Protein AF-0000000084720032 (afdb_homodimer)

Sequence (448 aa):
MHSGRKQEDGERYQA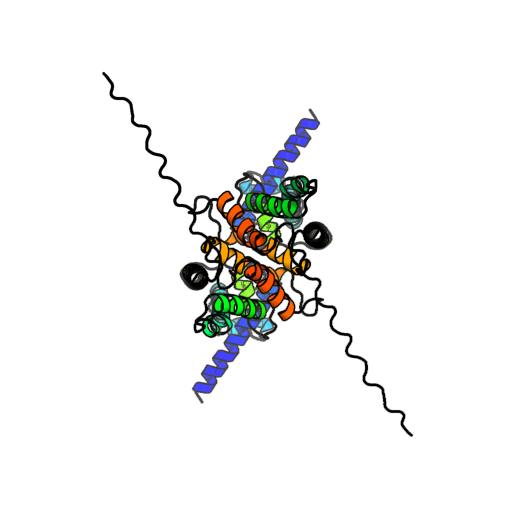ILETAARLICERGYEGTSMQEIAAACHMTKAGLYHHVQNKEQLLSDVMSYGMSAFEQEVLEKVRGLADPVERLRECMRLNIHLVTGVTGGCSKEVIIILHEHNTLTGEARASIDGRKKRYVRFLEDSFAEAMRMGRIRAVQPTVAAFSFLGMILWIYKWFQPGGRLTATQVADDMVDLLFTGLVTPPGVVPGAPSPLSRERPPVSGGASMHSGRKQEDGERYQAILETAARLICERGYEGTSMQEIAAACHMTKAGLYHHVQNKEQLLSDVMSYGMSAFEQEVLEKVRGLADPVERLRECMRLNIHLVTGVTGGCSKEVIIILHEHNTLTGEARASIDGRKKRYVRFLEDSFAEAMRMGRIRAVQPTVAAFSFLGMILWIYKWFQPGGRLTATQVADDMVDLLFTGLVTPPGVVPGAPSPLSRERPPVSGGAS

Radius of gyration: 25.97 Å; Cα contacts (8 Å, |Δi|>4): 477; chains: 2; bounding box: 85×77×94 Å

Solvent-accessible surface area (backbone atoms only — not comparable to full-atom values): 24699 Å² total; per-residue (Å²): 118,68,66,55,50,52,48,48,49,50,52,51,50,48,50,49,37,52,50,44,25,52,46,28,68,75,51,32,67,89,66,44,53,67,58,57,45,14,51,74,66,72,38,51,54,70,59,42,49,76,77,34,89,43,71,65,57,46,51,46,48,30,35,49,52,17,52,49,50,47,42,61,65,23,49,65,69,28,70,78,46,83,52,36,61,59,24,52,48,49,37,51,38,39,45,39,35,40,58,69,30,77,72,74,55,58,20,48,23,43,52,42,50,72,72,49,58,82,71,50,57,71,66,60,29,50,52,55,51,52,54,52,50,50,51,51,48,52,43,24,50,33,49,47,48,20,35,75,70,53,47,25,60,90,71,59,38,66,61,51,35,50,34,55,46,13,32,51,68,42,39,71,78,70,64,47,93,86,47,96,59,50,68,66,56,51,30,53,49,49,44,47,58,54,40,64,40,34,44,38,61,93,80,63,67,76,74,68,76,72,74,74,73,76,72,70,74,77,78,78,75,79,82,126,120,68,65,54,50,52,47,49,48,49,51,50,50,48,49,49,37,52,51,42,25,52,46,28,68,75,51,32,66,89,66,43,50,67,60,57,46,13,51,74,67,72,39,49,54,70,59,43,48,75,77,35,90,45,71,65,56,46,50,45,49,28,35,50,52,18,50,48,50,46,43,59,65,23,49,65,70,28,69,76,46,83,53,36,61,59,23,51,48,50,36,50,39,38,44,40,34,41,57,69,30,77,72,74,53,57,20,48,23,42,51,42,50,72,72,49,59,82,71,49,56,69,68,60,30,51,53,55,51,52,54,51,50,50,52,49,49,52,44,24,49,34,49,46,49,20,36,74,70,52,46,26,60,91,71,59,38,66,60,51,36,49,33,56,46,12,32,50,67,43,38,72,78,70,63,47,91,87,48,97,60,50,68,66,54,50,30,53,50,50,45,47,58,54,40,64,40,34,43,38,61,94,80,61,67,74,73,69,78,71,73,76,74,76,73,73,74,80,78,78,76,75,83,122

pLDDT: mean 84.47, std 18.41, range [24.08, 98.12]

Organism: Cystobacter fuscus (strain ATCC 25194 / DSM 2262 / NBRC 100088 / M29) (NCBI:txid1242864)

Foldseek 3Di:
DVVVVVVVLVVLLVVLLVLVLVVCLVQNLVRDDLCNSQVSSVHHSVVVCVPPVDSLRSLLVLLVQLLVCLCVQAVVVLVPPPQLLVSLLSNLLSLLCLCLCVVVDSNSSNLSCVVCLPVHDDPSNVVSVVSVVVQLVVQLVSVVVCVVVLQWPDDDSNCLSVVSVCLRSCCNVPDDVPDPDDSNRSSVVVSCVSPVNTTDPDPPRPPDPDPPPPPDDPPPPDDD/DVVVVVVVLVVLLVVLLVLVLVVCLVQNLVRDDLCNSQVSSVHHSVVVCVPPVDSLRSLLVLLVQLLVCLCVQAVVVLVPPPQLLVSLLSNLLSLLCLCLCVVVDSNSSNLSCVVCLPVHDDPSNVVSVVSVVVQLVVQLVSVVVCVVVLQFPDDDSNVLSVVSVCLRSCCNVPDDVPDPDDSNRSSVVVSCVSPVNGTDPDPPRPPDPPPPPPPDDPPPPDPD

Secondary structure (DSSP, 8-state):
-HHHHHHHHHHHHHHHHHHHHHHHHHH-STT--HHHHHHHTT--HHHHHTT-S-HHHHHHHHHHHHHHHHIIIIIHHHTT-SSHHHHHHHHHHHHHHHHHTTTSSSHHHHHHHHH-GGG--HHHHHHHHHHHHHHHHHHHHHHHHHHHTTSB----HHHHHHHHHHHHHGGGGT--TTSSS-HHHHHHHHHHHHHTTTBPPTT---------------------/-HHHHHHHHHHHHHHHHHHHHHHHHHH-STT--HHHHHHHTT--HHHHHTT-S-HHHHHHHHHHHHHHHHIIIIIHHHTT-SSHHHHHHHHHHHHHHHHHTTTSSSHHHHHHHHH-GGG--HHHHHHHHHHHHHHHHHHHHHHHHHHHTTSB----HHHHHHHHHHHHHGGGGT--TTSSS-HHHHHHHHHHHHHTTTBPPTT---------------------

Nearest PDB structures (foldseek):
  5k7z-assembly2_C  TM=9.658E-01  e=4.282E-18  Myxococcus xanthus DK 1622
  5k7f-assembly1_A  TM=9.426E-01  e=2.905E-16  Myxococcus xanthus DK 1622
  8suk-assembly2_B  TM=8.487E-01  e=5.028E-07  Rhodococcus sp. USK13
  8sv6-assembly2_D  TM=7.939E-01  e=4.239E-06  Mycolicibacterium smegmatis
  8sva-assembly1_F  TM=8.211E-01  e=9.320E-06  Rhodococcus sp. USK13

Structure (mmCIF, N/CA/C/O backbone):
data_AF-0000000084720032-model_v1
#
loop_
_entity.id
_entity.type
_entity.pdbx_description
1 polymer 'Transcriptional regulator, TetR family'
#
loop_
_atom_site.group_PDB
_atom_site.id
_atom_site.type_symbol
_atom_site.label_atom_id
_atom_site.label_alt_id
_atom_site.label_comp_id
_atom_site.label_asym_id
_atom_site.label_entity_id
_atom_site.label_seq_id
_atom_site.pdbx_PDB_ins_code
_atom_site.Cartn_x
_atom_site.Cartn_y
_atom_site.Cartn_z
_atom_site.occupancy
_atom_site.B_iso_or_equiv
_atom_site.auth_seq_id
_atom_site.auth_comp_id
_atom_site.auth_asym_id
_atom_site.auth_atom_id
_atom_site.pdbx_PDB_model_num
ATOM 1 N N . MET A 1 1 ? 41.875 16.812 10.602 1 43.12 1 MET A N 1
ATOM 2 C CA . MET A 1 1 ? 41 17.562 11.469 1 43.12 1 MET A CA 1
ATOM 3 C C . MET A 1 1 ? 39.719 17.969 10.734 1 43.12 1 MET A C 1
ATOM 5 O O . MET A 1 1 ? 38.625 17.969 11.312 1 43.12 1 MET A O 1
ATOM 9 N N . HIS A 1 2 ? 39.719 18.359 9.391 1 52.34 2 HIS A N 1
ATOM 10 C CA . HIS A 1 2 ? 38.656 18.875 8.555 1 52.34 2 HIS A CA 1
ATOM 11 C C . HIS A 1 2 ? 37.719 17.766 8.102 1 52.34 2 HIS A C 1
ATOM 13 O O . HIS A 1 2 ? 36.5 17.984 7.988 1 52.34 2 HIS A O 1
ATOM 19 N N . SER A 1 3 ? 38.344 16.641 7.852 1 55.09 3 SER A N 1
ATOM 20 C CA . SER A 1 3 ? 37.562 15.469 7.418 1 55.09 3 SER A CA 1
ATOM 21 C C . SER A 1 3 ? 36.656 14.961 8.531 1 55.09 3 SER A C 1
ATOM 23 O O . SER A 1 3 ? 35.531 14.523 8.266 1 55.09 3 SER A O 1
ATOM 25 N N . GLY A 1 4 ? 37.125 15.07 9.656 1 50.53 4 GLY A N 1
ATOM 26 C CA . GLY A 1 4 ? 36.375 14.648 10.828 1 50.53 4 GLY A CA 1
ATOM 27 C C . GLY A 1 4 ? 35.125 15.469 11.078 1 50.53 4 GLY A C 1
ATOM 28 O O . GLY A 1 4 ? 34.062 14.922 11.43 1 50.53 4 GLY A O 1
ATOM 29 N N . ARG A 1 5 ? 35.344 16.781 10.852 1 52.22 5 ARG A N 1
ATOM 30 C CA . ARG A 1 5 ? 34.188 17.688 11.062 1 52.22 5 ARG A CA 1
ATOM 31 C C . ARG A 1 5 ? 33.094 17.422 10.047 1 52.22 5 ARG A C 1
ATOM 33 O O . ARG A 1 5 ? 31.906 17.422 10.391 1 52.22 5 ARG A O 1
ATOM 40 N N . LYS A 1 6 ? 33.594 17.172 8.875 1 56 6 LYS A N 1
ATOM 41 C CA . LYS A 1 6 ? 32.625 16.891 7.816 1 56 6 LYS A CA 1
ATOM 42 C C . LYS A 1 6 ? 31.844 15.609 8.102 1 56 6 LYS A C 1
ATOM 44 O O . LYS A 1 6 ? 30.641 15.531 7.867 1 56 6 LYS A O 1
ATOM 49 N N . GLN A 1 7 ? 32.656 14.711 8.609 1 60.06 7 GLN A N 1
ATOM 50 C CA . GLN A 1 7 ? 32.031 13.438 8.969 1 60.06 7 GLN A CA 1
ATOM 51 C C . GLN A 1 7 ? 31.062 13.609 10.133 1 60.06 7 GLN A C 1
ATOM 53 O O . GLN A 1 7 ? 29.969 13.031 10.141 1 60.06 7 GLN A O 1
ATOM 58 N N . GLU A 1 8 ? 31.484 14.367 11.039 1 66.38 8 GLU A N 1
ATOM 59 C CA . GLU A 1 8 ? 30.641 14.633 12.195 1 66.38 8 GLU A CA 1
ATOM 60 C C . GLU A 1 8 ? 29.359 15.359 11.789 1 66.38 8 GLU A C 1
ATOM 62 O O . GLU A 1 8 ? 28.281 15.078 12.312 1 66.38 8 GLU A O 1
ATOM 67 N N . ASP A 1 9 ? 29.641 16.188 10.781 1 71.44 9 ASP A N 1
ATOM 68 C CA . ASP A 1 9 ? 28.484 16.938 10.273 1 71.44 9 ASP A CA 1
ATOM 69 C C . ASP A 1 9 ? 27.516 16.016 9.531 1 71.44 9 ASP A C 1
ATOM 71 O O . ASP A 1 9 ? 26.297 16.156 9.656 1 71.44 9 ASP A O 1
ATOM 75 N N . GLY A 1 10 ? 28.188 15.086 8.914 1 77.81 10 GLY A N 1
ATOM 76 C CA . GLY A 1 10 ? 27.375 14.109 8.203 1 77.81 10 GLY A CA 1
ATOM 77 C C . GLY A 1 10 ? 26.609 13.188 9.125 1 77.81 10 GLY A C 1
ATOM 78 O O . GLY A 1 10 ? 25.422 12.93 8.906 1 77.81 10 GLY A O 1
ATOM 79 N N . GLU A 1 11 ? 27.25 12.852 10.172 1 83.75 11 GLU A N 1
ATOM 80 C CA . GLU A 1 11 ? 26.609 11.969 11.141 1 83.75 11 GLU A CA 1
ATOM 81 C C . GLU A 1 11 ? 25.5 12.688 11.898 1 83.75 11 GLU A C 1
ATOM 83 O O . GLU A 1 11 ? 24.453 12.094 12.172 1 83.75 11 GLU A O 1
ATOM 88 N N . ARG A 1 12 ? 25.797 13.898 12.195 1 87.31 12 ARG A N 1
ATOM 89 C CA . ARG A 1 12 ? 24.781 14.695 12.891 1 87.31 12 ARG A CA 1
ATOM 90 C C . ARG A 1 12 ? 23.562 14.906 12.008 1 87.31 12 ARG A C 1
ATOM 92 O O . ARG A 1 12 ? 22.422 14.797 12.477 1 87.31 12 ARG A O 1
ATOM 99 N N . TYR A 1 13 ? 23.828 15.203 10.82 1 91.56 13 TYR A N 1
ATOM 100 C CA . TYR A 1 13 ? 22.719 15.422 9.898 1 91.56 13 TYR A CA 1
ATOM 101 C C . TYR A 1 13 ? 21.906 14.148 9.703 1 91.56 13 TYR A C 1
ATOM 103 O O . TYR A 1 13 ? 20.672 14.188 9.656 1 91.56 13 TYR A O 1
ATOM 111 N N . GLN A 1 14 ? 22.609 13.055 9.656 1 91.25 14 GLN A N 1
ATOM 112 C CA . GLN A 1 14 ? 21.922 11.773 9.539 1 91.25 14 GLN A CA 1
ATOM 113 C C . GLN A 1 14 ? 21.031 11.523 10.75 1 91.25 14 GLN A C 1
ATOM 115 O O . GLN A 1 14 ? 19.906 11.016 10.609 1 91.25 14 GLN A O 1
ATOM 120 N N . ALA A 1 15 ? 21.5 11.875 11.82 1 91.88 15 ALA A N 1
ATOM 121 C CA . ALA A 1 15 ? 20.719 11.719 13.039 1 91.88 15 ALA A CA 1
ATOM 122 C C . ALA A 1 15 ? 19.469 12.578 13 1 91.88 15 ALA A C 1
ATOM 124 O O . ALA A 1 15 ? 18.406 12.164 13.461 1 91.88 15 ALA A O 1
ATOM 125 N N . ILE A 1 16 ? 19.625 13.734 12.43 1 94.44 16 ILE A N 1
ATOM 126 C CA . ILE A 1 16 ? 18.484 14.641 12.273 1 94.44 16 ILE A CA 1
ATOM 127 C C . ILE A 1 16 ? 17.453 14.008 11.344 1 94.44 16 ILE A C 1
ATOM 129 O O . ILE A 1 16 ? 16.25 14 11.648 1 94.44 16 ILE A O 1
ATOM 133 N N . LEU A 1 17 ? 17.938 13.453 10.312 1 94.38 17 LEU A N 1
ATOM 134 C CA . LEU A 1 17 ? 17.047 12.828 9.344 1 94.38 17 LEU A CA 1
ATOM 135 C C . LEU A 1 17 ? 16.312 11.648 9.969 1 94.38 17 LEU A C 1
ATOM 137 O O . LEU A 1 17 ? 15.094 11.5 9.789 1 94.38 17 LEU A O 1
ATOM 141 N N . GLU A 1 18 ? 17 10.875 10.719 1 92.5 18 GLU A N 1
ATOM 142 C CA . GLU A 1 18 ? 16.406 9.695 11.359 1 92.5 18 GLU A CA 1
ATOM 143 C C 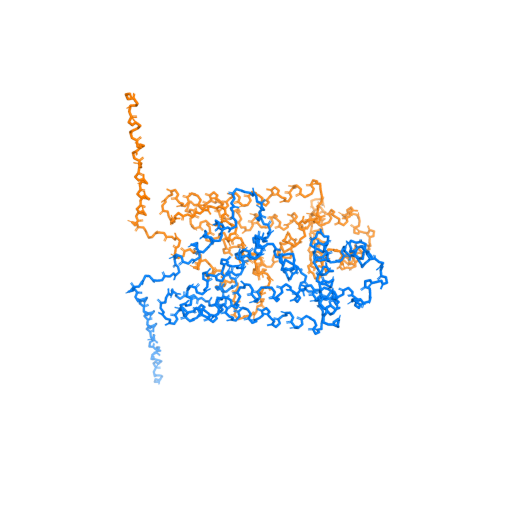. GLU A 1 18 ? 15.359 10.102 12.391 1 92.5 18 GLU A C 1
ATOM 145 O O . GLU A 1 18 ? 14.289 9.492 12.469 1 92.5 18 GLU A O 1
ATOM 150 N N . THR A 1 19 ? 15.68 11.062 13.109 1 94.5 19 THR A N 1
ATOM 151 C CA . THR A 1 19 ? 14.75 11.562 14.117 1 94.5 19 THR A CA 1
ATOM 152 C C . THR A 1 19 ? 13.5 12.141 13.469 1 94.5 19 THR A C 1
ATOM 154 O O . THR A 1 19 ? 12.383 11.867 13.906 1 94.5 19 THR A O 1
ATOM 157 N N . ALA A 1 20 ? 13.727 12.945 12.469 1 95.19 20 ALA A N 1
ATOM 158 C CA . ALA A 1 20 ? 12.602 13.523 11.734 1 95.19 20 ALA A CA 1
ATOM 159 C C . ALA A 1 20 ? 11.703 12.43 11.156 1 95.19 20 ALA A C 1
ATOM 161 O O . ALA A 1 20 ? 10.477 12.508 11.25 1 95.19 20 ALA A O 1
ATOM 162 N N . ALA A 1 21 ? 12.328 11.43 10.625 1 93.5 21 ALA A N 1
ATOM 163 C CA . ALA A 1 21 ? 11.586 10.32 10.031 1 93.5 21 ALA A CA 1
ATOM 164 C C . ALA A 1 21 ? 10.719 9.617 11.078 1 93.5 21 ALA A C 1
ATOM 166 O O . ALA A 1 21 ? 9.555 9.32 10.82 1 93.5 21 ALA A O 1
ATOM 167 N N . ARG A 1 22 ? 11.281 9.422 12.188 1 91.44 22 ARG A N 1
ATOM 168 C CA . ARG A 1 22 ? 10.547 8.773 13.273 1 91.44 22 ARG A CA 1
ATOM 169 C C . ARG A 1 22 ? 9.32 9.594 13.672 1 91.44 22 ARG A C 1
ATOM 171 O O . ARG A 1 22 ? 8.219 9.047 13.797 1 91.44 22 ARG A O 1
ATOM 178 N N . LEU A 1 23 ? 9.484 10.852 13.812 1 92.5 23 LEU A N 1
ATOM 179 C CA . LEU A 1 23 ? 8.398 11.727 14.242 1 92.5 23 LEU A CA 1
ATOM 180 C C . LEU A 1 23 ? 7.328 11.836 13.156 1 92.5 23 LEU A C 1
ATOM 182 O O . LEU A 1 23 ? 6.133 11.789 13.453 1 92.5 23 LEU A O 1
ATOM 186 N N . ILE A 1 24 ? 7.754 11.953 11.969 1 89.56 24 ILE A N 1
ATOM 187 C CA . ILE A 1 24 ? 6.824 12.094 10.852 1 89.56 24 ILE A CA 1
ATOM 188 C C . ILE A 1 24 ? 6.031 10.805 10.672 1 89.56 24 ILE A C 1
ATOM 190 O O . ILE A 1 24 ? 4.84 10.836 10.367 1 89.56 24 ILE A O 1
ATOM 194 N N . CYS A 1 25 ? 6.656 9.727 10.859 1 84.94 25 CYS A N 1
ATOM 195 C CA . CYS A 1 25 ? 5.965 8.445 10.766 1 84.94 25 CYS A CA 1
ATOM 196 C C . CYS A 1 25 ? 4.91 8.312 11.859 1 84.94 25 CYS A C 1
ATOM 198 O O . CYS A 1 25 ? 3.84 7.746 11.633 1 84.94 25 CYS A O 1
ATOM 200 N N . GLU A 1 26 ? 5.223 8.82 12.984 1 82 26 GLU A N 1
ATOM 201 C CA . GLU A 1 26 ? 4.34 8.695 14.133 1 82 26 GLU A CA 1
ATOM 202 C C . GLU A 1 26 ? 3.158 9.656 14.031 1 82 26 GLU A C 1
ATOM 204 O O . GLU A 1 26 ? 2.023 9.289 14.344 1 82 26 GLU A O 1
ATOM 209 N N . ARG A 1 27 ? 3.412 10.875 13.469 1 80.75 27 ARG A N 1
ATOM 210 C CA . ARG A 1 27 ? 2.4 11.922 13.594 1 80.75 27 ARG A CA 1
ATOM 211 C C . ARG A 1 27 ? 1.987 12.445 12.219 1 80.75 27 ARG A C 1
ATOM 213 O O . ARG A 1 27 ? 1.044 13.234 12.109 1 80.75 27 ARG A O 1
ATOM 220 N N . GLY A 1 28 ? 2.703 12.016 11.227 1 80.81 28 GLY A N 1
ATOM 221 C CA . GLY A 1 28 ? 2.48 12.594 9.914 1 80.81 28 GLY A CA 1
ATOM 222 C C . GLY A 1 28 ? 3.279 13.867 9.68 1 80.81 28 GLY A C 1
ATOM 223 O O . GLY A 1 28 ? 3.715 14.516 10.633 1 80.81 28 GLY A O 1
ATOM 224 N N . TYR A 1 29 ? 3.375 14.242 8.492 1 86.38 29 TYR A N 1
ATOM 225 C CA . TYR A 1 29 ? 4.148 15.414 8.086 1 86.38 29 TYR A CA 1
ATOM 226 C C . TYR A 1 29 ? 3.527 16.688 8.641 1 86.38 29 TYR A C 1
ATOM 228 O O . TYR A 1 29 ? 4.215 17.5 9.266 1 86.38 29 TYR A O 1
ATOM 236 N N . GLU A 1 30 ? 2.334 16.828 8.406 1 81.12 30 GLU A N 1
ATOM 237 C CA . GLU A 1 30 ? 1.65 18.047 8.852 1 81.12 30 GLU A CA 1
ATOM 238 C C . GLU A 1 30 ? 1.564 18.094 10.375 1 81.12 30 GLU A C 1
ATOM 240 O O . GLU A 1 30 ? 1.587 19.188 10.969 1 81.12 30 GLU A O 1
ATOM 245 N N . GLY A 1 31 ? 1.597 17 10.992 1 82.81 31 GLY A N 1
ATOM 246 C CA . GLY A 1 31 ? 1.47 16.938 12.438 1 82.81 31 GLY A CA 1
ATOM 247 C C . GLY A 1 31 ? 2.795 17.078 13.164 1 82.81 31 GLY A C 1
ATOM 248 O O . GLY A 1 31 ? 2.846 17.031 14.391 1 82.81 31 GLY A O 1
ATOM 249 N N . THR A 1 32 ? 3.822 17.219 12.414 1 90.19 32 THR A N 1
ATOM 250 C CA . THR A 1 32 ? 5.156 17.344 12.992 1 90.19 32 THR A CA 1
ATOM 251 C C . THR A 1 32 ? 5.73 18.734 12.719 1 90.19 32 THR A C 1
ATOM 253 O O . THR A 1 32 ? 5.793 19.172 11.57 1 90.19 32 THR A O 1
ATOM 256 N N . SER A 1 33 ? 6.184 19.438 13.797 1 93.62 33 SER A N 1
ATOM 257 C CA . SER A 1 33 ? 6.734 20.766 13.609 1 93.62 33 SER A CA 1
ATOM 258 C C . SER A 1 33 ? 8.258 20.766 13.688 1 93.62 33 SER A C 1
ATOM 260 O O . SER A 1 33 ? 8.852 19.828 14.219 1 93.62 33 SER A O 1
ATOM 262 N N . MET A 1 34 ? 8.789 21.875 13.172 1 95.62 34 MET A N 1
ATOM 263 C CA . MET A 1 34 ? 10.242 22.031 13.242 1 95.62 34 MET A CA 1
ATOM 264 C C . MET A 1 34 ? 10.703 22.156 14.695 1 95.62 34 MET A C 1
ATOM 266 O O . MET A 1 34 ? 11.789 21.688 15.047 1 95.62 34 MET A O 1
ATOM 270 N N . GLN A 1 35 ? 9.906 22.734 15.469 1 96.06 35 GLN A N 1
ATOM 271 C CA . GLN A 1 35 ? 10.219 22.859 16.891 1 96.06 35 GLN A CA 1
ATOM 272 C C . GLN A 1 35 ? 10.305 21.5 17.562 1 96.06 35 GLN A C 1
ATOM 274 O O . GLN A 1 35 ? 11.211 21.25 18.359 1 96.06 35 GLN A O 1
ATOM 279 N N . GLU A 1 36 ? 9.414 20.672 17.281 1 96.06 36 GLU A N 1
ATOM 280 C CA . GLU A 1 36 ? 9.391 19.328 17.859 1 96.06 36 GLU A CA 1
ATOM 281 C C . GLU A 1 36 ? 10.594 18.5 17.406 1 96.06 36 GLU A C 1
ATOM 283 O O . GLU A 1 36 ? 11.164 17.75 18.188 1 96.06 36 GLU A O 1
ATOM 288 N N . ILE A 1 37 ? 10.953 18.656 16.156 1 96.56 37 ILE A N 1
ATOM 289 C CA . ILE A 1 37 ? 12.109 17.953 15.617 1 96.56 37 ILE A CA 1
ATOM 290 C C . ILE A 1 37 ? 13.383 18.453 16.312 1 96.56 37 ILE A C 1
ATOM 292 O O . ILE A 1 37 ? 14.219 17.656 16.734 1 96.56 37 ILE A O 1
ATOM 296 N N . ALA A 1 38 ? 13.5 19.75 16.422 1 97 38 ALA A N 1
ATOM 297 C CA . ALA A 1 38 ? 14.656 20.328 17.109 1 97 38 ALA A CA 1
ATOM 298 C C . ALA A 1 38 ? 14.773 19.797 18.531 1 97 38 ALA A C 1
ATOM 300 O O . ALA A 1 38 ? 15.852 19.359 18.953 1 97 38 ALA A O 1
ATOM 301 N N . ALA A 1 39 ? 13.688 19.781 19.203 1 97.38 39 ALA A N 1
ATOM 302 C CA . ALA A 1 39 ? 13.664 19.312 20.578 1 97.38 39 ALA A CA 1
ATOM 303 C C . ALA A 1 39 ? 14.086 17.859 20.688 1 97.38 39 ALA A C 1
ATOM 305 O O . ALA A 1 39 ? 14.875 17.484 21.547 1 97.38 39 ALA A O 1
ATOM 306 N N . ALA A 1 40 ? 13.633 17.078 19.797 1 96.06 40 ALA A N 1
ATOM 307 C CA . ALA A 1 40 ? 13.938 15.648 19.797 1 96.06 40 ALA A CA 1
ATOM 308 C C . ALA A 1 40 ? 15.414 15.406 19.469 1 96.06 40 ALA A C 1
ATOM 310 O O . ALA A 1 40 ? 15.977 14.391 19.875 1 96.06 40 ALA A O 1
ATOM 311 N N . CYS A 1 41 ? 15.961 16.297 18.766 1 95.88 41 CYS A N 1
ATOM 312 C CA . CYS A 1 41 ? 17.375 16.219 18.422 1 95.88 41 CYS A CA 1
ATOM 313 C C . CYS A 1 41 ? 18.234 16.891 19.484 1 95.88 41 CYS A C 1
ATOM 315 O O . CYS A 1 41 ? 19.453 17.016 19.312 1 95.88 41 CYS A O 1
ATOM 317 N N . HIS A 1 42 ? 17.547 17.438 20.469 1 96.12 42 HIS A N 1
ATOM 318 C CA . HIS A 1 42 ? 18.234 18.141 21.547 1 96.12 42 HIS A CA 1
ATOM 319 C C . HIS A 1 42 ? 18.969 19.375 21.016 1 96.12 42 HIS A C 1
ATOM 321 O O . HIS A 1 42 ? 20.125 19.609 21.359 1 96.12 42 HIS A O 1
ATOM 327 N N . MET A 1 43 ? 18.25 20.016 20.172 1 95.12 43 MET A N 1
ATOM 328 C CA . MET A 1 43 ? 18.719 21.266 19.594 1 95.12 43 MET A CA 1
ATOM 329 C C . MET A 1 43 ? 17.703 22.375 19.781 1 95.12 43 MET A C 1
ATOM 331 O O . MET A 1 43 ? 16.516 22.109 20.031 1 95.12 43 MET A O 1
ATOM 335 N N . THR A 1 44 ? 18.281 23.625 19.672 1 94.44 44 THR A N 1
ATOM 336 C CA . THR A 1 44 ? 17.359 24.75 19.516 1 94.44 44 THR A CA 1
ATOM 337 C C . THR A 1 44 ? 16.797 24.797 18.094 1 94.44 44 THR A C 1
ATOM 339 O O . THR A 1 44 ? 17.375 24.203 17.172 1 94.44 44 THR A O 1
ATOM 342 N N . LYS A 1 45 ? 15.656 25.406 17.938 1 94.25 45 LYS A N 1
ATOM 343 C CA . LYS A 1 45 ? 15.094 25.594 16.609 1 94.25 45 LYS A CA 1
ATOM 344 C C . LYS A 1 45 ? 16.094 26.281 15.68 1 94.25 45 LYS A C 1
ATOM 346 O O . LYS A 1 45 ? 16.234 25.891 14.523 1 94.25 45 LYS A O 1
ATOM 351 N N . ALA A 1 46 ? 16.797 27.281 16.219 1 93.44 46 ALA A N 1
ATOM 352 C CA . ALA A 1 46 ? 17.828 27.984 15.453 1 93.44 46 ALA A CA 1
ATOM 353 C C . ALA A 1 46 ? 18.953 27.047 15.039 1 93.44 46 ALA A C 1
ATOM 355 O O . ALA A 1 46 ? 19.438 27.109 13.914 1 93.44 46 ALA A O 1
ATOM 356 N N . GLY A 1 47 ? 19.328 26.25 15.891 1 93.75 47 GLY A N 1
ATOM 357 C CA . GLY A 1 47 ? 20.359 25.266 15.609 1 93.75 47 GLY A CA 1
ATOM 358 C C . GLY A 1 47 ? 19.984 24.312 14.492 1 93.75 47 GLY A C 1
ATOM 359 O O . GLY A 1 47 ? 20.828 23.938 13.672 1 93.75 47 GLY A O 1
ATOM 360 N N . LEU A 1 48 ? 18.734 23.875 14.5 1 95 48 LEU A N 1
ATOM 361 C CA . LEU A 1 48 ? 18.25 23 13.445 1 95 48 LEU A CA 1
ATOM 362 C C . LEU A 1 48 ? 18.297 23.703 12.094 1 95 48 LEU A C 1
ATOM 364 O O . LEU A 1 48 ? 18.672 23.094 11.086 1 95 48 LEU A O 1
ATOM 368 N N . TYR A 1 49 ? 18.016 24.938 12.117 1 94 49 TYR A N 1
ATOM 369 C CA . TYR A 1 49 ? 17.922 25.703 10.883 1 94 49 TYR A CA 1
ATOM 370 C C . TYR A 1 49 ? 19.312 25.984 10.305 1 94 49 TYR A C 1
ATOM 372 O O . TYR A 1 49 ? 19.438 26.406 9.156 1 94 49 TYR A O 1
ATOM 380 N N . HIS A 1 50 ? 20.328 25.75 11.031 1 92.75 50 HIS A N 1
ATOM 381 C CA . HIS A 1 50 ? 21.688 25.781 10.5 1 92.75 50 HIS A CA 1
ATOM 382 C C . HIS A 1 50 ? 21.922 24.609 9.555 1 92.75 50 HIS A C 1
ATOM 384 O O . HIS A 1 50 ? 22.797 24.672 8.68 1 92.75 50 HIS A O 1
ATOM 390 N N . HIS A 1 51 ? 21.094 23.625 9.742 1 92.31 51 HIS A N 1
ATOM 391 C CA . HIS A 1 51 ? 21.266 22.406 8.961 1 92.31 51 HIS A CA 1
ATOM 392 C C . HIS A 1 51 ? 20.188 22.266 7.895 1 92.31 51 HIS A C 1
ATOM 394 O O . HIS A 1 51 ? 20.406 21.641 6.863 1 92.31 51 HIS A O 1
ATOM 400 N N . VAL A 1 52 ? 19.062 22.781 8.18 1 91.94 52 VAL A N 1
ATOM 401 C CA . VAL A 1 52 ? 17.891 22.578 7.332 1 91.94 52 VAL A CA 1
ATOM 402 C C . VAL A 1 52 ? 17.234 23.922 7.004 1 91.94 52 VAL A C 1
ATOM 404 O O . VAL A 1 52 ? 17 24.734 7.895 1 91.94 52 VAL A O 1
ATOM 407 N N . GLN A 1 53 ? 16.875 24.094 5.805 1 90.62 53 GLN A N 1
ATOM 408 C CA . GLN A 1 53 ? 16.328 25.375 5.371 1 90.62 53 GLN A CA 1
ATOM 409 C C . GLN A 1 53 ? 14.859 25.5 5.766 1 90.62 53 GLN A C 1
ATOM 411 O O . GLN A 1 53 ? 14.43 26.562 6.25 1 90.62 53 GLN A O 1
ATOM 416 N N . ASN A 1 54 ? 14.125 24.5 5.434 1 92.5 54 ASN A N 1
ATOM 417 C CA . ASN A 1 54 ? 12.703 24.469 5.766 1 92.5 54 ASN A CA 1
ATOM 418 C C . ASN A 1 54 ? 12.18 23.047 5.875 1 92.5 54 ASN A C 1
ATOM 420 O O . ASN A 1 54 ? 12.914 22.094 5.613 1 92.5 54 ASN A O 1
ATOM 424 N N . LYS A 1 55 ? 10.992 22.953 6.246 1 93.19 55 LYS A N 1
ATOM 425 C CA . LYS A 1 55 ? 10.391 21.641 6.504 1 93.19 55 LYS A CA 1
ATOM 426 C C . LYS A 1 55 ? 10.336 20.797 5.234 1 93.19 55 LYS A C 1
ATOM 428 O O . LYS A 1 55 ? 10.555 19.594 5.273 1 93.19 55 LYS A O 1
ATOM 433 N N . GLU A 1 56 ? 10.016 21.375 4.148 1 93 56 GLU A N 1
ATOM 434 C CA . GLU A 1 56 ? 9.93 20.625 2.9 1 93 56 GLU A CA 1
ATOM 435 C C . GLU A 1 56 ? 11.289 20.094 2.484 1 93 56 GLU A C 1
ATOM 437 O O . GLU A 1 56 ? 11.398 18.953 2.018 1 93 56 GLU A O 1
ATOM 442 N N . GLN A 1 57 ? 12.25 20.906 2.635 1 93.69 57 GLN A N 1
ATOM 443 C CA . GLN A 1 57 ? 13.602 20.438 2.33 1 93.69 57 GLN A CA 1
ATOM 444 C C . GLN A 1 57 ? 14 19.281 3.242 1 93.69 57 GLN A C 1
ATOM 446 O O . GLN A 1 57 ? 14.648 18.328 2.799 1 93.69 57 GLN A O 1
ATOM 451 N N . LEU A 1 58 ? 13.68 19.422 4.48 1 94.88 58 LEU A N 1
ATOM 452 C CA . LEU A 1 58 ? 13.953 18.344 5.414 1 94.88 58 LEU A CA 1
ATOM 453 C C . LEU A 1 58 ? 13.258 17.047 4.965 1 94.88 58 LEU A C 1
ATOM 455 O O . LEU A 1 58 ? 13.867 15.984 4.969 1 94.88 58 LEU A O 1
ATOM 459 N N . LEU A 1 59 ? 12.031 17.156 4.547 1 94.75 59 LEU A N 1
ATOM 460 C CA . LEU A 1 59 ? 11.289 16 4.047 1 94.75 59 LEU A CA 1
ATOM 461 C C . LEU A 1 59 ? 11.969 15.406 2.82 1 94.75 59 LEU A C 1
ATOM 463 O O . LEU A 1 59 ? 12.125 14.188 2.719 1 94.75 59 LEU A O 1
ATOM 467 N N . SER A 1 60 ? 12.328 16.297 1.971 1 94.44 60 SER A N 1
ATOM 468 C CA . SER A 1 60 ? 13.023 15.867 0.762 1 94.44 60 SER A CA 1
ATOM 469 C C . SER A 1 60 ? 14.297 15.094 1.101 1 94.44 60 SER A C 1
ATOM 471 O O . SER A 1 60 ? 14.562 14.055 0.505 1 94.44 60 SER A O 1
ATOM 473 N N . ASP A 1 61 ? 14.984 15.57 2.033 1 94.75 61 ASP A N 1
ATOM 474 C CA . ASP A 1 61 ? 16.234 14.93 2.436 1 94.75 61 ASP A CA 1
ATOM 475 C C . ASP A 1 61 ? 15.969 13.578 3.102 1 94.75 61 ASP A C 1
ATOM 477 O O . ASP A 1 61 ? 16.719 12.617 2.891 1 94.75 61 ASP A O 1
ATOM 481 N N . VAL A 1 62 ? 14.984 13.492 3.889 1 94.5 62 VAL A N 1
ATOM 482 C CA . VAL A 1 62 ? 14.586 12.242 4.523 1 94.5 62 VAL A CA 1
ATOM 483 C C . VAL A 1 62 ? 14.25 11.203 3.457 1 94.5 62 VAL A C 1
ATOM 485 O O . VAL A 1 62 ? 14.727 10.07 3.51 1 94.5 62 VAL A O 1
ATOM 488 N N . MET A 1 63 ? 13.484 11.609 2.486 1 94.19 63 MET A N 1
ATOM 489 C CA . MET A 1 63 ? 13.078 10.711 1.412 1 94.19 63 MET A CA 1
ATOM 490 C C . MET A 1 63 ? 14.281 10.289 0.574 1 94.19 63 MET A C 1
ATOM 492 O O . MET A 1 63 ? 14.406 9.117 0.206 1 94.19 63 MET A O 1
ATOM 496 N N . SER A 1 64 ? 15.094 11.266 0.327 1 94.38 64 SER A N 1
ATOM 497 C CA . SER A 1 64 ? 16.297 10.977 -0.445 1 94.38 64 SER A CA 1
ATOM 498 C C . SER A 1 64 ? 17.188 9.969 0.282 1 94.38 64 SER A C 1
ATOM 500 O O . SER A 1 64 ? 17.75 9.07 -0.339 1 94.38 64 SER A O 1
ATOM 502 N N . TYR A 1 65 ? 17.312 10.18 1.517 1 92.75 65 TYR A N 1
ATOM 503 C CA . TYR A 1 65 ? 18.094 9.25 2.334 1 92.75 65 TYR A CA 1
ATOM 504 C C . TYR A 1 65 ? 17.484 7.848 2.287 1 92.75 65 TYR A C 1
ATOM 506 O O . TYR A 1 65 ? 18.219 6.863 2.133 1 92.75 65 TYR A O 1
ATOM 514 N N . GLY A 1 66 ? 16.234 7.707 2.377 1 91.69 66 GLY A N 1
ATOM 515 C CA . GLY A 1 66 ? 15.555 6.43 2.254 1 91.69 66 GLY A CA 1
ATOM 516 C C . GLY A 1 66 ? 15.758 5.77 0.903 1 91.69 66 GLY A C 1
ATOM 517 O O . GLY A 1 66 ? 16 4.562 0.825 1 91.69 66 GLY A O 1
ATOM 518 N N . MET A 1 67 ? 15.656 6.547 -0.102 1 93.06 67 MET A N 1
ATOM 519 C CA . MET A 1 67 ? 15.867 6.047 -1.456 1 93.06 67 MET A CA 1
ATOM 520 C C . MET A 1 67 ? 17.297 5.512 -1.622 1 93.06 67 MET A C 1
ATOM 522 O O . MET A 1 67 ? 17.5 4.461 -2.23 1 93.06 67 MET A O 1
ATOM 526 N N . SER A 1 68 ? 18.203 6.254 -1.067 1 93.5 68 SER A N 1
ATOM 527 C CA . SER A 1 68 ? 19.594 5.84 -1.164 1 93.5 68 SER A CA 1
ATOM 528 C C . SER A 1 68 ? 19.844 4.527 -0.425 1 93.5 68 SER A C 1
ATOM 530 O O . SER A 1 68 ? 20.562 3.658 -0.908 1 93.5 68 SER A O 1
ATOM 532 N N . ALA A 1 69 ? 19.266 4.391 0.684 1 89.81 69 ALA A N 1
ATOM 533 C CA . ALA A 1 69 ? 19.375 3.146 1.438 1 89.81 69 ALA A CA 1
ATOM 534 C C . ALA A 1 69 ? 18.797 1.973 0.648 1 89.81 69 ALA A C 1
ATOM 536 O O . ALA A 1 69 ? 19.422 0.905 0.579 1 89.81 69 ALA A O 1
ATOM 537 N N . PHE A 1 70 ? 17.703 2.158 0.037 1 90.88 70 PHE A N 1
ATOM 538 C CA . PHE A 1 70 ? 17.062 1.151 -0.805 1 90.88 70 PHE A CA 1
ATOM 539 C C . PHE A 1 70 ? 17.969 0.777 -1.974 1 90.88 70 PHE A C 1
ATOM 541 O O . PHE A 1 70 ? 18.188 -0.406 -2.244 1 90.88 70 PHE A O 1
ATOM 548 N N . GLU A 1 71 ? 18.469 1.787 -2.613 1 94.25 71 GLU A N 1
ATOM 549 C CA . GLU A 1 71 ? 19.328 1.553 -3.773 1 94.25 71 GLU A CA 1
ATOM 550 C C . GLU A 1 71 ? 20.594 0.798 -3.383 1 94.25 71 GLU A C 1
ATOM 552 O O . GLU A 1 71 ? 21 -0.149 -4.062 1 94.25 71 GLU A O 1
ATOM 557 N N . GLN A 1 72 ? 21.109 1.146 -2.238 1 92.25 72 GLN A N 1
ATOM 558 C CA . GLN A 1 72 ? 22.375 0.551 -1.794 1 92.25 72 GLN A CA 1
ATOM 559 C C . GLN A 1 72 ? 22.141 -0.842 -1.215 1 92.25 72 GLN A C 1
ATOM 561 O O . GLN A 1 72 ? 22.922 -1.766 -1.487 1 92.25 72 GLN A O 1
ATOM 566 N N . GLU A 1 73 ? 21.062 -1.003 -0.505 1 91.81 73 GLU A N 1
ATOM 567 C CA . GLU A 1 73 ? 20.859 -2.236 0.249 1 91.81 73 GLU A CA 1
ATOM 568 C C . GLU A 1 73 ? 20.094 -3.266 -0.57 1 91.81 73 GLU A C 1
ATOM 570 O O . GLU A 1 73 ? 20.062 -4.449 -0.223 1 91.81 73 GLU A O 1
ATOM 575 N N . VAL A 1 74 ? 19.516 -2.859 -1.685 1 94.06 74 VAL A N 1
ATOM 576 C CA . VAL A 1 74 ? 18.703 -3.785 -2.463 1 94.06 74 VAL A CA 1
ATOM 577 C C . VAL A 1 74 ? 19.188 -3.816 -3.908 1 94.06 74 VAL A C 1
ATOM 579 O O . VAL A 1 74 ? 19.812 -4.793 -4.34 1 94.06 74 VAL A O 1
ATOM 582 N N . LEU A 1 75 ? 19.109 -2.73 -4.586 1 95 75 LEU A N 1
ATOM 583 C CA . LEU A 1 75 ? 19.328 -2.711 -6.027 1 95 75 LEU A CA 1
ATOM 584 C C . LEU A 1 75 ? 20.781 -3.062 -6.352 1 95 75 LEU A C 1
ATOM 586 O O . LEU A 1 75 ? 21.047 -3.893 -7.227 1 95 75 LEU A O 1
ATOM 590 N N . GLU A 1 76 ? 21.656 -2.42 -5.695 1 95.44 76 GLU A N 1
ATOM 591 C CA . GLU A 1 76 ? 23.078 -2.637 -5.992 1 95.44 76 GLU A CA 1
ATOM 592 C C . GLU A 1 76 ? 23.484 -4.074 -5.695 1 95.44 76 GLU A C 1
ATOM 594 O O . GLU A 1 76 ? 24.406 -4.605 -6.32 1 95.44 76 GLU A O 1
ATOM 599 N N . LYS A 1 77 ? 22.812 -4.711 -4.84 1 95.81 77 LYS A N 1
ATOM 600 C CA . LYS A 1 77 ? 23.156 -6.074 -4.445 1 95.81 77 LYS A CA 1
ATOM 601 C C . LYS A 1 77 ? 22.625 -7.09 -5.449 1 95.81 77 LYS A C 1
ATOM 603 O O . LYS A 1 77 ? 23.125 -8.211 -5.539 1 95.81 77 LYS A O 1
ATOM 608 N N . VAL A 1 78 ? 21.641 -6.699 -6.195 1 97.12 78 VAL A N 1
ATOM 609 C CA . VAL A 1 78 ? 21 -7.703 -7.035 1 97.12 78 VAL A CA 1
ATOM 610 C C . VAL A 1 78 ? 21.281 -7.406 -8.508 1 97.12 78 VAL A C 1
ATOM 612 O O . VAL A 1 78 ? 21.094 -8.266 -9.367 1 97.12 78 VAL A O 1
ATOM 615 N N . ARG A 1 79 ? 21.688 -6.266 -8.844 1 93.69 79 ARG A N 1
ATOM 616 C CA . ARG A 1 79 ? 21.875 -5.828 -10.227 1 93.69 79 ARG A CA 1
ATOM 617 C C . ARG A 1 79 ? 22.875 -6.723 -10.953 1 93.69 79 ARG A C 1
ATOM 619 O O . ARG A 1 79 ? 22.766 -6.914 -12.164 1 93.69 79 ARG A O 1
ATOM 626 N N . GLY A 1 80 ? 23.766 -7.355 -10.297 1 92.88 80 GLY A N 1
ATOM 627 C CA . GLY A 1 80 ? 24.812 -8.164 -10.906 1 92.88 80 GLY A CA 1
ATOM 628 C C . GLY A 1 80 ? 24.406 -9.617 -11.086 1 92.88 80 GLY A C 1
ATOM 629 O O . GLY A 1 80 ? 25.125 -10.398 -11.703 1 92.88 80 GLY A O 1
ATOM 630 N N . LEU A 1 81 ? 23.266 -10.016 -10.633 1 96.25 81 LEU A N 1
ATOM 631 C CA . LEU A 1 81 ? 22.812 -11.398 -10.773 1 96.25 81 LEU A CA 1
ATOM 632 C C . LEU A 1 81 ? 22.391 -11.68 -12.211 1 96.25 81 LEU A C 1
ATOM 634 O O . LEU A 1 81 ? 21.547 -10.969 -12.766 1 96.25 81 LEU A O 1
ATOM 638 N N . ALA A 1 82 ? 22.906 -12.695 -12.789 1 94.56 82 ALA A N 1
ATOM 639 C CA . ALA A 1 82 ? 22.688 -13.008 -14.203 1 94.56 82 ALA A CA 1
ATOM 640 C C . ALA A 1 82 ? 21.297 -13.57 -14.438 1 94.56 82 ALA A C 1
ATOM 642 O O . ALA A 1 82 ? 20.641 -13.242 -15.43 1 94.56 82 ALA A O 1
ATOM 643 N N . ASP A 1 83 ? 20.812 -14.445 -13.531 1 96.38 83 ASP A N 1
ATOM 644 C CA . ASP A 1 83 ? 19.484 -15.016 -13.664 1 96.38 83 ASP A CA 1
ATOM 645 C C . ASP A 1 83 ? 18.406 -14.023 -13.227 1 96.38 83 ASP A C 1
ATOM 647 O O . ASP A 1 83 ? 18.328 -13.656 -12.055 1 96.38 83 ASP A O 1
ATOM 651 N N . PRO A 1 84 ? 17.547 -13.586 -14.141 1 96.75 84 PRO A N 1
ATOM 652 C CA . PRO A 1 84 ? 16.562 -12.547 -13.805 1 96.75 84 PRO A CA 1
ATOM 653 C C . PRO A 1 84 ? 15.562 -13 -12.75 1 96.75 84 PRO A C 1
ATOM 655 O O . PRO A 1 84 ? 15.023 -12.172 -12.008 1 96.75 84 PRO A O 1
ATOM 658 N N . VAL A 1 85 ? 15.289 -14.281 -12.68 1 96.94 85 VAL A N 1
ATOM 659 C CA . VAL A 1 85 ? 14.367 -14.789 -11.672 1 96.94 85 VAL A CA 1
ATOM 660 C C . VAL A 1 85 ? 15.008 -14.688 -10.289 1 96.94 85 VAL A C 1
ATOM 662 O O . VAL A 1 85 ? 14.367 -14.227 -9.336 1 96.94 85 VAL A O 1
ATOM 665 N N . GLU A 1 86 ? 16.266 -15.094 -10.211 1 97 86 GLU A N 1
ATOM 666 C CA . GLU A 1 86 ? 16.984 -14.961 -8.945 1 97 86 GLU A CA 1
ATOM 667 C C . GLU A 1 86 ? 17.156 -13.5 -8.555 1 97 86 GLU A C 1
ATOM 669 O O . GLU A 1 86 ? 17.109 -13.156 -7.371 1 97 86 GLU A O 1
ATOM 674 N N . ARG A 1 87 ? 17.375 -12.68 -9.508 1 97.56 87 ARG A N 1
ATOM 675 C CA . ARG A 1 87 ? 17.438 -11.242 -9.281 1 97.56 87 ARG A CA 1
ATOM 676 C C . ARG A 1 87 ? 16.156 -10.719 -8.641 1 97.56 87 ARG A C 1
ATOM 678 O O . ARG A 1 87 ? 16.203 -10 -7.645 1 97.56 87 ARG A O 1
ATOM 685 N N . LEU A 1 88 ? 15.047 -11.109 -9.156 1 98.12 88 LEU A N 1
ATOM 686 C CA . LEU A 1 88 ? 13.75 -10.672 -8.648 1 98.12 88 LEU A CA 1
ATOM 687 C C . LEU A 1 88 ? 13.484 -11.25 -7.266 1 98.12 88 LEU A C 1
ATOM 689 O O . LEU A 1 88 ? 13 -10.547 -6.371 1 98.12 88 LEU A O 1
ATOM 693 N N . ARG A 1 89 ? 13.781 -12.516 -7.059 1 97.94 89 ARG A N 1
ATOM 694 C CA . ARG A 1 89 ? 13.578 -13.172 -5.77 1 97.94 89 ARG A CA 1
ATOM 695 C C . ARG A 1 89 ? 14.398 -12.492 -4.676 1 97.94 89 ARG A C 1
ATOM 697 O O . ARG A 1 89 ? 13.867 -12.148 -3.617 1 97.94 89 ARG A O 1
ATOM 704 N N . GLU A 1 90 ? 15.641 -12.281 -4.984 1 97.88 90 GLU A N 1
ATOM 705 C CA . GLU A 1 90 ? 16.516 -11.656 -4.004 1 97.88 90 GLU A CA 1
ATOM 706 C C . GLU A 1 90 ? 16.141 -10.195 -3.77 1 97.88 90 GLU A C 1
ATOM 708 O O . GLU A 1 90 ? 16.234 -9.695 -2.646 1 97.88 90 GLU A O 1
ATOM 713 N N . CYS A 1 91 ? 15.742 -9.531 -4.812 1 97.75 91 CYS A N 1
ATOM 714 C CA . CYS A 1 91 ? 15.234 -8.172 -4.676 1 97.75 91 CYS A CA 1
ATOM 715 C C . CYS A 1 91 ? 14.062 -8.117 -3.699 1 97.75 91 CYS A C 1
ATOM 717 O O . CYS A 1 91 ? 14.016 -7.25 -2.83 1 97.75 91 CYS A O 1
ATOM 719 N N . MET A 1 92 ? 13.156 -9.008 -3.844 1 97.81 92 MET A N 1
ATOM 720 C CA . MET A 1 92 ? 11.992 -9.078 -2.957 1 97.81 92 MET A CA 1
ATOM 721 C C . MET A 1 92 ? 12.43 -9.328 -1.516 1 97.81 92 MET A C 1
ATOM 723 O O . MET A 1 92 ? 11.992 -8.625 -0.602 1 97.81 92 MET A O 1
ATOM 727 N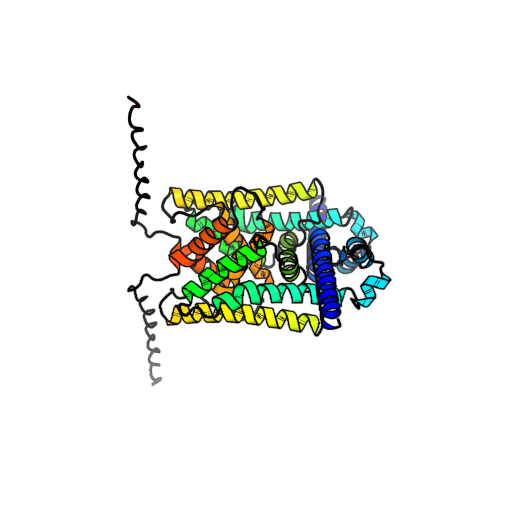 N . ARG A 1 93 ? 13.305 -10.258 -1.297 1 96.88 93 ARG A N 1
ATOM 728 C CA . ARG A 1 93 ? 13.758 -10.609 0.043 1 96.88 93 ARG A CA 1
ATOM 729 C C . ARG A 1 93 ? 14.438 -9.43 0.723 1 96.88 93 ARG A C 1
ATOM 731 O O . ARG A 1 93 ? 14.086 -9.07 1.85 1 96.88 93 ARG A O 1
ATOM 738 N N . LEU A 1 94 ? 15.344 -8.82 0.021 1 94.94 94 LEU A N 1
ATOM 739 C CA . LEU A 1 94 ? 16.109 -7.719 0.589 1 94.94 94 LEU A CA 1
ATOM 740 C C . LEU A 1 94 ? 15.211 -6.516 0.854 1 94.94 94 LEU A C 1
ATOM 742 O O . LEU A 1 94 ? 15.383 -5.816 1.855 1 94.94 94 LEU A O 1
ATOM 746 N N . ASN A 1 95 ? 14.289 -6.254 -0.049 1 94.56 95 ASN A N 1
ATOM 747 C CA . ASN A 1 95 ? 13.359 -5.148 0.152 1 94.56 95 ASN A CA 1
ATOM 748 C C . ASN A 1 95 ? 12.477 -5.375 1.374 1 94.56 95 ASN A C 1
ATOM 750 O O . ASN A 1 95 ? 12.242 -4.453 2.156 1 94.56 95 ASN A O 1
ATOM 754 N N . ILE A 1 96 ? 12.016 -6.59 1.561 1 95.06 96 ILE A N 1
ATOM 755 C CA . ILE A 1 96 ? 11.188 -6.926 2.713 1 95.06 96 ILE A CA 1
ATOM 756 C C . ILE A 1 96 ? 11.992 -6.738 3.998 1 95.06 96 ILE A C 1
ATOM 758 O O . ILE A 1 96 ? 11.492 -6.176 4.973 1 95.06 96 ILE A O 1
ATOM 762 N N . HIS A 1 97 ? 13.203 -7.109 3.979 1 92.88 97 HIS A N 1
ATOM 763 C CA . HIS A 1 97 ? 14.062 -6.93 5.145 1 92.88 97 HIS A CA 1
ATOM 764 C C . HIS A 1 97 ? 14.273 -5.453 5.453 1 92.88 97 HIS A C 1
ATOM 766 O O . HIS A 1 97 ? 14.289 -5.055 6.621 1 92.88 97 HIS A O 1
ATOM 772 N N . LEU A 1 98 ? 14.391 -4.703 4.453 1 90.62 98 LEU A N 1
ATOM 773 C CA . LEU A 1 98 ? 14.578 -3.268 4.629 1 90.62 98 LEU A CA 1
ATOM 774 C C . LEU A 1 98 ? 13.32 -2.619 5.203 1 90.62 98 LEU A C 1
ATOM 776 O O . LEU A 1 98 ? 13.398 -1.87 6.18 1 90.62 98 LEU A O 1
ATOM 780 N N . VAL A 1 99 ? 12.203 -2.941 4.664 1 89.62 99 VAL A N 1
ATOM 781 C CA . VAL A 1 99 ? 10.945 -2.303 5.043 1 89.62 99 VAL A CA 1
ATOM 782 C C . VAL A 1 99 ? 10.547 -2.736 6.453 1 89.62 99 VAL A C 1
ATOM 784 O O . VAL A 1 99 ? 9.938 -1.966 7.195 1 89.62 99 VAL A O 1
ATOM 787 N N . THR A 1 100 ? 10.938 -3.92 6.844 1 89.56 100 THR A N 1
ATOM 788 C CA . THR A 1 100 ? 10.562 -4.434 8.156 1 89.56 100 THR A CA 1
ATOM 789 C C . THR A 1 100 ? 11.562 -3.99 9.219 1 89.56 100 THR A C 1
ATOM 791 O O . THR A 1 100 ? 11.336 -4.176 10.414 1 89.56 100 THR A O 1
ATOM 794 N N . GLY A 1 101 ? 12.672 -3.4 8.859 1 82.62 101 GLY A N 1
ATOM 795 C CA . GLY A 1 101 ? 13.656 -2.836 9.781 1 82.62 101 GLY A CA 1
ATOM 796 C C . GLY A 1 101 ? 14.57 -3.879 10.391 1 82.62 101 GLY A C 1
ATOM 797 O O . GLY A 1 101 ? 15.273 -3.6 11.359 1 82.62 101 GLY A O 1
ATOM 798 N N . VAL A 1 102 ? 14.422 -5.02 9.93 1 74.25 102 VAL A N 1
ATOM 799 C CA . VAL A 1 102 ? 15.242 -6.074 10.516 1 74.25 102 VAL A CA 1
ATOM 800 C C . VAL A 1 102 ? 16.719 -5.727 10.344 1 74.25 102 VAL A C 1
ATOM 802 O O . VAL A 1 102 ? 17.547 -6.098 11.18 1 74.25 102 VAL A O 1
ATOM 805 N N . THR A 1 103 ? 16.984 -4.934 9.422 1 67.62 103 THR A N 1
ATOM 806 C CA . THR A 1 103 ? 18.375 -4.586 9.172 1 67.62 103 THR A CA 1
ATOM 807 C C . THR A 1 103 ? 18.766 -3.32 9.93 1 67.62 103 THR A C 1
ATOM 809 O O . THR A 1 103 ? 19.906 -2.861 9.844 1 67.62 103 THR A O 1
ATOM 812 N N . GLY A 1 104 ? 17.906 -2.812 10.969 1 66.31 104 GLY A N 1
ATOM 813 C CA . GLY A 1 104 ? 18.234 -1.622 11.734 1 66.31 104 GLY A CA 1
ATOM 814 C C . GLY A 1 104 ? 18.234 -0.355 10.898 1 66.31 104 GLY A C 1
ATOM 815 O O . GLY A 1 104 ? 18.75 0.677 11.328 1 66.31 104 GLY A O 1
ATOM 816 N N . GLY A 1 105 ? 17.625 -0.378 9.844 1 67.31 105 GLY A N 1
ATOM 817 C CA . GLY A 1 105 ? 17.922 0.637 8.844 1 67.31 105 GLY A CA 1
ATOM 818 C C . GLY A 1 105 ? 16.781 1.631 8.656 1 67.31 105 GLY A C 1
ATOM 819 O O . GLY A 1 105 ? 16.016 1.88 9.586 1 67.31 105 GLY A O 1
ATOM 820 N N . CYS A 1 106 ? 16.703 2.252 7.613 1 77.44 106 CYS A N 1
ATOM 821 C CA . CYS A 1 106 ? 15.977 3.395 7.062 1 77.44 106 CYS A CA 1
ATOM 822 C C . CYS A 1 106 ? 14.531 3.027 6.75 1 77.44 106 CYS A C 1
ATOM 824 O O . CYS A 1 106 ? 13.977 3.488 5.754 1 77.44 106 CYS A O 1
ATOM 826 N N . SER A 1 107 ? 13.961 2.182 7.754 1 81.62 107 SER A N 1
ATOM 827 C CA . SER A 1 107 ? 12.602 1.731 7.473 1 81.62 107 SER A CA 1
ATOM 828 C C . SER A 1 107 ? 11.609 2.889 7.543 1 81.62 107 SER A C 1
ATOM 830 O O . SER A 1 107 ? 10.695 2.982 6.723 1 81.62 107 SER A O 1
ATOM 832 N N . LYS A 1 108 ? 11.867 3.777 8.422 1 86.69 108 LYS A N 1
ATOM 833 C CA . LYS A 1 108 ? 10.945 4.898 8.586 1 86.69 108 LYS A CA 1
ATOM 834 C C . LYS A 1 108 ? 11.031 5.852 7.395 1 86.69 108 LYS A C 1
ATOM 836 O O . LYS A 1 108 ? 10.008 6.328 6.902 1 86.69 108 LYS A O 1
ATOM 841 N N . GLU A 1 109 ? 12.219 6.031 6.941 1 88.5 109 GLU A N 1
ATOM 842 C CA . GLU A 1 109 ? 12.422 6.887 5.777 1 88.5 109 GLU A CA 1
ATOM 843 C C . GLU A 1 109 ? 11.75 6.305 4.539 1 88.5 109 GLU A C 1
ATOM 845 O O . GLU A 1 109 ? 11.141 7.039 3.756 1 88.5 109 GLU A O 1
ATOM 850 N N . VAL A 1 110 ? 11.766 4.996 4.512 1 84.69 110 VAL A N 1
ATOM 851 C CA . VAL A 1 110 ? 11.172 4.305 3.375 1 84.69 110 VAL A CA 1
ATOM 852 C C . VAL A 1 110 ? 9.648 4.383 3.465 1 84.69 110 VAL A C 1
ATOM 854 O O . VAL A 1 110 ? 8.969 4.617 2.459 1 84.69 110 VAL A O 1
ATOM 857 N N . ILE A 1 111 ? 9.172 4.25 4.594 1 83.06 111 ILE A N 1
ATOM 858 C CA . ILE A 1 111 ? 7.73 4.324 4.832 1 83.06 111 ILE A CA 1
ATOM 859 C C . ILE A 1 111 ? 7.219 5.719 4.48 1 83.06 111 ILE A C 1
ATOM 861 O O . ILE A 1 111 ? 6.141 5.863 3.902 1 83.06 111 ILE A O 1
ATOM 865 N N . ILE A 1 112 ? 8.008 6.703 4.727 1 86.94 112 ILE A N 1
ATOM 866 C CA . ILE A 1 112 ? 7.637 8.086 4.449 1 86.94 112 ILE A CA 1
ATOM 867 C C . ILE A 1 112 ? 7.52 8.297 2.941 1 86.94 112 ILE A C 1
ATOM 869 O O . ILE A 1 112 ? 6.648 9.039 2.479 1 86.94 112 ILE A O 1
ATOM 873 N N . ILE A 1 113 ? 8.352 7.676 2.252 1 85.31 113 ILE A N 1
ATOM 874 C CA . ILE A 1 113 ? 8.312 7.773 0.798 1 85.31 113 ILE A CA 1
ATOM 875 C C . ILE A 1 113 ? 6.957 7.293 0.285 1 85.31 113 ILE A C 1
ATOM 877 O O . ILE A 1 113 ? 6.391 7.883 -0.637 1 85.31 113 ILE A O 1
ATOM 881 N N . LEU A 1 114 ? 6.406 6.383 0.966 1 77.94 114 LEU A N 1
ATOM 882 C CA . LEU A 1 114 ? 5.152 5.762 0.552 1 77.94 114 LEU A CA 1
ATOM 883 C C . LEU A 1 114 ? 3.961 6.637 0.927 1 77.94 114 LEU A C 1
ATOM 885 O O . LEU A 1 114 ? 2.969 6.688 0.197 1 77.94 114 LEU A O 1
ATOM 889 N N . HIS A 1 115 ? 4.07 7.395 1.933 1 74.06 115 HIS A N 1
ATOM 890 C CA . HIS A 1 115 ? 2.936 8.117 2.49 1 74.06 115 HIS A CA 1
ATOM 891 C C . HIS A 1 115 ? 2.926 9.57 2.029 1 74.06 115 HIS A C 1
ATOM 893 O O . HIS A 1 115 ? 1.861 10.18 1.895 1 74.06 115 HIS A O 1
ATOM 899 N N . GLU A 1 116 ? 4.109 10.164 1.868 1 69.19 116 GLU A N 1
ATOM 900 C CA . GLU A 1 116 ? 4.195 11.609 1.683 1 69.19 116 GLU A CA 1
ATOM 901 C C . GLU A 1 116 ? 4.586 11.953 0.25 1 69.19 116 GLU A C 1
ATOM 903 O O . GLU A 1 116 ? 5.262 12.961 0.013 1 69.19 116 GLU A O 1
ATOM 908 N N . HIS A 1 117 ? 4.207 11.297 -0.692 1 65.69 117 HIS A N 1
ATOM 909 C CA . HIS A 1 117 ? 4.703 11.547 -2.041 1 65.69 117 HIS A CA 1
ATOM 910 C C . HIS A 1 117 ? 4.137 12.844 -2.607 1 65.69 117 HIS A C 1
ATOM 912 O O . HIS A 1 117 ? 4.84 13.578 -3.299 1 65.69 117 HIS A O 1
ATOM 918 N N . ASN A 1 118 ? 2.988 13.172 -2.158 1 70.56 118 ASN A N 1
ATOM 919 C CA . ASN A 1 118 ? 2.375 14.344 -2.785 1 70.56 118 ASN A CA 1
ATOM 920 C C . ASN A 1 118 ? 2.672 15.617 -2.004 1 70.56 118 ASN A C 1
ATOM 922 O O . ASN A 1 118 ? 2.16 16.688 -2.338 1 70.56 118 ASN A O 1
ATOM 926 N N . THR A 1 119 ? 3.508 15.422 -1.142 1 79.12 119 THR A N 1
ATOM 927 C CA . THR A 1 119 ? 3.799 16.578 -0.291 1 79.12 119 THR A CA 1
ATOM 928 C C . THR A 1 119 ? 4.91 17.422 -0.896 1 79.12 119 THR A C 1
ATOM 930 O O . THR A 1 119 ? 4.883 18.656 -0.793 1 79.12 119 THR A O 1
ATOM 933 N N . LEU A 1 120 ? 5.816 16.812 -1.558 1 87.31 120 LEU A N 1
ATOM 934 C CA . LEU A 1 120 ? 6.914 17.516 -2.199 1 87.31 120 LEU A CA 1
ATOM 935 C C . LEU A 1 120 ? 6.438 18.234 -3.461 1 87.31 120 LEU A C 1
ATOM 937 O O . LEU A 1 120 ? 5.457 17.812 -4.078 1 87.31 120 LEU A O 1
ATOM 941 N N . THR A 1 121 ? 7.121 19.266 -3.717 1 88.06 121 THR A N 1
ATOM 942 C CA . THR A 1 121 ? 6.789 20.016 -4.922 1 88.06 121 THR A CA 1
ATOM 943 C C . THR A 1 121 ? 8.047 20.297 -5.746 1 88.06 121 THR A C 1
ATOM 945 O O . THR A 1 121 ? 9.164 20.078 -5.277 1 88.06 121 THR A O 1
ATOM 948 N N . GLY A 1 122 ? 7.844 20.641 -6.965 1 91.75 122 GLY A N 1
ATOM 949 C CA . GLY A 1 122 ? 8.914 21.109 -7.824 1 91.75 122 GLY A CA 1
ATOM 950 C C . GLY A 1 122 ? 10.008 20.078 -8.047 1 91.75 122 GLY A C 1
ATOM 951 O O . GLY A 1 122 ? 9.719 18.922 -8.328 1 91.75 122 GLY A O 1
ATOM 952 N N . GLU A 1 123 ? 11.188 20.562 -7.887 1 91.75 123 GLU A N 1
ATOM 953 C CA . GLU A 1 123 ? 12.352 19.75 -8.203 1 91.75 123 GLU A CA 1
ATOM 954 C C . GLU A 1 123 ? 12.508 18.594 -7.219 1 91.75 123 GLU A C 1
ATOM 956 O O . GLU A 1 123 ? 12.938 17.5 -7.594 1 91.75 123 GLU A O 1
ATOM 961 N N . ALA A 1 124 ? 12.211 18.875 -6.004 1 91.38 124 ALA A N 1
ATOM 962 C CA . ALA A 1 124 ? 12.305 17.828 -4.984 1 91.38 124 ALA A CA 1
ATOM 963 C C . ALA A 1 124 ? 11.391 16.656 -5.32 1 91.38 124 ALA A C 1
ATOM 965 O O . ALA A 1 124 ? 11.805 15.5 -5.238 1 91.38 124 ALA A O 1
ATOM 966 N N . ARG A 1 125 ? 10.234 16.969 -5.762 1 92.44 125 ARG A N 1
ATOM 967 C CA . ARG A 1 125 ? 9.289 15.938 -6.18 1 92.44 125 ARG A CA 1
ATOM 968 C C . ARG A 1 125 ? 9.789 15.195 -7.418 1 92.44 125 ARG A C 1
ATOM 970 O O . ARG A 1 125 ? 9.773 13.961 -7.461 1 92.44 125 ARG A O 1
ATOM 977 N N . ALA A 1 126 ? 10.266 15.906 -8.328 1 93.62 126 ALA A N 1
ATOM 978 C CA . ALA A 1 126 ? 10.727 15.328 -9.586 1 93.62 126 ALA A CA 1
ATOM 979 C C . ALA A 1 126 ? 11.891 14.367 -9.352 1 93.62 126 ALA A C 1
ATOM 981 O O . ALA A 1 126 ? 11.977 13.32 -9.992 1 93.62 126 ALA A O 1
ATOM 982 N N . SER A 1 127 ? 12.719 14.742 -8.453 1 94.25 127 SER A N 1
ATOM 983 C CA . SER A 1 127 ? 13.891 13.922 -8.148 1 94.25 127 SER A CA 1
ATOM 984 C C . SER A 1 127 ? 13.477 12.578 -7.551 1 94.25 127 SER A C 1
ATOM 986 O O . SER A 1 127 ? 13.938 11.523 -8.008 1 94.25 127 SER A O 1
ATOM 988 N N . ILE A 1 128 ? 12.633 12.57 -6.609 1 93.62 128 ILE A N 1
ATOM 989 C CA . ILE A 1 128 ? 12.172 11.352 -5.957 1 93.62 128 ILE A CA 1
ATOM 990 C C . ILE A 1 128 ? 11.391 10.5 -6.949 1 93.62 128 ILE A C 1
ATOM 992 O O . ILE A 1 128 ? 11.594 9.289 -7.035 1 93.62 128 ILE A O 1
ATOM 996 N N . ASP A 1 129 ? 10.57 11.141 -7.781 1 92.44 129 ASP A N 1
ATOM 997 C CA . ASP A 1 129 ? 9.773 10.438 -8.781 1 92.44 129 ASP A CA 1
ATOM 998 C C . ASP A 1 129 ? 10.656 9.758 -9.812 1 92.44 129 ASP A C 1
ATOM 1000 O O . ASP A 1 129 ? 10.367 8.641 -10.258 1 92.44 129 ASP A O 1
ATOM 1004 N N . GLY A 1 130 ? 11.664 10.461 -10.188 1 94.62 130 GLY A N 1
ATOM 1005 C CA . GLY A 1 130 ? 12.602 9.867 -11.125 1 94.62 130 GLY A CA 1
ATOM 1006 C C . GLY A 1 130 ? 13.258 8.602 -10.602 1 94.62 130 GLY A C 1
ATOM 1007 O O . GLY A 1 130 ? 13.406 7.625 -11.336 1 94.62 130 GLY A O 1
ATOM 1008 N N . ARG A 1 131 ? 13.594 8.617 -9.359 1 94.62 131 ARG A N 1
ATOM 1009 C CA . ARG A 1 131 ? 14.227 7.457 -8.734 1 94.62 131 ARG A CA 1
ATOM 1010 C C . ARG A 1 131 ? 13.242 6.309 -8.586 1 94.62 131 ARG A C 1
ATOM 1012 O O . ARG A 1 131 ? 13.586 5.145 -8.812 1 94.62 131 ARG A O 1
ATOM 1019 N N . LYS A 1 132 ? 12.039 6.605 -8.281 1 93.06 132 LYS A N 1
ATOM 1020 C CA . LYS A 1 132 ? 10.984 5.598 -8.227 1 93.06 132 LYS A CA 1
ATOM 1021 C C . LYS A 1 132 ? 10.773 4.945 -9.586 1 93.06 132 LYS A C 1
ATOM 1023 O O . LYS A 1 132 ? 10.672 3.721 -9.688 1 93.06 132 LYS A O 1
ATOM 1028 N N . LYS A 1 133 ? 10.727 5.746 -10.594 1 94.19 133 LYS A N 1
ATOM 1029 C CA . LYS A 1 133 ? 10.516 5.258 -11.953 1 94.19 133 LYS A CA 1
ATOM 1030 C C . LYS A 1 133 ? 11.648 4.328 -12.391 1 94.19 133 LYS A C 1
ATOM 1032 O O . LYS A 1 133 ? 11.406 3.328 -13.07 1 94.19 133 LYS A O 1
ATOM 1037 N N . ARG A 1 134 ? 12.781 4.68 -11.953 1 95.25 134 ARG A N 1
ATOM 1038 C CA . ARG A 1 134 ? 13.93 3.842 -12.297 1 95.25 134 ARG A CA 1
ATOM 1039 C C . ARG A 1 134 ? 13.812 2.465 -11.648 1 95.25 134 ARG A C 1
ATOM 1041 O O . ARG A 1 134 ? 14.164 1.454 -12.266 1 95.25 134 ARG A O 1
ATOM 1048 N N . TYR A 1 135 ? 13.344 2.465 -10.5 1 94 135 TYR A N 1
ATOM 1049 C CA . TYR A 1 135 ? 13.156 1.192 -9.812 1 94 135 TYR A CA 1
ATOM 1050 C C . TYR A 1 135 ? 12.078 0.354 -10.492 1 94 135 TYR A C 1
ATOM 1052 O O . TYR A 1 135 ? 12.273 -0.843 -10.719 1 94 135 TYR A O 1
ATOM 1060 N N . VAL A 1 136 ? 11.008 0.974 -10.859 1 95.75 136 VAL A N 1
ATOM 1061 C CA . VAL A 1 136 ? 9.922 0.273 -11.539 1 95.75 136 VAL A CA 1
ATOM 1062 C C . VAL A 1 136 ? 10.43 -0.276 -12.875 1 95.75 136 VAL A C 1
ATOM 1064 O O . VAL A 1 136 ? 10.156 -1.429 -13.219 1 95.75 136 VAL A O 1
ATOM 1067 N N . ARG A 1 137 ? 11.133 0.502 -13.547 1 96.5 137 ARG A N 1
ATOM 1068 C CA . ARG A 1 137 ? 11.695 0.073 -14.82 1 96.5 137 ARG A CA 1
ATOM 1069 C C . ARG A 1 137 ? 12.633 -1.114 -14.641 1 96.5 137 ARG A C 1
ATOM 1071 O O . ARG A 1 137 ? 12.641 -2.037 -15.453 1 96.5 137 ARG A O 1
ATOM 1078 N N . PHE A 1 138 ? 13.406 -1.059 -13.602 1 97.06 138 PHE A N 1
ATOM 1079 C CA . PHE A 1 138 ? 14.297 -2.168 -13.289 1 97.06 138 PHE A CA 1
ATOM 1080 C C . PHE A 1 138 ? 13.516 -3.461 -13.109 1 97.06 138 PHE A C 1
ATOM 1082 O O . PHE A 1 138 ? 13.898 -4.508 -13.641 1 97.06 138 PHE A O 1
ATOM 1089 N N . LEU A 1 139 ? 12.43 -3.41 -12.414 1 97.56 139 LEU A N 1
ATOM 1090 C CA . LEU A 1 139 ? 11.586 -4.582 -12.203 1 97.56 139 LEU A CA 1
ATOM 1091 C C . LEU A 1 139 ? 10.953 -5.043 -13.508 1 97.56 139 LEU A C 1
ATOM 1093 O O . LEU A 1 139 ? 10.984 -6.23 -13.836 1 97.56 139 LEU A O 1
ATOM 1097 N N . GLU A 1 140 ? 10.398 -4.102 -14.242 1 97.44 140 GLU A N 1
ATOM 1098 C CA . GLU A 1 140 ? 9.781 -4.418 -15.523 1 97.44 140 GLU A CA 1
ATOM 1099 C C . GLU A 1 140 ? 10.773 -5.109 -16.469 1 97.44 140 GLU A C 1
ATOM 1101 O O . GLU A 1 140 ? 10.445 -6.117 -17.078 1 97.44 140 GLU A O 1
ATOM 1106 N N . ASP A 1 141 ? 11.914 -4.551 -16.484 1 97.44 141 ASP A N 1
ATOM 1107 C CA . ASP A 1 141 ? 12.945 -5.109 -17.359 1 97.44 141 ASP A CA 1
ATOM 1108 C C . ASP A 1 141 ? 13.344 -6.512 -16.906 1 97.44 141 ASP A C 1
ATOM 1110 O O . ASP A 1 141 ? 13.609 -7.387 -17.734 1 97.44 141 ASP A O 1
ATOM 1114 N N . SER A 1 142 ? 13.422 -6.688 -15.625 1 97.75 142 SER A N 1
ATOM 1115 C CA . SER A 1 142 ? 13.789 -7.996 -15.094 1 97.75 142 SER A CA 1
ATOM 1116 C C . SER A 1 142 ? 12.719 -9.039 -15.406 1 97.75 142 SER A C 1
ATOM 1118 O O . SER A 1 142 ? 13.039 -10.164 -15.797 1 97.75 142 SER A O 1
ATOM 1120 N N . PHE A 1 143 ? 11.461 -8.688 -15.289 1 97.62 143 PHE A N 1
ATOM 1121 C CA . PHE A 1 143 ? 10.375 -9.594 -15.656 1 97.62 143 PHE A CA 1
ATOM 1122 C C . PHE A 1 143 ? 10.391 -9.891 -17.141 1 97.62 143 PHE A C 1
ATOM 1124 O O . PHE A 1 143 ? 10.211 -11.039 -17.562 1 97.62 143 PHE A O 1
ATOM 1131 N N . ALA A 1 144 ? 10.594 -8.859 -17.922 1 97.5 144 ALA A N 1
ATOM 1132 C CA . ALA A 1 144 ? 10.641 -9.023 -19.375 1 97.5 144 ALA A CA 1
ATOM 1133 C C . ALA A 1 144 ? 11.789 -9.945 -19.781 1 97.5 144 ALA A C 1
ATOM 1135 O O . ALA A 1 144 ? 11.617 -10.797 -20.656 1 97.5 144 ALA A O 1
ATOM 1136 N N . GLU A 1 145 ? 12.883 -9.719 -19.156 1 97 145 GLU A N 1
ATOM 1137 C CA . GLU A 1 145 ? 14.039 -10.562 -19.422 1 97 145 GLU A CA 1
ATOM 1138 C C . GLU A 1 145 ? 13.766 -12.016 -19.047 1 97 145 GLU A C 1
ATOM 1140 O O . GLU A 1 145 ? 14.102 -12.938 -19.797 1 97 145 GLU A O 1
ATOM 1145 N N . ALA A 1 146 ? 13.18 -12.203 -17.906 1 97.06 146 ALA A N 1
ATOM 1146 C CA . ALA A 1 146 ? 12.836 -13.547 -17.453 1 97.06 146 ALA A CA 1
ATOM 1147 C C . ALA A 1 146 ? 11.898 -14.234 -18.438 1 97.06 146 ALA A C 1
ATOM 1149 O O . ALA A 1 146 ? 12.023 -15.438 -18.703 1 97.06 146 ALA A O 1
ATOM 1150 N N . MET A 1 147 ? 10.969 -13.516 -19.031 1 96 147 MET A N 1
ATOM 1151 C CA . MET A 1 147 ? 10.039 -14.047 -20.031 1 96 147 MET A CA 1
ATOM 1152 C C . MET A 1 147 ? 10.773 -14.398 -21.328 1 96 147 MET A C 1
ATOM 1154 O O . MET A 1 147 ? 10.555 -15.469 -21.891 1 96 147 MET A O 1
ATOM 1158 N N . ARG A 1 148 ? 11.578 -13.492 -21.719 1 95.38 148 ARG A N 1
ATOM 1159 C CA . ARG A 1 148 ? 12.336 -13.711 -22.953 1 95.38 148 ARG A CA 1
ATOM 1160 C C . ARG A 1 148 ? 13.203 -14.953 -22.844 1 95.38 148 ARG A C 1
ATOM 1162 O O . ARG A 1 148 ? 13.367 -15.688 -23.828 1 95.38 148 ARG A O 1
ATOM 1169 N N . MET A 1 149 ? 13.719 -15.242 -21.656 1 95.12 149 MET A N 1
ATOM 1170 C CA . MET A 1 149 ? 14.594 -16.391 -21.422 1 95.12 149 MET A CA 1
ATOM 1171 C C . MET A 1 149 ? 13.781 -17.656 -21.156 1 95.12 149 MET A C 1
ATOM 1173 O O . MET A 1 149 ? 14.344 -18.719 -20.922 1 95.12 149 MET A O 1
ATOM 1177 N N . GLY A 1 150 ? 12.508 -17.5 -21.109 1 94.19 150 GLY A N 1
ATOM 1178 C CA . GLY A 1 150 ? 11.625 -18.641 -20.875 1 94.19 150 GLY A CA 1
ATOM 1179 C C . GLY A 1 150 ? 11.656 -19.141 -19.453 1 94.19 150 GLY A C 1
ATOM 1180 O O . GLY A 1 150 ? 11.281 -20.281 -19.172 1 94.19 150 GLY A O 1
ATOM 1181 N N . ARG A 1 151 ? 12.086 -18.25 -18.547 1 94.38 151 ARG A N 1
ATOM 1182 C CA . ARG A 1 151 ? 12.242 -18.656 -17.156 1 94.38 151 ARG A CA 1
ATOM 1183 C C . ARG A 1 151 ? 10.93 -18.484 -16.391 1 94.38 151 ARG A C 1
ATOM 1185 O O . ARG A 1 151 ? 10.742 -19.078 -15.328 1 94.38 151 ARG A O 1
ATOM 1192 N N . ILE A 1 152 ? 10.07 -17.656 -16.984 1 94.81 152 ILE A N 1
ATOM 1193 C CA . ILE A 1 152 ? 8.75 -17.484 -16.406 1 94.81 152 ILE A CA 1
ATOM 1194 C C . ILE A 1 152 ? 7.691 -17.484 -17.516 1 94.81 152 ILE A C 1
ATOM 1196 O O . ILE A 1 152 ? 8.016 -17.266 -18.672 1 94.81 152 ILE A O 1
ATOM 1200 N N . ARG A 1 153 ? 6.453 -17.781 -17.141 1 93.25 153 ARG A N 1
ATOM 1201 C CA . ARG A 1 153 ? 5.344 -17.688 -18.094 1 93.25 153 ARG A CA 1
ATOM 1202 C C . ARG A 1 153 ? 5.055 -16.219 -18.438 1 93.25 153 ARG A C 1
ATOM 1204 O O . ARG A 1 153 ? 5.539 -15.312 -17.766 1 93.25 153 ARG A O 1
ATOM 1211 N N . ALA A 1 154 ? 4.246 -16.047 -19.422 1 94.38 154 ALA A N 1
ATOM 1212 C CA . ALA A 1 154 ? 3.939 -14.703 -19.891 1 94.38 154 ALA A CA 1
ATOM 1213 C C . ALA A 1 154 ? 3.09 -13.938 -18.891 1 94.38 154 ALA A C 1
ATOM 1215 O O . ALA A 1 154 ? 2.096 -14.461 -18.375 1 94.38 154 ALA A O 1
ATOM 1216 N N . VAL A 1 155 ? 3.527 -12.75 -18.594 1 95.44 155 VAL A N 1
ATOM 1217 C CA . VAL A 1 155 ? 2.783 -11.82 -17.766 1 95.44 155 VAL A CA 1
ATOM 1218 C C . VAL A 1 155 ? 2.908 -10.398 -18.312 1 95.44 155 VAL A C 1
ATOM 1220 O O . VAL A 1 155 ? 3.754 -10.141 -19.172 1 95.44 155 VAL A O 1
ATOM 1223 N N . GLN A 1 156 ? 1.992 -9.594 -17.922 1 95.81 156 GLN A N 1
ATOM 1224 C CA . GLN A 1 156 ? 2.145 -8.18 -18.234 1 95.81 156 GLN A CA 1
ATOM 1225 C C . GLN A 1 156 ? 3.146 -7.512 -17.312 1 95.81 156 GLN A C 1
ATOM 1227 O O . GLN A 1 156 ? 2.898 -7.391 -16.109 1 95.81 156 GLN A O 1
ATOM 1232 N N . PRO A 1 157 ? 4.281 -7.043 -17.812 1 96.44 157 PRO A N 1
ATOM 1233 C CA . PRO A 1 157 ? 5.406 -6.633 -16.969 1 96.44 157 PRO A CA 1
ATOM 1234 C C . PRO A 1 157 ? 5.035 -5.52 -15.984 1 96.44 157 PRO A C 1
ATOM 1236 O O . PRO A 1 157 ? 5.457 -5.543 -14.828 1 96.44 157 PRO A O 1
ATOM 1239 N N . THR A 1 158 ? 4.266 -4.574 -16.406 1 95.69 158 THR A N 1
ATOM 1240 C CA . THR A 1 158 ? 3.881 -3.461 -15.539 1 95.69 158 THR A CA 1
ATOM 1241 C C . THR A 1 158 ? 3.023 -3.949 -14.375 1 95.69 158 THR A C 1
ATOM 1243 O O . THR A 1 158 ? 3.266 -3.584 -13.227 1 95.69 158 THR A O 1
ATOM 1246 N N . VAL A 1 159 ? 2.07 -4.789 -14.672 1 96.62 159 VAL A N 1
ATOM 1247 C CA . VAL A 1 159 ? 1.2 -5.34 -13.641 1 96.62 159 VAL A CA 1
ATOM 1248 C C . VAL A 1 159 ? 2.016 -6.207 -12.688 1 96.62 159 VAL A C 1
ATOM 1250 O O . VAL A 1 159 ? 1.834 -6.145 -11.469 1 96.62 159 VAL A O 1
ATOM 1253 N N . ALA A 1 160 ? 2.93 -6.941 -13.258 1 97.38 160 ALA A N 1
ATOM 1254 C CA . ALA A 1 160 ? 3.785 -7.793 -12.438 1 97.38 160 ALA A CA 1
ATOM 1255 C C . ALA A 1 160 ? 4.645 -6.957 -11.492 1 97.38 160 ALA A C 1
ATOM 1257 O O . ALA A 1 160 ? 4.746 -7.258 -10.297 1 97.38 160 ALA A O 1
ATOM 1258 N N . ALA A 1 161 ? 5.219 -5.91 -12.031 1 97.44 161 ALA A N 1
ATOM 1259 C CA . ALA A 1 161 ? 6.098 -5.047 -11.25 1 97.44 161 ALA A CA 1
ATOM 1260 C C . ALA A 1 161 ? 5.332 -4.375 -10.109 1 97.44 161 ALA A C 1
ATOM 1262 O O . ALA A 1 161 ? 5.785 -4.375 -8.961 1 97.44 161 ALA A O 1
ATOM 1263 N N . PHE A 1 162 ? 4.164 -3.895 -10.375 1 96.38 162 PHE A N 1
ATOM 1264 C CA . PHE A 1 162 ? 3.406 -3.172 -9.359 1 96.38 162 PHE A CA 1
ATOM 1265 C C . PHE A 1 162 ? 2.754 -4.141 -8.383 1 96.38 162 PHE A C 1
ATOM 1267 O O . PHE A 1 162 ? 2.586 -3.82 -7.203 1 96.38 162 PHE A O 1
ATOM 1274 N N . SER A 1 163 ? 2.383 -5.332 -8.852 1 97.38 163 SER A N 1
ATOM 1275 C CA . SER A 1 163 ? 1.933 -6.371 -7.926 1 97.38 163 SER A CA 1
ATOM 1276 C C . SER A 1 163 ? 3.039 -6.758 -6.953 1 97.38 163 SER A C 1
ATOM 1278 O O . SER A 1 163 ? 2.801 -6.879 -5.75 1 97.38 163 SER A O 1
ATOM 1280 N N . PHE A 1 164 ? 4.273 -6.918 -7.543 1 97.62 164 PHE A N 1
ATOM 1281 C CA . PHE A 1 164 ? 5.484 -7.188 -6.773 1 97.62 164 PHE A CA 1
ATOM 1282 C C . PHE A 1 164 ? 5.688 -6.129 -5.699 1 97.62 164 PHE A C 1
ATOM 1284 O O . PHE A 1 164 ? 5.844 -6.453 -4.52 1 97.62 164 PHE A O 1
ATOM 1291 N N . LEU A 1 165 ? 5.605 -4.945 -6.031 1 95.94 165 LEU A N 1
ATOM 1292 C CA . LEU A 1 165 ? 5.789 -3.822 -5.121 1 95.94 165 LEU A CA 1
ATOM 1293 C C . LEU A 1 165 ? 4.652 -3.758 -4.102 1 95.94 165 LEU A C 1
ATOM 1295 O O . LEU A 1 165 ? 4.891 -3.512 -2.918 1 95.94 165 LEU A O 1
ATOM 1299 N N . GLY A 1 166 ? 3.447 -3.949 -4.574 1 95.19 166 GLY A N 1
ATOM 1300 C CA . GLY A 1 166 ? 2.301 -3.916 -3.68 1 95.19 166 GLY A CA 1
ATOM 1301 C C . GLY A 1 166 ? 2.389 -4.934 -2.559 1 95.19 166 GLY A C 1
ATOM 1302 O O . GLY A 1 166 ? 2.057 -4.629 -1.41 1 95.19 166 GLY A O 1
ATOM 1303 N N . MET A 1 167 ? 2.822 -6.074 -2.881 1 96.44 167 MET A N 1
ATOM 1304 C CA . MET A 1 167 ? 3.014 -7.117 -1.879 1 96.44 167 MET A CA 1
ATOM 1305 C C . MET A 1 167 ? 4.004 -6.672 -0.808 1 96.44 167 MET A C 1
ATOM 1307 O O . MET A 1 167 ? 3.742 -6.82 0.386 1 96.44 167 MET A O 1
ATOM 1311 N N . ILE A 1 168 ? 5.07 -6.062 -1.205 1 95.12 168 ILE A N 1
ATOM 1312 C CA . ILE A 1 168 ? 6.172 -5.707 -0.316 1 95.12 168 ILE A CA 1
ATOM 1313 C C . ILE A 1 168 ? 5.797 -4.469 0.495 1 95.12 168 ILE A C 1
ATOM 1315 O O . ILE A 1 168 ? 5.918 -4.461 1.723 1 95.12 168 ILE A O 1
ATOM 1319 N N . LEU A 1 169 ? 5.34 -3.518 -0.174 1 90.31 169 LEU A N 1
ATOM 1320 C CA . LEU A 1 169 ? 5.176 -2.205 0.444 1 90.31 169 LEU A CA 1
ATOM 1321 C C . LEU A 1 169 ? 3.973 -2.195 1.384 1 90.31 169 LEU A C 1
ATOM 1323 O O . LEU A 1 169 ? 3.877 -1.34 2.268 1 90.31 169 LEU A O 1
ATOM 1327 N N . TRP A 1 170 ? 3.133 -3.117 1.226 1 91.06 170 TRP A N 1
ATOM 1328 C CA . TRP A 1 170 ? 1.989 -3.223 2.125 1 91.06 170 TRP A CA 1
ATOM 1329 C C . TRP A 1 170 ? 2.4 -3.838 3.459 1 91.06 170 TRP A C 1
ATOM 1331 O O . TRP A 1 170 ? 1.662 -3.754 4.441 1 91.06 170 TRP A O 1
ATOM 1341 N N . ILE A 1 171 ? 3.51 -4.395 3.584 1 92 171 ILE A N 1
ATOM 1342 C CA . ILE A 1 171 ? 3.959 -5.113 4.773 1 92 171 ILE A CA 1
ATOM 1343 C C . ILE A 1 171 ? 3.979 -4.164 5.969 1 92 171 ILE A C 1
ATOM 1345 O O . ILE A 1 171 ? 3.639 -4.559 7.09 1 92 171 ILE A O 1
ATOM 1349 N N . TYR A 1 172 ? 4.352 -2.965 5.781 1 84.06 172 TYR A N 1
ATOM 1350 C CA . TYR A 1 172 ? 4.492 -2.033 6.895 1 84.06 172 TYR A CA 1
ATOM 1351 C C . TYR A 1 172 ? 3.15 -1.794 7.578 1 84.06 172 TYR A C 1
ATOM 1353 O O . TYR A 1 172 ? 3.104 -1.334 8.719 1 84.06 172 TYR A O 1
ATOM 1361 N N . LYS A 1 173 ? 2.131 -2.109 6.93 1 84 173 LYS A N 1
ATOM 1362 C CA . LYS A 1 173 ? 0.799 -1.854 7.473 1 84 173 LYS A CA 1
ATOM 1363 C C . LYS A 1 173 ? 0.375 -2.959 8.438 1 84 173 LYS A C 1
ATOM 1365 O O . LYS A 1 173 ? -0.512 -2.76 9.266 1 84 173 LYS A O 1
ATOM 1370 N N . TRP A 1 174 ? 1.014 -4.109 8.352 1 87.19 174 TRP A N 1
ATOM 1371 C CA . TRP A 1 174 ? 0.462 -5.211 9.133 1 87.19 174 TRP A CA 1
ATOM 1372 C C . TRP A 1 174 ? 1.565 -5.961 9.875 1 87.19 174 TRP A C 1
ATOM 1374 O O . TRP A 1 174 ? 1.292 -6.707 10.812 1 87.19 174 TRP A O 1
ATOM 1384 N N . PHE A 1 175 ? 2.732 -5.82 9.414 1 89.12 175 PHE A N 1
ATOM 1385 C CA . PHE A 1 175 ? 3.818 -6.582 10.023 1 89.12 175 PHE A CA 1
ATOM 1386 C C . PHE A 1 175 ? 4.172 -6.023 11.398 1 89.12 175 PHE A C 1
ATOM 1388 O O . PHE A 1 175 ? 4.309 -4.809 11.562 1 89.12 175 PHE A O 1
ATOM 1395 N N . GLN A 1 176 ? 4.293 -6.871 12.312 1 84.62 176 GLN A N 1
ATOM 1396 C CA . GLN A 1 176 ? 4.711 -6.523 13.672 1 84.62 176 GLN A CA 1
ATOM 1397 C C . GLN A 1 176 ? 5.992 -7.258 14.055 1 84.62 176 GLN A C 1
ATOM 1399 O O . GLN A 1 176 ? 6 -8.484 14.18 1 84.62 176 GLN A O 1
ATOM 1404 N N . PRO A 1 177 ? 6.957 -6.398 14.32 1 81.12 177 PRO A N 1
ATOM 1405 C CA . PRO A 1 177 ? 8.18 -7.055 14.797 1 81.12 177 PRO A CA 1
ATOM 1406 C C . PRO A 1 177 ? 7.957 -7.852 16.078 1 81.12 177 PRO A C 1
ATOM 1408 O O . PRO A 1 177 ? 7.281 -7.375 17 1 81.12 177 PRO A O 1
ATOM 1411 N N . GLY A 1 178 ? 8.391 -9.031 16.094 1 80.38 178 GLY A N 1
ATOM 1412 C CA . GLY A 1 178 ? 8.203 -9.867 17.266 1 80.38 178 GLY A CA 1
ATOM 1413 C C . GLY A 1 178 ? 6.906 -10.656 17.234 1 80.38 178 GLY A C 1
ATOM 1414 O O . GLY A 1 178 ? 6.578 -11.367 18.188 1 80.38 178 GLY A O 1
ATOM 1415 N N . GLY A 1 179 ? 6.215 -10.492 16.203 1 86.06 179 GLY A N 1
ATOM 1416 C CA . GLY A 1 179 ? 4.977 -11.242 16.078 1 86.06 179 GLY A CA 1
ATOM 1417 C C . GLY A 1 179 ? 5.199 -12.703 15.711 1 86.06 179 GLY A C 1
ATOM 1418 O O . GLY A 1 179 ? 6.301 -13.227 15.883 1 86.06 179 GLY A O 1
ATOM 1419 N N . ARG A 1 180 ? 4.125 -13.352 15.273 1 88.75 180 ARG A N 1
ATOM 1420 C CA . ARG A 1 180 ? 4.125 -14.789 15.008 1 88.75 180 ARG A CA 1
ATOM 1421 C C . ARG A 1 180 ? 5.051 -15.125 13.844 1 88.75 180 ARG A C 1
ATOM 1423 O O . ARG A 1 180 ? 5.676 -16.188 13.836 1 88.75 180 ARG A O 1
ATOM 1430 N N . LEU A 1 181 ? 5.164 -14.195 12.883 1 93.12 181 LEU A N 1
ATOM 1431 C CA . LEU A 1 181 ? 5.988 -14.422 11.703 1 93.12 181 LEU A CA 1
ATOM 1432 C C . LEU A 1 181 ? 7.211 -13.508 11.711 1 93.12 181 LEU A C 1
ATOM 1434 O O . LEU A 1 181 ? 7.094 -12.312 11.969 1 93.12 181 LEU A O 1
ATOM 1438 N N . THR A 1 182 ? 8.344 -14.109 11.391 1 93.94 182 THR A N 1
ATOM 1439 C CA . THR A 1 182 ? 9.547 -13.305 11.227 1 93.94 182 THR A CA 1
ATOM 1440 C C . THR A 1 182 ? 9.594 -12.672 9.844 1 93.94 182 THR A C 1
ATOM 1442 O O . THR A 1 182 ? 8.883 -13.109 8.93 1 93.94 182 THR A O 1
ATOM 1445 N N . ALA A 1 183 ? 10.43 -11.656 9.75 1 93.69 183 ALA A N 1
ATOM 1446 C CA . ALA A 1 183 ? 10.609 -11.016 8.453 1 93.69 183 ALA A CA 1
ATOM 1447 C C . ALA A 1 183 ? 11.086 -12.023 7.406 1 93.69 183 ALA A C 1
ATOM 1449 O O . ALA A 1 183 ? 10.664 -11.977 6.25 1 93.69 183 ALA A O 1
ATOM 1450 N N . THR A 1 184 ? 11.961 -12.883 7.828 1 95 184 THR A N 1
ATOM 1451 C CA . THR A 1 184 ? 12.508 -13.891 6.922 1 95 184 THR A CA 1
ATOM 1452 C C . THR A 1 184 ? 11.414 -14.859 6.477 1 95 184 THR A C 1
ATOM 1454 O O . THR A 1 184 ? 11.336 -15.227 5.301 1 95 184 THR A O 1
ATOM 1457 N N . GLN A 1 185 ? 10.586 -15.273 7.387 1 95.75 185 GLN A N 1
ATOM 1458 C CA . GLN A 1 185 ? 9.477 -16.156 7.039 1 95.75 185 GLN A CA 1
ATOM 1459 C C . GLN A 1 185 ? 8.523 -15.469 6.062 1 95.75 185 GLN A C 1
ATOM 1461 O O . GLN A 1 185 ? 8.078 -16.078 5.09 1 95.75 185 GLN A O 1
ATOM 1466 N N . VAL A 1 186 ? 8.203 -14.211 6.289 1 96.5 186 VAL A N 1
ATOM 1467 C CA . VAL A 1 186 ? 7.328 -13.445 5.406 1 96.5 186 VAL A CA 1
ATOM 1468 C C . VAL A 1 186 ? 7.949 -13.359 4.012 1 96.5 186 VAL A C 1
ATOM 1470 O O . VAL A 1 186 ? 7.266 -13.57 3.008 1 96.5 186 VAL A O 1
ATOM 1473 N N . ALA A 1 187 ? 9.25 -13.07 4.004 1 96.94 187 ALA A N 1
ATOM 1474 C CA . ALA A 1 187 ? 9.953 -12.953 2.729 1 96.94 187 ALA A CA 1
ATOM 1475 C C . ALA A 1 187 ? 9.906 -14.266 1.956 1 96.94 187 ALA A C 1
ATOM 1477 O O . ALA A 1 187 ? 9.57 -14.289 0.768 1 96.94 187 ALA A O 1
ATOM 1478 N N . ASP A 1 188 ? 10.188 -15.359 2.605 1 96.94 188 ASP A N 1
ATOM 1479 C CA . ASP A 1 188 ? 10.211 -16.672 1.958 1 96.94 188 ASP A CA 1
ATOM 1480 C C . ASP A 1 188 ? 8.82 -17.062 1.456 1 96.94 188 ASP A C 1
ATOM 1482 O O . ASP A 1 188 ? 8.672 -17.562 0.339 1 96.94 188 ASP A O 1
ATOM 1486 N N . ASP A 1 189 ? 7.883 -16.781 2.271 1 96.62 189 ASP A N 1
ATOM 1487 C CA . ASP A 1 189 ? 6.508 -17.125 1.906 1 96.62 189 ASP A CA 1
ATOM 1488 C C . ASP A 1 189 ? 6.031 -16.297 0.72 1 96.62 189 ASP A C 1
ATOM 1490 O O . ASP A 1 189 ? 5.332 -16.797 -0.159 1 96.62 189 ASP A O 1
ATOM 1494 N N . MET A 1 190 ? 6.387 -15.047 0.644 1 97.5 190 MET A N 1
ATOM 1495 C CA . MET A 1 190 ? 5.957 -14.172 -0.446 1 97.5 190 MET A CA 1
ATOM 1496 C C . MET A 1 190 ? 6.672 -14.531 -1.744 1 97.5 190 MET A C 1
ATOM 1498 O O . MET A 1 190 ? 6.062 -14.516 -2.816 1 97.5 190 MET A O 1
ATOM 1502 N N . VAL A 1 191 ? 7.938 -14.805 -1.566 1 97.12 191 VAL A N 1
ATOM 1503 C CA . VAL A 1 191 ? 8.68 -15.25 -2.742 1 97.12 191 VAL A CA 1
ATOM 1504 C C . VAL A 1 191 ? 8.062 -16.531 -3.297 1 97.12 191 VAL A C 1
ATOM 1506 O O . VAL A 1 191 ? 7.828 -16.641 -4.504 1 97.12 191 VAL A O 1
ATOM 1509 N N . ASP A 1 192 ? 7.82 -17.453 -2.426 1 95.44 192 ASP A N 1
ATOM 1510 C CA . ASP A 1 192 ? 7.199 -18.719 -2.84 1 95.44 192 ASP A CA 1
ATOM 1511 C C . ASP A 1 192 ? 5.836 -18.469 -3.484 1 95.44 192 ASP A C 1
ATOM 1513 O O . ASP A 1 192 ? 5.531 -19.016 -4.543 1 95.44 192 ASP A O 1
ATOM 1517 N N . LEU A 1 193 ? 5.09 -17.641 -2.873 1 95.31 193 LEU A N 1
ATOM 1518 C CA . LEU A 1 193 ? 3.744 -17.344 -3.346 1 95.31 193 LEU A CA 1
ATOM 1519 C C . LEU A 1 193 ? 3.777 -16.766 -4.762 1 95.31 193 LEU A C 1
ATOM 1521 O O . LEU A 1 193 ? 3.025 -17.219 -5.629 1 95.31 193 LEU A O 1
ATOM 1525 N N . LEU A 1 194 ? 4.641 -15.852 -5.023 1 95.88 194 LEU A N 1
ATOM 1526 C CA . LEU A 1 194 ? 4.648 -15.156 -6.305 1 95.88 194 LEU A CA 1
ATOM 1527 C C . LEU A 1 194 ? 5.352 -15.984 -7.375 1 95.88 194 LEU A C 1
ATOM 1529 O O . LEU A 1 194 ? 4.883 -16.062 -8.508 1 95.88 194 LEU A O 1
ATOM 1533 N N . PHE A 1 195 ? 6.426 -16.75 -6.992 1 94.81 195 PHE A N 1
ATOM 1534 C CA . PHE A 1 195 ? 7.312 -17.219 -8.055 1 94.81 195 PHE A CA 1
ATOM 1535 C C . PHE A 1 195 ? 7.113 -18.703 -8.305 1 94.81 195 PHE A C 1
ATOM 1537 O O . PHE A 1 195 ? 7.465 -19.219 -9.367 1 94.81 195 PHE A O 1
ATOM 1544 N N . THR A 1 196 ? 6.648 -19.547 -7.395 1 88 196 THR A N 1
ATOM 1545 C CA . THR A 1 196 ? 6.504 -20.984 -7.605 1 88 196 THR A CA 1
ATOM 1546 C C . THR A 1 196 ? 5.633 -21.266 -8.82 1 88 196 THR A C 1
ATOM 1548 O O . THR A 1 196 ? 5.992 -22.094 -9.672 1 88 196 THR A O 1
ATOM 1551 N N . GLY A 1 197 ? 4.543 -20.516 -9.07 1 80.75 197 GLY A N 1
ATOM 1552 C CA . GLY A 1 197 ? 3.699 -20.734 -10.227 1 80.75 197 GLY A CA 1
ATOM 1553 C C . GLY A 1 197 ? 4.059 -19.844 -11.406 1 80.75 197 GLY A C 1
ATOM 1554 O O . GLY A 1 197 ? 3.529 -20.016 -12.508 1 80.75 197 GLY A O 1
ATOM 1555 N N . LEU A 1 198 ? 5.004 -19.094 -11.188 1 84 198 LEU A N 1
ATOM 1556 C CA . LEU A 1 198 ? 5.438 -18.172 -12.234 1 84 198 LEU A CA 1
ATOM 1557 C C . LEU A 1 198 ? 6.602 -18.75 -13.023 1 84 198 LEU A C 1
ATOM 1559 O O . LEU A 1 198 ? 6.703 -18.531 -14.234 1 84 198 LEU A O 1
ATOM 1563 N N . VAL A 1 199 ? 7.414 -19.453 -12.336 1 83.5 199 VAL A N 1
ATOM 1564 C CA . VAL A 1 199 ? 8.625 -20 -12.93 1 83.5 199 VAL A CA 1
ATOM 1565 C C . VAL A 1 199 ? 8.289 -21.266 -13.727 1 83.5 199 VAL A C 1
ATOM 1567 O O . VAL A 1 199 ? 7.527 -22.109 -13.266 1 83.5 199 VAL A O 1
ATOM 1570 N N . THR A 1 200 ? 8.578 -21.359 -14.906 1 74.56 200 THR A N 1
ATOM 1571 C CA . THR A 1 200 ? 8.398 -22.5 -15.789 1 74.56 200 THR A CA 1
ATOM 1572 C C . THR A 1 200 ? 9.508 -23.531 -15.578 1 74.56 200 THR A C 1
ATOM 1574 O O . THR A 1 200 ? 10.68 -23.156 -15.438 1 74.56 200 THR A O 1
ATOM 1577 N N . PRO A 1 201 ? 9.039 -24.781 -15.195 1 61.72 201 PRO A N 1
ATOM 1578 C CA . PRO A 1 201 ? 10.109 -25.781 -15.07 1 61.72 201 PRO A CA 1
ATOM 1579 C C . PRO A 1 201 ? 11.023 -25.812 -16.297 1 61.72 201 PRO A C 1
ATOM 1581 O O . PRO A 1 201 ? 10.602 -25.484 -17.391 1 61.72 201 PRO A O 1
ATOM 1584 N N . PRO A 1 202 ? 12.258 -25.984 -16.016 1 52.94 202 PRO A N 1
ATOM 1585 C CA . PRO A 1 202 ? 13.195 -26.188 -17.109 1 52.94 202 PRO A CA 1
ATOM 1586 C C . PRO A 1 202 ? 12.75 -27.297 -18.062 1 52.94 202 PRO A C 1
ATOM 1588 O O . PRO A 1 202 ? 12.227 -28.328 -17.625 1 52.94 202 PRO A O 1
ATOM 1591 N N . GLY A 1 203 ? 12.117 -26.984 -19.328 1 52.97 203 GLY A N 1
ATOM 1592 C CA . GLY A 1 203 ? 11.75 -27.891 -20.406 1 52.97 203 GLY A CA 1
ATOM 1593 C C . GLY A 1 203 ? 10.359 -27.625 -20.953 1 52.97 203 GLY A C 1
ATOM 1594 O O . GLY A 1 203 ? 9.961 -28.219 -21.953 1 52.97 203 GLY A O 1
ATOM 1595 N N . VAL A 1 204 ? 9.5 -27.219 -20.094 1 47.5 204 VAL A N 1
ATOM 1596 C CA . VAL A 1 204 ? 8.172 -26.984 -20.656 1 47.5 204 VAL A CA 1
ATOM 1597 C C . VAL A 1 204 ? 8.148 -25.672 -21.422 1 47.5 204 VAL A C 1
ATOM 1599 O O . VAL A 1 204 ? 8.344 -24.594 -20.828 1 47.5 204 VAL A O 1
ATOM 1602 N N . VAL A 1 205 ? 8.711 -25.609 -22.531 1 43.88 205 VAL A N 1
ATOM 1603 C CA . VAL A 1 205 ? 8.609 -24.453 -23.406 1 43.88 205 VAL A CA 1
ATOM 1604 C C . VAL A 1 205 ? 7.145 -24.047 -23.547 1 43.88 205 VAL A C 1
ATOM 1606 O O . VAL A 1 205 ? 6.301 -24.859 -23.922 1 43.88 205 VAL A O 1
ATOM 1609 N N . PRO A 1 206 ? 6.652 -23.078 -22.859 1 46.06 206 PRO A N 1
ATOM 1610 C CA . PRO A 1 206 ? 5.258 -22.688 -23.094 1 46.06 206 PRO A CA 1
ATOM 1611 C C . PRO A 1 206 ? 4.879 -22.703 -24.578 1 46.06 206 PRO A C 1
ATOM 1613 O O . PRO A 1 206 ? 5.695 -22.328 -25.422 1 46.06 206 PRO A O 1
ATOM 1616 N N . GLY A 1 207 ? 4.02 -23.609 -24.984 1 39.38 207 GLY A N 1
ATOM 1617 C CA . GLY A 1 207 ? 3.568 -23.594 -26.359 1 39.38 207 GLY A CA 1
ATOM 1618 C C . GLY A 1 207 ? 3.23 -22.219 -26.875 1 39.38 207 GLY A C 1
ATOM 1619 O O . GLY A 1 207 ? 2.764 -21.359 -26.109 1 39.38 207 GLY A O 1
ATOM 1620 N N . ALA A 1 208 ? 4.023 -21.703 -27.781 1 40.19 208 ALA A N 1
ATOM 1621 C CA . ALA A 1 208 ? 3.703 -20.484 -28.516 1 40.19 208 ALA A CA 1
ATOM 1622 C C . ALA A 1 208 ? 2.193 -20.297 -28.656 1 40.19 208 ALA A C 1
ATOM 1624 O O . ALA A 1 208 ? 1.472 -21.266 -28.906 1 40.19 208 ALA A O 1
ATOM 1625 N N . PRO A 1 209 ? 1.619 -19.234 -28.062 1 39.97 209 PRO A N 1
ATOM 1626 C CA . PRO A 1 209 ? 0.212 -19.109 -28.453 1 39.97 209 PRO A CA 1
ATOM 1627 C C . PRO A 1 209 ? -0.025 -19.406 -29.922 1 39.97 209 PRO A C 1
ATOM 1629 O O . PRO A 1 209 ? 0.866 -19.203 -30.75 1 39.97 209 PRO A O 1
ATOM 1632 N N . SER A 1 210 ? -0.748 -20.438 -30.219 1 35.28 210 SER A N 1
ATOM 1633 C CA . SER A 1 210 ? -1.095 -20.719 -31.609 1 35.28 210 SER A CA 1
ATOM 1634 C C . SER A 1 210 ? -1.414 -19.438 -32.375 1 35.28 210 SER A C 1
ATOM 1636 O O . SER A 1 210 ? -2.092 -18.547 -31.844 1 35.28 210 SER A O 1
ATOM 1638 N N . PRO A 1 211 ? -0.61 -19.031 -33.344 1 36.31 211 PRO A N 1
ATOM 1639 C CA . PRO A 1 211 ? -0.981 -17.875 -34.156 1 36.31 211 PRO A CA 1
ATOM 1640 C C . PRO A 1 211 ? -2.482 -17.797 -34.438 1 36.31 211 PRO A C 1
ATOM 1642 O O . PRO A 1 211 ? -3.125 -18.828 -34.625 1 36.31 211 PRO A O 1
ATOM 1645 N N . LEU A 1 212 ? -3.199 -16.938 -33.719 1 37.16 212 LEU A N 1
ATOM 1646 C CA . LEU A 1 212 ? -4.59 -16.719 -34.094 1 37.16 212 LEU A CA 1
ATOM 1647 C C . LEU A 1 212 ? -4.789 -16.906 -35.594 1 37.16 212 LEU A C 1
ATOM 1649 O O . LEU A 1 212 ? -4.004 -16.406 -36.375 1 37.16 212 LEU A O 1
ATOM 1653 N N . SER A 1 213 ? -5.277 -18.047 -35.969 1 34.84 213 SER A N 1
ATOM 1654 C CA . SER A 1 213 ? -5.695 -18.297 -37.344 1 34.84 213 SER A CA 1
ATOM 1655 C C . SER A 1 213 ? -6.23 -17.031 -38 1 34.84 213 SER A C 1
ATOM 1657 O O . SER A 1 213 ? -7.098 -16.359 -37.469 1 34.84 213 SER A O 1
ATOM 1659 N N . ARG A 1 214 ? -5.395 -16.344 -38.844 1 36.78 214 ARG A N 1
ATOM 1660 C CA . ARG A 1 214 ? -5.836 -15.289 -39.75 1 36.78 214 ARG A CA 1
ATOM 1661 C C . ARG A 1 214 ? -7.191 -15.625 -40.344 1 36.78 214 ARG A C 1
ATOM 1663 O O . ARG A 1 214 ? -7.316 -16.578 -41.125 1 36.78 214 ARG A O 1
ATOM 1670 N N . GLU A 1 215 ? -8.266 -15.461 -39.562 1 36.75 215 GLU A N 1
ATOM 1671 C CA . GLU A 1 215 ? -9.562 -15.562 -40.219 1 36.75 215 GLU A CA 1
ATOM 1672 C C . GLU A 1 215 ? -9.555 -14.844 -41.562 1 36.75 215 GLU A C 1
ATOM 1674 O O . GLU A 1 215 ? -9.117 -13.695 -41.656 1 36.75 215 GLU A O 1
ATOM 1679 N N . ARG A 1 216 ? -9.461 -15.586 -42.656 1 39.25 216 ARG A N 1
ATOM 1680 C CA . ARG A 1 216 ? -9.562 -15.18 -44.062 1 39.25 216 ARG A CA 1
ATOM 1681 C C . ARG A 1 216 ? -10.633 -14.117 -44.25 1 39.25 216 ARG A C 1
ATOM 1683 O O . ARG A 1 216 ? -11.758 -14.273 -43.75 1 39.25 216 ARG A O 1
ATOM 1690 N N . PRO A 1 217 ? -10.18 -12.844 -44.469 1 39.72 217 PRO A N 1
ATOM 1691 C CA . PRO A 1 217 ? -11.203 -11.828 -44.719 1 39.72 217 PRO A CA 1
ATOM 1692 C C . PRO A 1 217 ? -12.289 -12.312 -45.656 1 39.72 217 PRO A C 1
ATOM 1694 O O . PRO A 1 217 ? -12.031 -13.164 -46.531 1 39.72 217 PRO A O 1
ATOM 1697 N N . PRO A 1 218 ? -13.602 -12.344 -45.219 1 39 218 PRO A N 1
ATOM 1698 C CA . PRO A 1 218 ? -14.648 -12.82 -46.125 1 39 218 PRO A CA 1
ATOM 1699 C C . PRO A 1 218 ? -14.531 -12.227 -47.531 1 39 218 PRO A C 1
ATOM 1701 O O . PRO A 1 218 ? -14.023 -11.117 -47.688 1 39 218 PRO A O 1
ATOM 1704 N N . VAL A 1 219 ? -14.258 -13.039 -48.562 1 40 219 VAL A N 1
ATOM 1705 C CA . VAL A 1 219 ? -14.258 -12.719 -50 1 40 219 VAL A CA 1
ATOM 1706 C C . VAL A 1 219 ? -15.516 -11.93 -50.344 1 40 219 VAL A C 1
ATOM 1708 O O . VAL A 1 219 ? -16.641 -12.406 -50.125 1 40 219 VAL A O 1
ATOM 1711 N N . SER A 1 220 ? -15.5 -10.547 -50.062 1 34.78 220 SER A N 1
ATOM 1712 C CA . SER A 1 220 ? -16.594 -9.734 -50.594 1 34.78 220 SER A CA 1
ATOM 1713 C C . SER A 1 220 ? -16.938 -10.148 -52.031 1 34.78 220 SER A C 1
ATOM 1715 O O . SER A 1 220 ? -16.062 -10.305 -52.875 1 34.78 220 SER A O 1
ATOM 1717 N N . GLY A 1 221 ? -18 -10.961 -52.25 1 33.97 221 GLY A N 1
ATOM 1718 C CA . GLY A 1 221 ? -18.688 -11.281 -53.5 1 33.97 221 GLY A CA 1
ATOM 1719 C C . GLY A 1 221 ? -18.781 -10.094 -54.438 1 33.97 221 GLY A C 1
ATOM 1720 O O . GLY A 1 221 ? -19 -8.961 -54 1 33.97 221 GLY A O 1
ATOM 1721 N N . GLY A 1 222 ? -18.078 -10.133 -55.625 1 26.78 222 GLY A N 1
ATOM 1722 C CA . GLY A 1 222 ? -18.141 -9.297 -56.812 1 26.78 222 GLY A CA 1
ATOM 1723 C C . GLY A 1 222 ? -19.562 -8.938 -57.188 1 26.78 222 GLY A C 1
ATOM 1724 O O . GLY A 1 222 ? -20.438 -9.812 -57.281 1 26.78 222 GLY A O 1
ATOM 1725 N N . ALA A 1 223 ? -20.062 -7.723 -56.875 1 25.31 223 ALA A N 1
ATOM 1726 C CA . ALA A 1 223 ? -21.203 -7.113 -57.562 1 25.31 223 ALA A CA 1
ATOM 1727 C C . ALA A 1 223 ? -21.125 -7.344 -59.062 1 25.31 223 ALA A C 1
ATOM 1729 O O . ALA A 1 223 ? -20.141 -6.961 -59.719 1 25.31 223 ALA A O 1
ATOM 1730 N N . SER A 1 224 ? -21.672 -8.414 -59.594 1 24.08 224 SER A N 1
ATOM 1731 C CA . SER A 1 224 ? -22.281 -8.188 -60.906 1 24.08 224 SER A CA 1
ATOM 1732 C C . SER A 1 224 ? -23.25 -7.016 -60.875 1 24.08 224 SER A C 1
ATOM 1734 O O . SER A 1 224 ? -24 -6.848 -59.906 1 24.08 224 SER A O 1
ATOM 1736 N N . MET B 1 1 ? -44.594 11.742 2.984 1 43.31 1 MET B N 1
ATOM 1737 C CA . MET B 1 1 ? -43.906 13.031 3.113 1 43.31 1 MET B CA 1
ATOM 1738 C C . MET B 1 1 ? -42.656 12.898 3.988 1 43.31 1 MET B C 1
ATOM 1740 O O . MET B 1 1 ? -41.625 13.531 3.721 1 43.31 1 MET B O 1
ATOM 1744 N N . HIS B 1 2 ? -42.625 12.078 5.105 1 52.72 2 HIS B N 1
ATOM 1745 C CA . HIS B 1 2 ? -41.594 11.906 6.129 1 52.72 2 HIS B CA 1
ATOM 1746 C C . HIS B 1 2 ? -40.469 11.031 5.617 1 52.72 2 HIS B C 1
ATOM 1748 O O . HIS B 1 2 ? -39.312 11.273 5.945 1 52.72 2 HIS B O 1
ATOM 1754 N N . SER B 1 3 ? -40.875 10.062 4.848 1 55.06 3 SER B N 1
ATOM 1755 C CA . SER B 1 3 ? -39.906 9.148 4.266 1 55.06 3 SER B CA 1
ATOM 1756 C C . SER B 1 3 ? -39 9.859 3.258 1 55.06 3 SER B C 1
ATOM 1758 O O . SER B 1 3 ? -37.812 9.562 3.168 1 55.06 3 SER B O 1
ATOM 1760 N N . GLY B 1 4 ? -39.531 10.734 2.605 1 50.78 4 GLY B N 1
ATOM 1761 C CA . GLY B 1 4 ? -38.844 11.523 1.609 1 50.78 4 GLY B CA 1
ATOM 1762 C C . GLY B 1 4 ? -37.75 12.406 2.203 1 50.78 4 GLY B C 1
ATOM 1763 O O . GLY B 1 4 ? -36.656 12.516 1.646 1 50.78 4 GLY B O 1
ATOM 1764 N N . ARG B 1 5 ? -38.156 13 3.344 1 52.09 5 ARG B N 1
ATOM 1765 C CA . ARG B 1 5 ? -37.219 13.891 4.008 1 52.09 5 ARG B CA 1
ATOM 1766 C C . ARG B 1 5 ? -36 13.109 4.523 1 52.09 5 ARG B C 1
ATOM 1768 O O . ARG B 1 5 ? -34.875 13.57 4.41 1 52.09 5 ARG B O 1
ATOM 1775 N N . LYS B 1 6 ? -36.375 11.969 5.027 1 55.66 6 LYS B N 1
ATOM 1776 C CA . LYS B 1 6 ? -35.281 11.133 5.543 1 55.66 6 LYS B CA 1
ATOM 1777 C C . LYS B 1 6 ? -34.344 10.695 4.422 1 55.66 6 LYS B C 1
ATOM 1779 O O . LYS B 1 6 ? -33.125 10.664 4.605 1 55.66 6 LYS B O 1
ATOM 1784 N N . GLN B 1 7 ? -35.031 10.414 3.332 1 59.5 7 GLN B N 1
ATOM 1785 C CA . GLN B 1 7 ? -34.219 10.023 2.172 1 59.5 7 GLN B CA 1
ATOM 1786 C C . GLN B 1 7 ? -33.375 11.195 1.66 1 59.5 7 GLN B C 1
ATOM 1788 O O . GLN B 1 7 ? -32.219 11.023 1.293 1 59.5 7 GLN B O 1
ATOM 1793 N N . GLU B 1 8 ? -34 12.297 1.668 1 66.19 8 GLU B N 1
ATOM 1794 C CA . GLU B 1 8 ? -33.312 13.492 1.226 1 66.19 8 GLU B CA 1
ATOM 1795 C C . GLU B 1 8 ? -32.125 13.82 2.15 1 66.19 8 GLU B C 1
ATOM 1797 O O . GLU B 1 8 ? -31.062 14.227 1.689 1 66.19 8 GLU B O 1
ATOM 1802 N N . ASP B 1 9 ? -32.438 13.516 3.402 1 71.12 9 ASP B N 1
ATOM 1803 C CA . ASP B 1 9 ? -31.391 13.75 4.391 1 71.12 9 ASP B CA 1
ATOM 1804 C C . ASP B 1 9 ? -30.234 12.773 4.207 1 71.12 9 ASP B C 1
ATOM 1806 O O . ASP B 1 9 ? -29.078 13.148 4.336 1 71.12 9 ASP B O 1
ATOM 1810 N N . GLY B 1 10 ? -30.688 11.617 3.818 1 77.44 10 GLY B N 1
ATOM 1811 C CA . GLY B 1 10 ? -29.688 10.602 3.566 1 77.44 10 GLY B CA 1
ATOM 1812 C C . GLY B 1 10 ? -28.844 10.883 2.334 1 77.44 10 GLY B C 1
ATOM 1813 O O . GLY B 1 10 ? -27.625 10.734 2.363 1 77.44 10 GLY B O 1
ATOM 1814 N N . GLU B 1 11 ? -29.516 11.391 1.368 1 83.62 11 GLU B N 1
ATOM 1815 C CA . GLU B 1 11 ? -28.828 11.711 0.125 1 83.62 11 GLU B CA 1
ATOM 1816 C C . GLU B 1 11 ? -27.906 12.914 0.307 1 83.62 11 GLU B C 1
ATOM 1818 O O . GLU B 1 11 ? -26.797 12.938 -0.243 1 83.62 11 GLU B O 1
ATOM 1823 N N . ARG B 1 12 ? -28.406 13.836 1.053 1 87.25 12 ARG B N 1
ATOM 1824 C CA . ARG B 1 12 ? -27.594 15.023 1.325 1 87.25 12 ARG B CA 1
ATOM 1825 C C . ARG B 1 12 ? -26.344 14.656 2.135 1 87.25 12 ARG B C 1
ATOM 1827 O O . ARG B 1 12 ? -25.25 15.133 1.844 1 87.25 12 ARG B O 1
ATOM 1834 N N . TYR B 1 13 ? -26.562 13.859 3.074 1 91.5 13 TYR B N 1
ATOM 1835 C CA . TYR B 1 13 ? -25.438 13.453 3.908 1 91.5 13 TYR B CA 1
ATOM 1836 C C . TYR B 1 13 ? -24.422 12.664 3.1 1 91.5 13 TYR B C 1
ATOM 1838 O O . TYR B 1 13 ? -23.219 12.844 3.258 1 91.5 13 TYR B O 1
ATOM 1846 N N . GLN B 1 14 ? -24.938 11.852 2.217 1 91.19 14 GLN B N 1
ATOM 1847 C CA . GLN B 1 14 ? -24.047 11.102 1.349 1 91.19 14 GLN B CA 1
ATOM 1848 C C . GLN B 1 14 ? -23.219 12.031 0.467 1 91.19 14 GLN B C 1
ATOM 1850 O O . GLN B 1 14 ? -22.031 11.805 0.25 1 91.19 14 GLN B O 1
ATOM 1855 N N . ALA B 1 15 ? -23.828 13.008 0.045 1 91.88 15 ALA B N 1
ATOM 1856 C CA . ALA B 1 15 ? -23.125 13.992 -0.771 1 91.88 15 ALA B CA 1
ATOM 1857 C C . ALA B 1 15 ? -22.031 14.688 0.028 1 91.88 15 ALA B C 1
ATOM 1859 O O . ALA B 1 15 ? -20.953 14.969 -0.503 1 91.88 15 ALA B O 1
ATOM 1860 N N . ILE B 1 16 ? -22.328 14.922 1.268 1 94.5 16 ILE B N 1
ATOM 1861 C CA . ILE B 1 16 ? -21.344 15.531 2.156 1 94.5 16 ILE B CA 1
ATOM 1862 C C . ILE B 1 16 ? -20.156 14.586 2.322 1 94.5 16 ILE B C 1
ATOM 1864 O O . ILE B 1 16 ? -19 15.016 2.225 1 94.5 16 ILE B O 1
ATOM 1868 N N . LEU B 1 17 ? -20.453 13.359 2.498 1 94.31 17 LEU B N 1
ATOM 1869 C CA . LEU B 1 17 ? -19.406 12.375 2.682 1 94.31 17 LEU B CA 1
ATOM 1870 C C . LEU B 1 17 ? -18.531 12.266 1.433 1 94.31 17 LEU B C 1
ATOM 1872 O O . LEU B 1 17 ? -17.312 12.234 1.526 1 94.31 17 LEU B O 1
ATOM 1876 N N . GLU B 1 18 ? -19.156 12.273 0.309 1 92.44 18 GLU B N 1
ATOM 1877 C CA . GLU B 1 18 ? -18.438 12.164 -0.956 1 92.44 18 GLU B CA 1
ATOM 1878 C C . GLU B 1 18 ? -17.547 13.383 -1.202 1 92.44 18 GLU B C 1
ATOM 1880 O O . GLU B 1 18 ? -16.406 13.242 -1.635 1 92.44 18 GLU B O 1
ATOM 1885 N N . THR B 1 19 ? -18.062 14.461 -0.928 1 94.44 19 THR B N 1
ATOM 1886 C CA . THR B 1 19 ? -17.312 15.703 -1.096 1 94.44 19 THR B CA 1
ATOM 1887 C C . THR B 1 19 ? -16.141 15.75 -0.137 1 94.44 19 THR B C 1
ATOM 1889 O O . THR B 1 19 ? -15.023 16.109 -0.533 1 94.44 19 THR B O 1
ATOM 1892 N N . ALA B 1 20 ? -16.406 15.422 1.094 1 95.19 20 ALA B N 1
ATOM 1893 C CA . ALA B 1 20 ? -15.336 15.391 2.09 1 95.19 20 ALA B CA 1
ATOM 1894 C C . ALA B 1 20 ? -14.234 14.422 1.674 1 95.19 20 ALA B C 1
ATOM 1896 O O . ALA B 1 20 ? -13.047 14.742 1.774 1 95.19 20 ALA B O 1
ATOM 1897 N N . ALA B 1 21 ? -14.641 13.297 1.166 1 93.44 21 ALA B N 1
ATOM 1898 C CA . ALA B 1 21 ? -13.68 12.281 0.73 1 93.44 21 ALA B CA 1
ATOM 1899 C C . ALA B 1 21 ? -12.797 12.812 -0.395 1 93.44 21 ALA B C 1
ATOM 1901 O O . ALA B 1 21 ? -11.578 12.625 -0.381 1 93.44 21 ALA B O 1
ATOM 1902 N N . ARG B 1 22 ? -13.398 13.477 -1.284 1 91.44 22 ARG B N 1
ATOM 1903 C CA . ARG B 1 22 ? -12.664 14.047 -2.402 1 91.44 22 ARG B CA 1
ATOM 1904 C C . ARG B 1 22 ? -11.617 15.055 -1.915 1 91.44 22 ARG B C 1
ATOM 1906 O O . ARG B 1 22 ? -10.461 15 -2.326 1 91.44 22 ARG B O 1
ATOM 1913 N N . LEU B 1 23 ? -12 15.906 -1.034 1 92.44 23 LEU B N 1
ATOM 1914 C CA . LEU B 1 23 ? -11.109 16.938 -0.533 1 92.44 23 LEU B CA 1
ATOM 1915 C C . LEU B 1 23 ? -9.984 16.344 0.311 1 92.44 23 LEU B C 1
ATOM 1917 O O . LEU B 1 23 ? -8.828 16.734 0.182 1 92.44 23 LEU B O 1
ATOM 1921 N N . ILE B 1 24 ? -10.328 15.414 1.109 1 89.5 24 ILE B N 1
ATOM 1922 C CA . ILE B 1 24 ? -9.352 14.781 1.987 1 89.5 24 ILE B CA 1
ATOM 1923 C C . ILE B 1 24 ? -8.352 13.984 1.154 1 89.5 24 ILE B C 1
ATOM 1925 O O . ILE B 1 24 ? -7.156 13.961 1.464 1 89.5 24 ILE B O 1
ATOM 1929 N N . CYS B 1 25 ? -8.805 13.383 0.145 1 84.88 25 CYS B N 1
ATOM 1930 C CA . CYS B 1 25 ? -7.906 12.648 -0.739 1 84.88 25 CYS B CA 1
ATOM 1931 C C . CYS B 1 25 ? -6.934 13.594 -1.439 1 84.88 25 CYS B C 1
ATOM 1933 O O . CYS B 1 25 ? -5.773 13.242 -1.654 1 84.88 25 CYS B O 1
ATOM 1935 N N . GLU B 1 26 ? -7.41 14.719 -1.764 1 81.88 26 GLU B N 1
ATOM 1936 C CA . GLU B 1 26 ? -6.613 15.688 -2.508 1 81.88 26 GLU B CA 1
ATOM 1937 C C . GLU B 1 26 ? -5.598 16.375 -1.603 1 81.88 26 GLU B C 1
ATOM 1939 O O . GLU B 1 26 ? -4.449 16.594 -1.994 1 81.88 26 GLU B O 1
ATOM 1944 N N . ARG B 1 27 ? -5.988 16.625 -0.313 1 80.75 27 ARG B N 1
ATOM 1945 C CA . ARG B 1 27 ? -5.176 17.516 0.505 1 80.75 27 ARG B CA 1
ATOM 1946 C C . ARG B 1 27 ? -4.75 16.844 1.801 1 80.75 27 ARG B C 1
ATOM 1948 O O . ARG B 1 27 ? -3.939 17.375 2.557 1 80.75 27 ARG B O 1
ATOM 1955 N N . GLY B 1 28 ? -5.316 15.688 2.025 1 80.75 28 GLY B N 1
ATOM 1956 C CA . GLY B 1 28 ? -5.094 15.047 3.312 1 80.75 28 GLY B CA 1
ATOM 1957 C C . GLY B 1 28 ? -6.066 15.508 4.383 1 80.75 28 GLY B C 1
ATOM 1958 O O . GLY B 1 28 ? -6.676 16.578 4.262 1 80.75 28 GLY B O 1
ATOM 1959 N N . TYR B 1 29 ? -6.129 14.797 5.402 1 86.31 29 TYR B N 1
ATOM 1960 C CA . TYR B 1 29 ? -7.047 15.062 6.504 1 86.31 29 TYR B CA 1
ATOM 1961 C C . TYR B 1 29 ? -6.691 16.375 7.207 1 86.31 29 TYR B C 1
ATOM 1963 O O . TYR B 1 29 ? -7.551 17.234 7.391 1 86.31 29 TYR B O 1
ATOM 1971 N N . GLU B 1 30 ? -5.52 16.469 7.555 1 81.19 30 GLU B N 1
ATOM 1972 C CA . GLU B 1 30 ? -5.082 17.672 8.273 1 81.19 30 GLU B CA 1
ATOM 1973 C C . GLU B 1 30 ? -5.125 18.891 7.371 1 81.19 30 GLU B C 1
ATOM 1975 O O . GLU B 1 30 ? -5.371 20.016 7.844 1 81.19 30 GLU B O 1
ATOM 1980 N N . GLY B 1 31 ? -5.023 18.703 6.141 1 82.81 31 GLY B N 1
ATOM 1981 C CA . GLY B 1 31 ? -5 19.812 5.195 1 82.81 31 GLY B CA 1
ATOM 1982 C C . GLY B 1 31 ? -6.383 20.25 4.758 1 82.81 31 GLY B C 1
ATOM 1983 O O . GLY B 1 31 ? -6.523 21.172 3.951 1 82.81 31 GLY B O 1
ATOM 1984 N N . THR B 1 32 ? -7.359 19.578 5.25 1 90.19 32 THR B N 1
ATOM 1985 C CA . THR B 1 32 ? -8.734 19.891 4.883 1 90.19 32 THR B CA 1
ATOM 1986 C C . THR B 1 32 ? -9.508 20.438 6.082 1 90.19 32 THR B C 1
ATOM 1988 O O . THR B 1 32 ? -9.547 19.797 7.137 1 90.19 32 THR B O 1
ATOM 1991 N N . SER B 1 33 ? -10.156 21.609 5.926 1 93.62 33 SER B N 1
ATOM 1992 C CA . SER B 1 33 ? -10.906 22.203 7.035 1 93.62 33 SER B CA 1
ATOM 1993 C C . SER B 1 33 ? -12.406 22 6.863 1 93.62 33 SER B C 1
ATOM 1995 O O . SER B 1 33 ? -12.875 21.75 5.75 1 93.62 33 SER B O 1
ATOM 1997 N N . MET B 1 34 ? -13.078 22.203 8 1 95.62 34 MET B N 1
ATOM 1998 C CA . MET B 1 34 ? -14.539 22.109 7.969 1 95.62 34 MET B CA 1
ATOM 1999 C C . MET B 1 34 ? -15.125 23.234 7.125 1 95.62 34 MET B C 1
ATOM 2001 O O . MET B 1 34 ? -16.141 23.047 6.457 1 95.62 34 MET B O 1
ATOM 2005 N N . GLN B 1 35 ? -14.5 24.312 7.145 1 96.06 35 GLN B N 1
ATOM 2006 C CA . GLN B 1 35 ? -14.938 25.453 6.34 1 96.06 35 GLN B CA 1
ATOM 2007 C C . GLN B 1 35 ? -14.844 25.141 4.848 1 96.06 35 GLN B C 1
ATOM 2009 O O . GLN B 1 35 ? -15.758 25.453 4.086 1 96.06 35 GLN B O 1
ATOM 2014 N N . GLU B 1 36 ? -13.812 24.562 4.449 1 96.06 36 GLU B N 1
ATOM 2015 C CA . GLU B 1 36 ? -13.609 24.188 3.049 1 96.06 36 GLU B CA 1
ATOM 2016 C C . GLU B 1 36 ? -14.625 23.141 2.6 1 96.06 36 GLU B C 1
ATOM 2018 O O . GLU B 1 36 ? -15.125 23.203 1.474 1 96.06 36 GLU B O 1
ATOM 2023 N N . ILE B 1 37 ? -14.898 22.203 3.469 1 96.56 37 ILE B N 1
ATOM 2024 C CA . ILE B 1 37 ? -15.883 21.172 3.156 1 96.56 37 ILE B CA 1
ATOM 2025 C C . ILE B 1 37 ? -17.266 21.812 3.016 1 96.56 37 ILE B C 1
ATOM 2027 O O . ILE B 1 37 ? -18 21.516 2.066 1 96.56 37 ILE B O 1
ATOM 2031 N N . ALA B 1 38 ? -17.609 22.672 3.936 1 97 38 ALA B N 1
ATOM 2032 C CA . ALA B 1 38 ? -18.891 23.375 3.877 1 97 38 ALA B CA 1
ATOM 2033 C C . ALA B 1 38 ? -19.047 24.141 2.566 1 97 38 ALA B C 1
ATOM 2035 O O . ALA B 1 38 ? -20.062 24.016 1.883 1 97 38 ALA B O 1
ATOM 2036 N N . ALA B 1 39 ? -18.016 24.812 2.225 1 97.31 39 ALA B N 1
ATOM 2037 C CA . ALA B 1 39 ? -18.031 25.609 1.004 1 97.31 39 ALA B CA 1
ATOM 2038 C C . ALA B 1 39 ? -18.203 24.734 -0.229 1 97.31 39 ALA B C 1
ATOM 2040 O O . ALA B 1 39 ? -18.984 25.062 -1.123 1 97.31 39 ALA B O 1
ATOM 2041 N N . ALA B 1 40 ? -17.562 23.641 -0.249 1 96.06 40 ALA B N 1
ATOM 2042 C CA . ALA B 1 40 ? -17.625 22.734 -1.385 1 96.06 40 ALA B CA 1
ATOM 2043 C C . ALA B 1 40 ? -19.016 22.094 -1.497 1 96.06 40 ALA B C 1
ATOM 2045 O O . ALA B 1 40 ? -19.438 21.703 -2.588 1 96.06 40 ALA B O 1
ATOM 2046 N N . CYS B 1 41 ? -19.641 22.016 -0.4 1 95.88 41 CYS B N 1
ATOM 2047 C CA . CYS B 1 41 ? -21 21.453 -0.366 1 95.88 41 CYS B CA 1
ATOM 2048 C C . CYS B 1 41 ? -22.031 22.547 -0.57 1 95.88 41 CYS B C 1
ATOM 2050 O O . CYS B 1 41 ? -23.234 22.297 -0.463 1 95.88 41 CYS B O 1
ATOM 2052 N N . HIS B 1 42 ? -21.531 23.75 -0.699 1 96.19 42 HIS B N 1
ATOM 2053 C CA . HIS B 1 42 ? -22.406 24.906 -0.873 1 96.19 42 HIS B CA 1
ATOM 2054 C C . HIS B 1 42 ? -23.281 25.125 0.357 1 96.19 42 HIS B C 1
ATOM 2056 O O . HIS B 1 42 ? -24.484 25.359 0.234 1 96.19 42 HIS B O 1
ATOM 2062 N N . MET B 1 43 ? -22.609 24.969 1.432 1 95.19 43 MET B N 1
ATOM 2063 C CA . MET B 1 43 ? -23.25 25.203 2.727 1 95.19 43 MET B CA 1
ATOM 2064 C C . MET B 1 43 ? -22.438 26.188 3.562 1 95.19 43 MET B C 1
ATOM 2066 O O . MET B 1 43 ? -21.25 26.406 3.293 1 95.19 43 MET B O 1
ATOM 2070 N N . THR B 1 44 ? -23.188 26.766 4.555 1 94.44 44 THR B N 1
ATOM 2071 C CA . THR B 1 44 ? -22.453 27.469 5.602 1 94.44 44 THR B CA 1
ATOM 2072 C C . THR B 1 44 ? -21.812 26.484 6.57 1 94.44 44 THR B C 1
ATOM 2074 O O . THR B 1 44 ? -22.203 25.328 6.633 1 94.44 44 THR B O 1
ATOM 2077 N N . LYS B 1 45 ? -20.781 26.922 7.223 1 94.25 45 LYS B N 1
ATOM 2078 C CA . LYS B 1 45 ? -20.156 26.094 8.242 1 94.25 45 LYS B CA 1
ATOM 2079 C C . LYS B 1 45 ? -21.172 25.625 9.281 1 94.25 45 LYS B C 1
ATOM 2081 O O . LYS B 1 45 ? -21.156 24.469 9.688 1 94.25 45 LYS B O 1
ATOM 2086 N N . ALA B 1 46 ? -22.062 26.531 9.672 1 93.5 46 ALA B N 1
ATOM 2087 C CA . ALA B 1 46 ? -23.125 26.203 10.617 1 93.5 46 ALA B CA 1
ATOM 2088 C C . ALA B 1 46 ? -24.047 25.125 10.047 1 93.5 46 ALA B C 1
ATOM 2090 O O . ALA B 1 46 ? -24.453 24.203 10.758 1 93.5 46 ALA B O 1
ATOM 2091 N N . GLY B 1 47 ? -24.344 25.234 8.867 1 93.75 47 GLY B N 1
ATOM 2092 C CA . GLY B 1 47 ? -25.188 24.25 8.188 1 93.75 47 GLY B CA 1
ATOM 2093 C C . GLY B 1 47 ? -24.562 22.859 8.172 1 93.75 47 GLY B C 1
ATOM 2094 O O . GLY B 1 47 ? -25.281 21.859 8.328 1 93.75 47 GLY B O 1
ATOM 2095 N N . LEU B 1 48 ? -23.281 22.812 7.922 1 95.06 48 LEU B N 1
ATOM 2096 C CA . LEU B 1 48 ? -22.562 21.531 7.934 1 95.06 48 LEU B CA 1
ATOM 2097 C C . LEU B 1 48 ? -22.625 20.906 9.32 1 95.06 48 LEU B C 1
ATOM 2099 O O . LEU B 1 48 ? -22.797 19.688 9.445 1 95.06 48 LEU B O 1
ATOM 2103 N N . TYR B 1 49 ? -22.562 21.719 10.289 1 94.06 49 TYR B N 1
ATOM 2104 C CA . TYR B 1 49 ? -22.5 21.234 11.664 1 94.06 49 TYR B CA 1
ATOM 2105 C C . TYR B 1 49 ? -23.859 20.734 12.125 1 94.06 49 TYR B C 1
ATOM 2107 O O . TYR B 1 49 ? -23.969 20.062 13.164 1 94.06 49 TYR B O 1
ATOM 2115 N N . HIS B 1 50 ? -24.875 21 11.422 1 92.88 50 HIS B N 1
ATOM 2116 C CA . HIS B 1 50 ? -26.172 20.375 11.656 1 92.88 50 HIS B CA 1
ATOM 2117 C C . HIS B 1 50 ? -26.141 18.891 11.312 1 92.88 50 HIS B C 1
ATOM 2119 O O . HIS B 1 50 ? -26.938 18.109 11.836 1 92.88 50 HIS B O 1
ATOM 2125 N N . HIS B 1 51 ? -25.188 18.578 10.492 1 92.44 51 HIS B N 1
ATOM 2126 C CA . HIS B 1 51 ? -25.094 17.203 10.016 1 92.44 51 HIS B CA 1
ATOM 2127 C C . HIS B 1 51 ? -23.938 16.469 10.664 1 92.44 51 HIS B C 1
ATOM 2129 O O . HIS B 1 51 ? -23.953 15.25 10.797 1 92.44 51 HIS B O 1
ATOM 2135 N N . VAL B 1 52 ? -22.922 17.172 10.969 1 92.06 52 VAL B N 1
ATOM 2136 C CA . VAL B 1 52 ? -21.672 16.578 11.43 1 92.06 52 VAL B CA 1
ATOM 2137 C C . VAL B 1 52 ? -21.234 17.25 12.734 1 92.06 52 VAL B C 1
ATOM 2139 O O . VAL B 1 52 ? -21.188 18.484 12.82 1 92.06 52 VAL B O 1
ATOM 2142 N N . GLN B 1 53 ? -20.812 16.484 13.641 1 90.69 53 GLN B N 1
ATOM 2143 C CA . GLN B 1 53 ? -20.453 17.016 14.953 1 90.69 53 GLN B CA 1
ATOM 2144 C C . GLN B 1 53 ? -19.062 17.656 14.93 1 90.69 53 GLN B C 1
ATOM 2146 O O . GLN B 1 53 ? -18.844 18.734 15.484 1 90.69 53 GLN B O 1
ATOM 2151 N N . ASN B 1 54 ? -18.156 16.906 14.422 1 92.56 54 ASN B N 1
ATOM 2152 C CA . ASN B 1 54 ? -16.766 17.375 14.312 1 92.56 54 ASN B CA 1
ATOM 2153 C C . ASN B 1 54 ? -16.031 16.672 13.172 1 92.56 54 ASN B C 1
ATOM 2155 O O . ASN B 1 54 ? -16.578 15.773 12.539 1 92.56 54 ASN B O 1
ATOM 2159 N N . LYS B 1 55 ? -14.883 17.094 12.961 1 93.12 55 LYS B N 1
ATOM 2160 C CA . LYS B 1 55 ? -14.086 16.594 11.836 1 93.12 55 LYS B CA 1
ATOM 2161 C C . LYS B 1 55 ? -13.797 15.109 11.984 1 93.12 55 LYS B C 1
ATOM 2163 O O . LYS B 1 55 ? -13.812 14.367 11 1 93.12 55 LYS B O 1
ATOM 2168 N N . GLU B 1 56 ? -13.492 14.664 13.125 1 93.06 56 GLU B N 1
ATOM 2169 C CA . GLU B 1 56 ? -13.188 13.258 13.336 1 93.06 56 GLU B CA 1
ATOM 2170 C C . GLU B 1 56 ? -14.406 12.383 13.062 1 93.06 56 GLU B C 1
ATOM 2172 O O . GLU B 1 56 ? -14.289 11.312 12.461 1 93.06 56 GLU B O 1
ATOM 2177 N N . GLN B 1 57 ? -15.5 12.836 13.523 1 93.69 57 GLN B N 1
ATOM 2178 C CA . GLN B 1 57 ? -16.719 12.094 13.242 1 93.69 57 GLN B CA 1
ATOM 2179 C C . GLN B 1 57 ? -17 12.039 11.742 1 93.69 57 GLN B C 1
ATOM 2181 O O . GLN B 1 57 ? -17.438 11.008 11.227 1 93.69 57 GLN B O 1
ATOM 2186 N N . LEU B 1 58 ? -16.797 13.141 11.109 1 94.81 58 LEU B N 1
ATOM 2187 C CA . LEU B 1 58 ? -16.969 13.164 9.656 1 94.81 58 LEU B CA 1
ATOM 2188 C C . LEU B 1 58 ? -16.047 12.148 8.992 1 94.81 58 LEU B C 1
ATOM 2190 O O . LEU B 1 58 ? -16.469 11.406 8.109 1 94.81 58 LEU B O 1
ATOM 2194 N N . LEU B 1 59 ? -14.812 12.086 9.438 1 94.75 59 LEU B N 1
ATOM 2195 C CA . LEU B 1 59 ? -13.859 11.125 8.906 1 94.75 59 LEU B CA 1
ATOM 2196 C C . LEU B 1 59 ? -14.336 9.695 9.156 1 94.75 59 LEU B C 1
ATOM 2198 O O . LEU B 1 59 ? -14.281 8.852 8.258 1 94.75 59 LEU B O 1
ATOM 2202 N N . SER B 1 60 ? -14.766 9.508 10.352 1 94.44 60 SER B N 1
ATOM 2203 C CA . SER B 1 60 ? -15.289 8.195 10.711 1 94.44 60 SER B CA 1
ATOM 2204 C C . SER B 1 60 ? -16.438 7.781 9.797 1 94.44 60 SER B C 1
ATOM 2206 O O . SER B 1 60 ? -16.484 6.641 9.328 1 94.44 60 SER B O 1
ATOM 2208 N N . ASP B 1 61 ? -17.266 8.688 9.523 1 94.75 61 ASP B N 1
ATOM 2209 C CA . ASP B 1 61 ? -18.422 8.406 8.672 1 94.75 61 ASP B CA 1
ATOM 2210 C C . ASP B 1 61 ? -17.984 8.156 7.23 1 94.75 61 ASP B C 1
ATOM 2212 O O . ASP B 1 61 ? -18.547 7.289 6.555 1 94.75 61 ASP B O 1
ATOM 2216 N N . VAL B 1 62 ? -17.062 8.875 6.758 1 94.56 62 VAL B N 1
ATOM 2217 C CA . VAL B 1 62 ? -16.516 8.68 5.418 1 94.56 62 VAL B CA 1
ATOM 2218 C C . VAL B 1 62 ? -15.93 7.273 5.301 1 94.56 62 VAL B C 1
ATOM 2220 O O . VAL B 1 62 ? -16.219 6.551 4.348 1 94.56 62 VAL B O 1
ATOM 2223 N N . MET B 1 63 ? -15.164 6.887 6.281 1 94.19 63 MET B N 1
ATOM 2224 C CA . MET B 1 63 ? -14.539 5.57 6.277 1 94.19 63 MET B CA 1
ATOM 2225 C C . MET B 1 63 ? -15.586 4.465 6.375 1 94.19 63 MET B C 1
ATOM 2227 O O . MET B 1 63 ? -15.492 3.449 5.684 1 94.19 63 MET B O 1
ATOM 2231 N N . SER B 1 64 ? -16.531 4.73 7.234 1 94.38 64 SER B N 1
ATOM 2232 C CA . SER B 1 64 ? -17.594 3.756 7.391 1 94.38 64 SER B CA 1
ATOM 2233 C C . SER B 1 64 ? -18.375 3.57 6.09 1 94.38 64 SER B C 1
ATOM 2235 O O . SER B 1 64 ? -18.734 2.447 5.73 1 94.38 64 SER B O 1
ATOM 2237 N N . TYR B 1 65 ? -18.625 4.641 5.469 1 92.75 65 TYR B N 1
ATOM 2238 C CA . TYR B 1 65 ? -19.297 4.594 4.176 1 92.75 65 TYR B CA 1
ATOM 2239 C C . TYR B 1 65 ? -18.484 3.805 3.162 1 92.75 65 TYR B C 1
ATOM 2241 O O . TYR B 1 65 ? -19.031 2.969 2.436 1 92.75 65 TYR B O 1
ATOM 2249 N N . GLY B 1 66 ? -17.234 3.982 3.092 1 91.62 66 GLY B N 1
ATOM 2250 C CA . GLY B 1 66 ? -16.344 3.225 2.225 1 91.62 66 GLY B CA 1
ATOM 2251 C C . GLY B 1 66 ? -16.328 1.739 2.537 1 91.62 66 GLY B C 1
ATOM 2252 O O . GLY B 1 66 ? -16.359 0.908 1.627 1 91.62 66 GLY B O 1
ATOM 2253 N N . MET B 1 67 ? -16.281 1.444 3.773 1 93.06 67 MET B N 1
ATOM 2254 C CA . MET B 1 67 ? -16.297 0.05 4.207 1 93.06 67 MET B CA 1
ATOM 2255 C C . MET B 1 67 ? -17.594 -0.633 3.785 1 93.06 67 MET B C 1
ATOM 2257 O O . MET B 1 67 ? -17.578 -1.778 3.33 1 93.06 67 MET B O 1
ATOM 2261 N N . SER B 1 68 ? -18.656 0.104 3.945 1 93.5 68 SER B N 1
ATOM 2262 C CA . SER B 1 68 ? -19.953 -0.452 3.574 1 93.5 68 SER B CA 1
ATOM 2263 C C . SER B 1 68 ? -20.031 -0.709 2.072 1 93.5 68 SER B C 1
ATOM 2265 O O . SER B 1 68 ? -20.578 -1.732 1.641 1 93.5 68 SER B O 1
ATOM 2267 N N . ALA B 1 69 ? -19.547 0.162 1.315 1 89.81 69 ALA B N 1
ATOM 2268 C CA . ALA B 1 69 ? -19.516 -0.024 -0.133 1 89.81 69 ALA B CA 1
ATOM 2269 C C . ALA B 1 69 ? -18.688 -1.257 -0.508 1 89.81 69 ALA B C 1
ATOM 2271 O O . ALA B 1 69 ? -19.109 -2.061 -1.343 1 89.81 69 ALA B O 1
ATOM 2272 N N . PHE B 1 70 ? -17.578 -1.438 0.109 1 90.88 70 PHE B N 1
ATOM 2273 C CA . PHE B 1 70 ? -16.734 -2.6 -0.099 1 90.88 70 PHE B CA 1
ATOM 2274 C C . PHE B 1 70 ? -17.469 -3.885 0.269 1 90.88 70 PHE B C 1
ATOM 2276 O O . PHE B 1 70 ? -17.453 -4.84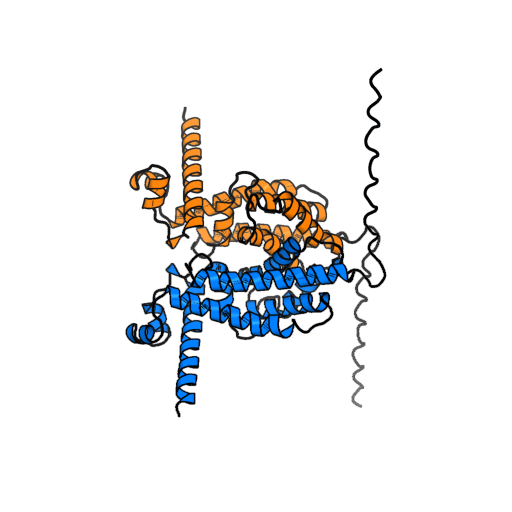8 -0.5 1 90.88 70 PHE B O 1
ATOM 2283 N N . GLU B 1 71 ? -18.062 -3.854 1.408 1 94.19 71 GLU B N 1
ATOM 2284 C CA . GLU B 1 71 ? -18.766 -5.039 1.885 1 94.19 71 GLU B CA 1
ATOM 2285 C C . GLU B 1 71 ? -19.938 -5.402 0.958 1 94.19 71 GLU B C 1
ATOM 2287 O O . GLU B 1 71 ? -20.109 -6.574 0.619 1 94.19 71 GLU B O 1
ATOM 2292 N N . GLN B 1 72 ? -20.594 -4.387 0.475 1 92.19 72 GLN B N 1
ATOM 2293 C CA . GLN B 1 72 ? -21.766 -4.609 -0.363 1 92.19 72 GLN B CA 1
ATOM 2294 C C . GLN B 1 72 ? -21.359 -4.969 -1.79 1 92.19 72 GLN B C 1
ATOM 2296 O O . GLN B 1 72 ? -21.953 -5.867 -2.398 1 92.19 72 GLN B O 1
ATOM 2301 N N . GLU B 1 73 ? -20.328 -4.336 -2.281 1 91.69 73 GLU B N 1
ATOM 2302 C CA . GLU B 1 73 ? -20 -4.465 -3.695 1 91.69 73 GLU B CA 1
ATOM 2303 C C . GLU B 1 73 ? -19 -5.598 -3.924 1 91.69 73 GLU B C 1
A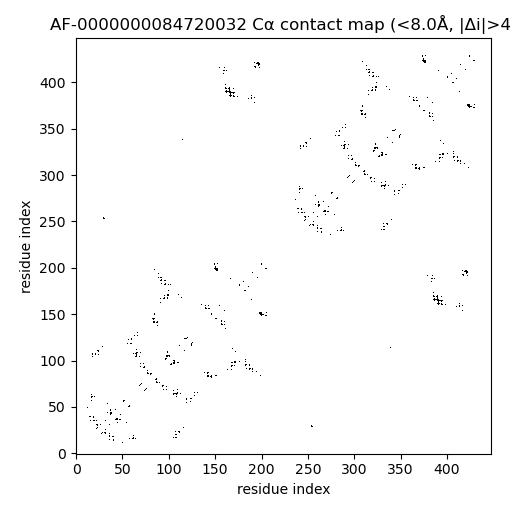TOM 2305 O O . GLU B 1 73 ? -18.812 -6.043 -5.059 1 91.69 73 GLU B O 1
ATOM 2310 N N . VAL B 1 74 ? -18.406 -6.121 -2.861 1 94 74 VAL B N 1
ATOM 2311 C CA . VAL B 1 74 ? -17.391 -7.152 -3.035 1 94 74 VAL B CA 1
ATOM 2312 C C . VAL B 1 74 ? -17.75 -8.375 -2.197 1 94 74 VAL B C 1
ATOM 2314 O O . VAL B 1 74 ? -18.172 -9.406 -2.738 1 94 74 VAL B O 1
ATOM 2317 N N . LEU B 1 75 ? -17.797 -8.227 -0.927 1 94.94 75 LEU B N 1
ATOM 2318 C CA . LEU B 1 75 ? -17.906 -9.375 -0.033 1 94.94 75 LEU B CA 1
ATOM 2319 C C . LEU B 1 75 ? -19.25 -10.078 -0.213 1 94.94 75 LEU B C 1
ATOM 2321 O O . LEU B 1 75 ? -19.297 -11.305 -0.336 1 94.94 75 LEU B O 1
ATOM 2325 N N . GLU B 1 76 ? -20.266 -9.32 -0.185 1 95.31 76 GLU B N 1
ATOM 2326 C CA . GLU B 1 76 ? -21.594 -9.922 -0.281 1 95.31 76 GLU B CA 1
ATOM 2327 C C . GLU B 1 76 ? -21.781 -10.633 -1.616 1 95.31 76 GLU B C 1
ATOM 2329 O O . GLU B 1 76 ? -22.547 -11.602 -1.708 1 95.31 76 GLU B O 1
ATOM 2334 N N . LYS B 1 77 ? -21.109 -10.242 -2.6 1 95.69 77 LYS B N 1
ATOM 2335 C CA . LYS B 1 77 ? -21.25 -10.82 -3.934 1 95.69 77 LYS B CA 1
ATOM 2336 C C . LYS B 1 77 ? -20.484 -12.125 -4.055 1 95.69 77 LYS B C 1
ATOM 2338 O O . LYS B 1 77 ? -20.781 -12.953 -4.914 1 95.69 77 LYS B O 1
ATOM 2343 N N . VAL B 1 78 ? -19.516 -12.312 -3.213 1 97.12 78 VAL B N 1
ATOM 2344 C CA . VAL B 1 78 ? -18.656 -13.469 -3.422 1 97.12 78 VAL B CA 1
ATOM 2345 C C . VAL B 1 78 ? -18.875 -14.484 -2.297 1 97.12 78 VAL B C 1
ATOM 2347 O O . VAL B 1 78 ? -18.469 -15.641 -2.414 1 97.12 78 VAL B O 1
ATOM 2350 N N . ARG B 1 79 ? -19.438 -14.109 -1.234 1 93.56 79 ARG B N 1
ATOM 2351 C CA . ARG B 1 79 ? -19.578 -14.953 -0.05 1 93.56 79 ARG B CA 1
ATOM 2352 C C . ARG B 1 79 ? -20.359 -16.219 -0.369 1 93.56 79 ARG B C 1
ATOM 2354 O O . ARG B 1 79 ? -20.125 -17.266 0.245 1 93.56 79 ARG B O 1
ATOM 2361 N N . GLY B 1 80 ? -21.172 -16.234 -1.336 1 92.69 80 GLY B N 1
ATOM 2362 C CA . GLY B 1 80 ? -22.016 -17.375 -1.668 1 92.69 80 GLY B CA 1
ATOM 2363 C C . GLY B 1 80 ? -21.375 -18.328 -2.652 1 92.69 80 GLY B C 1
ATOM 2364 O O . GLY B 1 80 ? -21.922 -19.406 -2.928 1 92.69 80 GLY B O 1
ATOM 2365 N N . LEU B 1 81 ? -20.234 -18.016 -3.158 1 96.19 81 LEU B N 1
ATOM 2366 C CA . LEU B 1 81 ? -19.562 -18.906 -4.105 1 96.19 81 LEU B CA 1
ATOM 2367 C C . LEU B 1 81 ? -18.984 -20.125 -3.395 1 96.19 81 LEU B C 1
ATOM 2369 O O . LEU B 1 81 ? -18.219 -19.984 -2.436 1 96.19 81 LEU B O 1
ATOM 2373 N N . ALA B 1 82 ? -19.281 -21.281 -3.871 1 94.38 82 ALA B N 1
ATOM 2374 C CA . ALA B 1 82 ? -18.906 -22.531 -3.213 1 94.38 82 ALA B CA 1
ATOM 2375 C C . ALA B 1 82 ? -17.422 -22.828 -3.396 1 94.38 82 ALA B C 1
ATOM 2377 O O . ALA B 1 82 ? -16.75 -23.297 -2.469 1 94.38 82 ALA B O 1
ATOM 2378 N N . ASP B 1 83 ? -16.875 -22.578 -4.605 1 96.31 83 ASP B N 1
ATOM 2379 C CA . ASP B 1 83 ? -15.453 -22.812 -4.867 1 96.31 83 ASP B CA 1
ATOM 2380 C C . ASP B 1 83 ? -14.594 -21.688 -4.277 1 96.31 83 ASP B C 1
ATOM 2382 O O . ASP B 1 83 ? -14.672 -20.547 -4.719 1 96.31 83 ASP B O 1
ATOM 2386 N N . PRO B 1 84 ? -13.75 -22 -3.297 1 96.81 84 PRO B N 1
ATOM 2387 C CA . PRO B 1 84 ? -12.977 -20.953 -2.621 1 96.81 84 PRO B CA 1
ATOM 2388 C C . PRO B 1 84 ? -12.008 -20.234 -3.555 1 96.81 84 PRO B C 1
ATOM 2390 O O . PRO B 1 84 ? -11.672 -19.062 -3.33 1 96.81 84 PRO B O 1
ATOM 2393 N N . VAL B 1 85 ? -11.531 -20.922 -4.578 1 96.94 85 VAL B N 1
ATOM 2394 C CA . VAL B 1 85 ? -10.625 -20.281 -5.531 1 96.94 85 VAL B CA 1
ATOM 2395 C C . VAL B 1 85 ? -11.375 -19.25 -6.363 1 96.94 85 VAL B C 1
ATOM 2397 O O . VAL B 1 85 ? -10.906 -18.125 -6.551 1 96.94 85 VAL B O 1
ATOM 2400 N N . GLU B 1 86 ? -12.562 -19.641 -6.816 1 97 86 GLU B N 1
ATOM 2401 C CA . GLU B 1 86 ? -13.391 -18.703 -7.562 1 97 86 GLU B CA 1
ATOM 2402 C C . GLU B 1 86 ? -13.828 -17.531 -6.68 1 97 86 GLU B C 1
ATOM 2404 O O . GLU B 1 86 ? -13.922 -16.391 -7.148 1 97 86 GLU B O 1
ATOM 2409 N N . ARG B 1 87 ? -14.094 -17.812 -5.465 1 97.62 87 ARG B N 1
ATOM 2410 C CA . ARG B 1 87 ? -14.414 -16.781 -4.488 1 97.62 87 ARG B CA 1
ATOM 2411 C C . ARG B 1 87 ? -13.289 -15.75 -4.383 1 97.62 87 ARG B C 1
ATOM 2413 O O . ARG B 1 87 ? -13.531 -14.547 -4.445 1 97.62 87 ARG B O 1
ATOM 2420 N N . LEU B 1 88 ? -12.094 -16.203 -4.281 1 98.12 88 LEU B N 1
ATOM 2421 C CA . LEU B 1 88 ? -10.93 -15.336 -4.156 1 98.12 88 LEU B CA 1
ATOM 2422 C C . LEU B 1 88 ? -10.68 -14.57 -5.449 1 98.12 88 LEU B C 1
ATOM 2424 O O . LEU B 1 88 ? -10.391 -13.375 -5.422 1 98.12 88 LEU B O 1
ATOM 2428 N N . ARG B 1 89 ? -10.773 -15.227 -6.59 1 97.94 89 ARG B N 1
ATOM 2429 C CA . ARG B 1 89 ? -10.57 -14.586 -7.883 1 97.94 89 ARG B CA 1
ATOM 2430 C C . ARG B 1 89 ? -11.57 -13.453 -8.102 1 97.94 89 ARG B C 1
ATOM 2432 O O . ARG B 1 89 ? -11.188 -12.336 -8.453 1 97.94 89 ARG B O 1
ATOM 2439 N N . GLU B 1 90 ? -12.812 -13.766 -7.832 1 97.88 90 GLU B N 1
ATOM 2440 C CA . GLU B 1 90 ? -13.859 -12.766 -8.023 1 97.88 90 GLU B CA 1
ATOM 2441 C C . GLU B 1 90 ? -13.734 -11.641 -7.008 1 97.88 90 GLU B C 1
ATOM 2443 O O . GLU B 1 90 ? -14 -10.477 -7.324 1 97.88 90 GLU B O 1
ATOM 2448 N N . CYS B 1 91 ? -13.367 -11.984 -5.816 1 97.75 91 CYS B N 1
ATOM 2449 C CA . CYS B 1 91 ? -13.102 -10.969 -4.801 1 97.75 91 CYS B CA 1
ATOM 2450 C C . CYS B 1 91 ? -12.039 -9.984 -5.277 1 97.75 91 CYS B C 1
ATOM 2452 O O . CYS B 1 91 ? -12.203 -8.773 -5.141 1 97.75 91 CYS B O 1
ATOM 2454 N N . MET B 1 92 ? -10.992 -10.484 -5.812 1 97.81 92 MET B N 1
ATOM 2455 C CA . MET B 1 92 ? -9.914 -9.641 -6.324 1 97.81 92 MET B CA 1
ATOM 2456 C C . MET B 1 92 ? -10.414 -8.742 -7.453 1 97.81 92 MET B C 1
ATOM 2458 O O . MET B 1 92 ? -10.172 -7.535 -7.441 1 97.81 92 MET B O 1
ATOM 2462 N N . ARG B 1 93 ? -11.133 -9.289 -8.383 1 96.88 93 ARG B N 1
ATOM 2463 C CA . ARG B 1 93 ? -11.633 -8.539 -9.531 1 96.88 93 ARG B CA 1
ATOM 2464 C C . ARG B 1 93 ? -12.547 -7.398 -9.086 1 96.88 93 ARG B C 1
ATOM 2466 O O . ARG B 1 93 ? -12.359 -6.25 -9.484 1 96.88 93 ARG B O 1
ATOM 2473 N N . LEU B 1 94 ? -13.477 -7.727 -8.242 1 94.94 94 LEU B N 1
ATOM 2474 C CA . LEU B 1 94 ? -14.461 -6.738 -7.797 1 94.94 94 LEU B CA 1
ATOM 2475 C C . LEU B 1 94 ? -13.797 -5.656 -6.953 1 94.94 94 LEU B C 1
ATOM 2477 O O . LEU B 1 94 ? -14.156 -4.48 -7.047 1 94.94 94 LEU B O 1
ATOM 2481 N N . ASN B 1 95 ? -12.859 -6.055 -6.117 1 94.5 95 ASN B N 1
ATOM 2482 C CA . ASN B 1 95 ? -12.141 -5.078 -5.309 1 94.5 95 ASN B CA 1
ATOM 2483 C C . ASN B 1 95 ? -11.336 -4.117 -6.176 1 94.5 95 ASN B C 1
ATOM 2485 O O . ASN B 1 95 ? -11.32 -2.91 -5.93 1 94.5 95 ASN B O 1
ATOM 2489 N N . ILE B 1 96 ? -10.688 -4.633 -7.203 1 94.94 96 ILE B N 1
ATOM 2490 C CA . ILE B 1 96 ? -9.914 -3.803 -8.117 1 94.94 96 ILE B CA 1
ATOM 2491 C C . ILE B 1 96 ? -10.836 -2.822 -8.836 1 94.94 96 ILE B C 1
ATOM 2493 O O . ILE B 1 96 ? -10.516 -1.639 -8.961 1 94.94 96 ILE B O 1
ATOM 2497 N N . HIS B 1 97 ? -11.969 -3.258 -9.203 1 92.81 97 HIS B N 1
ATOM 2498 C CA . HIS B 1 97 ? -12.938 -2.383 -9.859 1 92.81 97 HIS B CA 1
ATOM 2499 C C . HIS B 1 97 ? -13.406 -1.28 -8.914 1 92.81 97 HIS B C 1
ATOM 2501 O O . HIS B 1 97 ? -13.578 -0.132 -9.336 1 92.81 97 HIS B O 1
ATOM 2507 N N . LEU B 1 98 ? -13.562 -1.621 -7.723 1 90.56 98 LEU B N 1
ATOM 2508 C CA . LEU B 1 98 ? -14 -0.646 -6.727 1 90.56 98 LEU B CA 1
ATOM 2509 C C . LEU B 1 98 ? -12.914 0.398 -6.484 1 90.56 98 LEU B C 1
ATOM 2511 O O . LEU B 1 98 ? -13.188 1.601 -6.512 1 90.56 98 LEU B O 1
ATOM 2515 N N . VAL B 1 99 ? -11.711 -0.033 -6.309 1 89.5 99 VAL B N 1
ATOM 2516 C CA . VAL B 1 99 ? -10.609 0.853 -5.949 1 89.5 99 VAL B CA 1
ATOM 2517 C C . VAL B 1 99 ? -10.266 1.754 -7.133 1 89.5 99 VAL B C 1
ATOM 2519 O O . VAL B 1 99 ? -9.844 2.898 -6.945 1 89.5 99 VAL B O 1
ATOM 2522 N N . THR B 1 100 ? -10.469 1.279 -8.328 1 89.5 100 THR B N 1
ATOM 2523 C CA . THR B 1 100 ? -10.125 2.053 -9.516 1 89.5 100 THR B CA 1
ATOM 2524 C C . THR B 1 100 ? -11.266 2.982 -9.914 1 89.5 100 THR B C 1
ATOM 2526 O O . THR B 1 100 ? -11.109 3.838 -10.781 1 89.5 100 THR B O 1
ATOM 2529 N N . GLY B 1 101 ? -12.422 2.885 -9.312 1 82.5 101 GLY B N 1
ATOM 2530 C CA . GLY B 1 101 ? -13.547 3.781 -9.523 1 82.5 101 GLY B CA 1
ATOM 2531 C C . GLY B 1 101 ? -14.336 3.469 -10.789 1 82.5 101 GLY B C 1
ATOM 2532 O O . GLY B 1 101 ? -15.148 4.281 -11.234 1 82.5 101 GLY B O 1
ATOM 2533 N N . VAL B 1 102 ? -13.969 2.439 -11.375 1 73.62 102 VAL B N 1
ATOM 2534 C CA . VAL B 1 102 ? -14.664 2.111 -12.617 1 73.62 102 VAL B CA 1
ATOM 2535 C C . VAL B 1 102 ? -16.156 1.962 -12.352 1 73.62 102 VAL B C 1
ATOM 2537 O O . VAL B 1 102 ? -16.984 2.25 -13.227 1 73.62 102 VAL B O 1
ATOM 2540 N N . THR B 1 103 ? -16.469 1.687 -11.18 1 67.19 103 THR B N 1
ATOM 2541 C CA . THR B 1 103 ? -17.875 1.481 -10.859 1 67.19 103 THR B CA 1
ATOM 2542 C C . THR B 1 103 ? -18.516 2.781 -10.375 1 67.19 103 THR B C 1
ATOM 2544 O O . THR B 1 103 ? -19.719 2.812 -10.062 1 67.19 103 THR B O 1
ATOM 2547 N N . GLY B 1 104 ? -17.844 4.031 -10.562 1 66.19 104 GLY B N 1
ATOM 2548 C CA . GLY B 1 104 ? -18.406 5.305 -10.141 1 66.19 104 GLY B CA 1
ATOM 2549 C C . GLY B 1 104 ? -18.547 5.43 -8.641 1 66.19 104 GLY B C 1
ATOM 2550 O O . GLY B 1 104 ? -19.25 6.309 -8.148 1 66.19 104 GLY B O 1
ATOM 2551 N N . GLY B 1 105 ? -17.875 4.68 -7.949 1 67.38 105 GLY B N 1
ATOM 2552 C CA . GLY B 1 105 ? -18.25 4.484 -6.559 1 67.38 105 GLY B CA 1
ATOM 2553 C C . GLY B 1 105 ? -17.281 5.113 -5.582 1 67.38 105 GLY B C 1
ATOM 2554 O O . GLY B 1 105 ? -16.625 6.109 -5.902 1 67.38 105 GLY B O 1
ATOM 2555 N N . CYS B 1 106 ? -17.203 4.695 -4.441 1 77.25 106 CYS B N 1
ATOM 2556 C CA . CYS B 1 106 ? -16.641 5.066 -3.148 1 77.25 106 CYS B CA 1
ATOM 2557 C C . CYS B 1 106 ? -15.133 4.832 -3.127 1 77.25 106 CYS B C 1
ATOM 2559 O O . CYS B 1 106 ? -14.578 4.43 -2.104 1 77.25 106 CYS B O 1
ATOM 2561 N N . SER B 1 107 ? -14.508 5.188 -4.359 1 81.5 107 SER B N 1
ATOM 2562 C CA . SER B 1 107 ? -13.078 4.918 -4.43 1 81.5 107 SER B CA 1
ATOM 2563 C C . SER B 1 107 ? -12.297 5.836 -3.496 1 81.5 107 SER B C 1
ATOM 2565 O O . SER B 1 107 ? -11.344 5.402 -2.84 1 81.5 107 SER B O 1
ATOM 2567 N N . LYS B 1 108 ? -12.766 7.016 -3.371 1 86.62 108 LYS B N 1
ATOM 2568 C CA . LYS B 1 108 ? -12.055 7.973 -2.525 1 86.62 108 LYS B CA 1
ATOM 2569 C C . LYS B 1 108 ? -12.195 7.609 -1.05 1 86.62 108 LYS B C 1
ATOM 2571 O O . LYS B 1 108 ? -11.227 7.684 -0.291 1 86.62 108 LYS B O 1
ATOM 2576 N N . GLU B 1 109 ? -13.367 7.172 -0.731 1 88.5 109 GLU B N 1
ATOM 2577 C CA . GLU B 1 109 ? -13.609 6.75 0.644 1 88.5 109 GLU B CA 1
ATOM 2578 C C . GLU B 1 109 ? -12.75 5.547 1.014 1 88.5 109 GLU B C 1
ATOM 2580 O O . GLU B 1 109 ? -12.219 5.473 2.123 1 88.5 109 GLU B O 1
ATOM 2585 N N . VAL B 1 110 ? -12.555 4.738 0.012 1 84.69 110 VAL B N 1
ATOM 2586 C CA . VAL B 1 110 ? -11.766 3.529 0.229 1 84.69 110 VAL B CA 1
ATOM 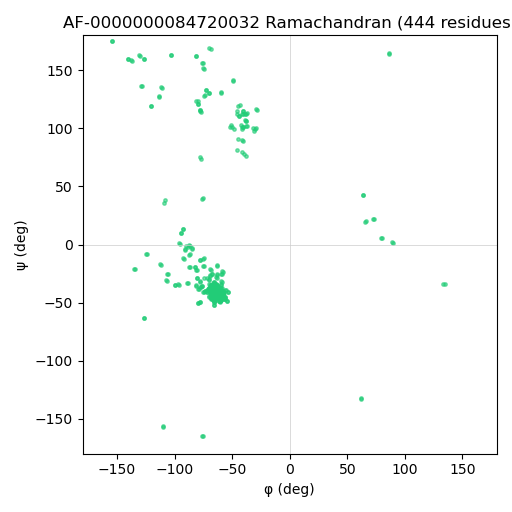2587 C C . VAL B 1 110 ? -10.289 3.893 0.356 1 84.69 110 VAL B C 1
ATOM 2589 O O . VAL B 1 110 ? -9.586 3.363 1.219 1 84.69 110 VAL B O 1
ATOM 2592 N N . ILE B 1 111 ? -9.891 4.762 -0.415 1 82.94 111 ILE B N 1
ATOM 2593 C CA . ILE B 1 111 ? -8.508 5.227 -0.391 1 82.94 111 ILE B CA 1
ATOM 2594 C C . ILE B 1 111 ? -8.203 5.883 0.956 1 82.94 111 ILE B C 1
ATOM 2596 O O . ILE B 1 111 ? -7.121 5.691 1.516 1 82.94 111 ILE B O 1
ATOM 2600 N N . ILE B 1 112 ? -9.164 6.547 1.499 1 86.94 112 ILE B N 1
ATOM 2601 C CA . ILE B 1 112 ? -9.008 7.23 2.779 1 86.94 112 ILE B CA 1
ATOM 2602 C C . ILE B 1 112 ? -8.812 6.203 3.891 1 86.94 112 ILE B C 1
ATOM 2604 O O . ILE B 1 112 ? -8.031 6.426 4.824 1 86.94 112 ILE B O 1
ATOM 2608 N N . ILE B 1 113 ? -9.477 5.145 3.766 1 85.25 113 ILE B N 1
ATOM 2609 C CA . ILE B 1 113 ? -9.344 4.078 4.75 1 85.25 113 ILE B CA 1
ATOM 2610 C C . ILE B 1 113 ? -7.895 3.602 4.805 1 85.25 113 ILE B C 1
ATOM 2612 O O . ILE B 1 113 ? -7.359 3.332 5.883 1 85.25 113 ILE B O 1
ATOM 2616 N N . LEU B 1 114 ? -7.254 3.672 3.727 1 77.88 114 LEU B N 1
ATOM 2617 C CA . LEU B 1 114 ? -5.887 3.174 3.598 1 77.88 114 LEU B CA 1
ATOM 2618 C C . LEU B 1 114 ? -4.887 4.188 4.141 1 77.88 114 LEU B C 1
ATOM 2620 O O . LEU B 1 114 ? -3.857 3.807 4.707 1 77.88 114 LEU B O 1
ATOM 2624 N N . HIS B 1 115 ? -5.191 5.414 4.094 1 73.88 115 HIS B N 1
ATOM 2625 C CA . HIS B 1 115 ? -4.234 6.469 4.402 1 73.88 115 HIS B CA 1
ATOM 2626 C C . HIS B 1 115 ? -4.426 6.992 5.82 1 73.88 115 HIS B C 1
ATOM 2628 O O . HIS B 1 115 ? -3.465 7.418 6.469 1 73.88 115 HIS B O 1
ATOM 2634 N N . GLU B 1 116 ? -5.676 7.039 6.277 1 69.12 116 GLU B N 1
ATOM 2635 C CA . GLU B 1 116 ? -5.977 7.75 7.52 1 69.12 116 GLU B CA 1
ATOM 2636 C C . GLU B 1 116 ? -6.316 6.773 8.641 1 69.12 116 GLU B C 1
ATOM 2638 O O . GLU B 1 116 ? -7.148 7.07 9.5 1 69.12 116 GLU B O 1
ATOM 2643 N N . HIS B 1 117 ? -5.73 5.73 8.766 1 65.44 117 HIS B N 1
ATOM 2644 C CA . HIS B 1 117 ? -6.156 4.746 9.758 1 65.44 117 HIS B CA 1
ATOM 2645 C C . HIS B 1 117 ? -5.777 5.18 11.164 1 65.44 117 HIS B C 1
ATOM 2647 O O . HIS B 1 117 ? -6.543 4.977 12.109 1 65.44 117 HIS B O 1
ATOM 2653 N N . ASN B 1 118 ? -4.738 5.922 11.234 1 70.44 118 ASN B N 1
ATOM 2654 C CA . ASN B 1 118 ? -4.285 6.238 12.586 1 70.44 118 ASN B CA 1
ATOM 2655 C C . ASN B 1 118 ? -4.848 7.574 13.07 1 70.44 118 ASN B C 1
ATOM 2657 O O . ASN B 1 118 ? -4.492 8.047 14.148 1 70.44 118 ASN B O 1
ATOM 2661 N N . THR B 1 119 ? -5.703 7.996 12.312 1 79.12 119 THR B N 1
ATOM 2662 C CA . THR B 1 119 ? -6.242 9.305 12.648 1 79.12 119 THR B CA 1
ATOM 2663 C C . THR B 1 119 ? -7.43 9.172 13.602 1 79.12 119 THR B C 1
ATOM 2665 O O . THR B 1 119 ? -7.609 10.008 14.492 1 79.12 119 THR B O 1
ATOM 2668 N N . LEU B 1 120 ? -8.172 8.133 13.469 1 87.19 120 LEU B N 1
ATOM 2669 C CA . LEU B 1 120 ? -9.312 7.891 14.336 1 87.19 120 LEU B CA 1
ATOM 2670 C C . LEU B 1 120 ? -8.867 7.418 15.711 1 87.19 120 LEU B C 1
ATOM 2672 O O . LEU B 1 120 ? -7.781 6.84 15.852 1 87.19 120 LEU B O 1
ATOM 2676 N N . THR B 1 121 ? -9.68 7.73 16.641 1 88.19 121 THR B N 1
ATOM 2677 C CA . THR B 1 121 ? -9.383 7.301 18 1 88.19 121 THR B CA 1
ATOM 2678 C C . THR B 1 121 ? -10.602 6.625 18.625 1 88.19 121 THR B C 1
ATOM 2680 O O . THR B 1 121 ? -11.703 6.672 18.062 1 88.19 121 THR B O 1
ATOM 2683 N N . GLY B 1 122 ? -10.359 5.914 19.656 1 91.81 122 GLY B N 1
ATOM 2684 C CA . GLY B 1 122 ? -11.422 5.352 20.469 1 91.81 122 GLY B CA 1
ATOM 2685 C C . GLY B 1 122 ? -12.305 4.379 19.719 1 91.81 122 GLY B C 1
ATOM 2686 O O . GLY B 1 122 ? -11.805 3.492 19.016 1 91.81 122 GLY B O 1
ATOM 2687 N N . GLU B 1 123 ? -13.562 4.605 19.906 1 91.75 123 GLU B N 1
ATOM 2688 C CA . GLU B 1 123 ? -14.555 3.672 19.375 1 91.75 123 GLU B CA 1
ATOM 2689 C C . GLU B 1 123 ? -14.586 3.719 17.844 1 91.75 123 GLU B C 1
ATOM 2691 O O . GLU B 1 123 ? -14.797 2.695 17.203 1 91.75 123 GLU B O 1
ATOM 2696 N N . ALA B 1 124 ? -14.445 4.879 17.328 1 91.44 124 ALA B N 1
ATOM 2697 C CA . ALA B 1 124 ? -14.445 5.027 15.875 1 91.44 124 ALA B CA 1
ATOM 2698 C C . ALA B 1 124 ? -13.328 4.203 15.242 1 91.44 124 ALA B C 1
ATOM 2700 O O . ALA B 1 124 ? -13.555 3.498 14.25 1 91.44 124 ALA B O 1
ATOM 2701 N N . ARG B 1 125 ? -12.211 4.234 15.852 1 92.5 125 ARG B N 1
ATOM 2702 C CA . ARG B 1 125 ? -11.078 3.439 15.391 1 92.5 125 ARG B CA 1
ATOM 2703 C C . ARG B 1 125 ? -11.352 1.948 15.547 1 92.5 125 ARG B C 1
ATOM 2705 O O . ARG B 1 125 ? -11.133 1.172 14.609 1 92.5 125 ARG B O 1
ATOM 2712 N N . ALA B 1 126 ? -11.859 1.582 16.625 1 93.56 126 ALA B N 1
ATOM 2713 C CA . ALA B 1 126 ? -12.125 0.176 16.922 1 93.56 126 ALA B CA 1
ATOM 2714 C C . ALA B 1 126 ? -13.133 -0.411 15.93 1 93.56 126 ALA B C 1
ATOM 2716 O O . ALA B 1 126 ? -12.992 -1.559 15.5 1 93.56 126 ALA B O 1
ATOM 2717 N N . SER B 1 127 ? -14.078 0.379 15.594 1 94.19 127 SER B N 1
ATOM 2718 C CA . SER B 1 127 ? -15.117 -0.074 14.672 1 94.19 127 SER B CA 1
ATOM 2719 C C . SER B 1 127 ? -14.539 -0.356 13.289 1 94.19 127 SER B C 1
ATOM 2721 O O . SER B 1 127 ? -14.773 -1.422 12.711 1 94.19 127 SER B O 1
ATOM 2723 N N . ILE B 1 128 ? -13.789 0.513 12.758 1 93.62 128 ILE B N 1
ATOM 2724 C CA . ILE B 1 128 ? -13.188 0.358 11.438 1 93.62 128 ILE B CA 1
ATOM 2725 C C . ILE B 1 128 ? -12.188 -0.801 11.461 1 93.62 128 ILE B C 1
ATOM 2727 O O . ILE B 1 128 ? -12.188 -1.636 10.555 1 93.62 128 ILE B O 1
ATOM 2731 N N . ASP B 1 129 ? -11.422 -0.921 12.539 1 92.38 129 ASP B N 1
ATOM 2732 C CA . ASP B 1 129 ? -10.438 -1.991 12.68 1 92.38 129 ASP B CA 1
ATOM 2733 C C . ASP B 1 129 ? -11.117 -3.357 12.719 1 92.38 129 ASP B C 1
ATOM 2735 O O . ASP B 1 129 ? -10.609 -4.328 12.148 1 92.38 129 ASP B O 1
ATOM 2739 N N . GLY B 1 130 ? -12.188 -3.383 13.422 1 94.62 130 GLY B N 1
ATOM 2740 C CA . GLY B 1 130 ? -12.938 -4.625 13.469 1 94.62 130 GLY B CA 1
ATOM 2741 C C . GLY B 1 130 ? -13.414 -5.086 12.109 1 94.62 130 GLY B C 1
ATOM 2742 O O . GLY B 1 130 ? -13.344 -6.277 11.789 1 94.62 130 GLY B O 1
ATOM 2743 N N . ARG B 1 131 ? -13.859 -4.176 11.312 1 94.56 131 ARG B N 1
ATOM 2744 C CA . ARG B 1 131 ? -14.336 -4.496 9.977 1 94.56 131 ARG B CA 1
ATOM 2745 C C . ARG B 1 131 ? -13.188 -4.914 9.062 1 94.56 131 ARG B C 1
ATOM 2747 O O . ARG B 1 131 ? -13.328 -5.848 8.273 1 94.56 131 ARG B O 1
ATOM 2754 N N . LYS B 1 132 ? -12.078 -4.301 9.203 1 93 132 LYS B N 1
ATOM 2755 C CA . LYS B 1 132 ? -10.883 -4.695 8.461 1 93 132 LYS B CA 1
ATOM 2756 C C . LYS B 1 132 ? -10.461 -6.117 8.82 1 93 132 LYS B C 1
ATOM 2758 O O . LYS B 1 132 ? -10.148 -6.922 7.938 1 93 132 LYS B O 1
ATOM 2763 N N . LYS B 1 133 ? -10.469 -6.406 10.078 1 94.12 133 LYS B N 1
ATOM 2764 C CA . LYS B 1 133 ? -10.07 -7.723 10.562 1 94.12 133 LYS B CA 1
ATOM 2765 C C . LYS B 1 133 ? -11 -8.812 10.016 1 94.12 133 LYS B C 1
ATOM 2767 O O . LYS B 1 133 ? -10.547 -9.906 9.68 1 94.12 133 LYS B O 1
ATOM 2772 N N . ARG B 1 134 ? -12.203 -8.445 9.922 1 95.12 134 ARG B N 1
ATOM 2773 C CA . ARG B 1 134 ? -13.164 -9.406 9.391 1 95.12 134 ARG B CA 1
ATOM 2774 C C . ARG B 1 134 ? -12.875 -9.719 7.93 1 95.12 134 ARG B C 1
ATOM 2776 O O . ARG B 1 134 ? -13.008 -10.867 7.496 1 95.12 134 ARG B O 1
ATOM 2783 N N . TYR B 1 135 ? -12.508 -8.742 7.25 1 93.94 135 TYR B N 1
ATOM 2784 C CA . TYR B 1 135 ? -12.172 -8.953 5.844 1 93.94 135 TYR B CA 1
ATOM 2785 C C . TYR B 1 135 ? -10.922 -9.812 5.703 1 93.94 135 TYR B C 1
ATOM 2787 O O . TYR B 1 135 ? -10.898 -10.75 4.898 1 93.94 135 TYR B O 1
ATOM 2795 N N . VAL B 1 136 ? -9.938 -9.547 6.508 1 95.69 136 VAL B N 1
ATOM 2796 C CA . VAL B 1 136 ? -8.711 -10.328 6.477 1 95.69 136 VAL B CA 1
ATOM 2797 C C . VAL B 1 136 ? -9.008 -11.781 6.84 1 95.69 136 VAL B C 1
ATOM 2799 O O . VAL B 1 136 ? -8.531 -12.703 6.176 1 95.69 136 VAL B O 1
ATOM 2802 N N . ARG B 1 137 ? -9.781 -11.953 7.801 1 96.44 137 ARG B N 1
ATOM 2803 C CA . ARG B 1 137 ? -10.164 -13.297 8.219 1 96.44 137 ARG B CA 1
ATOM 2804 C C . ARG B 1 137 ? -10.906 -14.023 7.102 1 96.44 137 ARG B C 1
ATOM 2806 O O . ARG B 1 137 ? -10.703 -15.219 6.891 1 96.44 137 ARG B O 1
ATOM 2813 N N . PHE B 1 138 ? -11.758 -13.312 6.445 1 97.06 138 PHE B N 1
ATOM 2814 C CA . PHE B 1 138 ? -12.477 -13.883 5.312 1 97.06 138 PHE B CA 1
ATOM 2815 C C . PHE B 1 138 ? -11.508 -14.406 4.258 1 97.06 138 PHE B C 1
ATOM 2817 O O . PHE B 1 138 ? -11.68 -15.508 3.744 1 97.06 138 PHE B O 1
ATOM 2824 N N . LEU B 1 139 ? -10.508 -13.648 3.941 1 97.56 139 LEU B N 1
ATOM 2825 C CA . LEU B 1 139 ? -9.5 -14.055 2.963 1 97.56 139 LEU B CA 1
ATOM 2826 C C . LEU B 1 139 ? -8.703 -15.25 3.469 1 97.56 139 LEU B C 1
ATOM 2828 O O . LEU B 1 139 ? -8.516 -16.234 2.744 1 97.56 139 LEU B O 1
ATOM 2832 N N . GLU B 1 140 ? -8.25 -15.172 4.707 1 97.44 140 GLU B N 1
ATOM 2833 C CA . GLU B 1 140 ? -7.488 -16.266 5.309 1 97.44 140 GLU B CA 1
ATOM 2834 C C . GLU B 1 140 ? -8.281 -17.562 5.277 1 97.44 140 GLU B C 1
ATOM 2836 O O . GLU B 1 140 ? -7.742 -18.609 4.906 1 97.44 140 GLU B O 1
ATOM 2841 N N . ASP B 1 141 ? -9.492 -17.438 5.641 1 97.44 141 ASP B N 1
ATOM 2842 C CA . ASP B 1 141 ? -10.352 -18.609 5.66 1 97.44 141 ASP B CA 1
ATOM 2843 C C . ASP B 1 141 ? -10.547 -19.172 4.254 1 97.44 141 ASP B C 1
ATOM 2845 O O . ASP B 1 141 ? -10.602 -20.391 4.07 1 97.44 141 ASP B O 1
ATOM 2849 N N . SER B 1 142 ? -10.711 -18.312 3.318 1 97.81 142 SER B N 1
ATOM 2850 C CA . SER B 1 142 ? -10.898 -18.75 1.938 1 97.81 142 SER B CA 1
ATOM 2851 C C . SER B 1 142 ? -9.648 -19.438 1.408 1 97.81 142 SER B C 1
ATOM 2853 O O . SER B 1 142 ? -9.75 -20.484 0.749 1 97.81 142 SER B O 1
ATOM 2855 N N . PHE B 1 143 ? -8.469 -18.938 1.701 1 97.69 143 PHE B N 1
ATOM 2856 C CA . PHE B 1 143 ? -7.227 -19.594 1.31 1 97.69 143 PHE B CA 1
ATOM 2857 C C . PHE B 1 143 ? -7.082 -20.938 2.006 1 97.69 143 PHE B C 1
ATOM 2859 O O . PHE B 1 143 ? -6.688 -21.922 1.383 1 97.69 143 PHE B O 1
ATOM 2866 N N . ALA B 1 144 ? -7.391 -20.953 3.271 1 97.5 144 ALA B N 1
ATOM 2867 C CA . ALA B 1 144 ? -7.305 -22.188 4.047 1 97.5 144 ALA B CA 1
ATOM 2868 C C . ALA B 1 144 ? -8.25 -23.25 3.494 1 97.5 144 ALA B C 1
ATOM 2870 O O . ALA B 1 144 ? -7.879 -24.422 3.389 1 97.5 144 ALA B O 1
ATOM 2871 N N . GLU B 1 145 ? -9.406 -22.797 3.193 1 97 145 GLU B N 1
ATOM 2872 C CA . GLU B 1 145 ? -10.391 -23.719 2.615 1 97 145 GLU B CA 1
ATOM 2873 C C . GLU B 1 145 ? -9.914 -24.25 1.27 1 97 145 GLU B C 1
ATOM 2875 O O . GLU B 1 145 ? -10.031 -25.453 0.995 1 97 145 GLU B O 1
ATOM 2880 N N . ALA B 1 146 ? -9.391 -23.391 0.463 1 97.06 146 ALA B N 1
ATOM 2881 C CA . ALA B 1 146 ? -8.875 -23.797 -0.838 1 97.06 146 ALA B CA 1
ATOM 2882 C C . ALA B 1 146 ? -7.758 -24.828 -0.684 1 97.06 146 ALA B C 1
ATOM 2884 O O . ALA B 1 146 ? -7.672 -25.781 -1.465 1 97.06 146 ALA B O 1
ATOM 2885 N N . MET B 1 147 ? -6.918 -24.703 0.318 1 96 147 MET B N 1
ATOM 2886 C CA . MET B 1 147 ? -5.836 -25.641 0.6 1 96 147 MET B CA 1
ATOM 2887 C C . MET B 1 147 ? -6.395 -26.984 1.072 1 96 147 MET B C 1
ATOM 2889 O O . MET B 1 147 ? -5.957 -28.047 0.607 1 96 147 MET B O 1
ATOM 2893 N N . ARG B 1 148 ? -7.309 -26.875 1.953 1 95.38 148 ARG B N 1
ATOM 2894 C CA . ARG B 1 148 ? -7.918 -28.078 2.488 1 95.38 148 ARG B CA 1
ATOM 2895 C C . ARG B 1 148 ? -8.578 -28.906 1.383 1 95.38 148 ARG B C 1
ATOM 2897 O O . ARG B 1 148 ? -8.539 -30.125 1.405 1 95.38 148 ARG B O 1
ATOM 2904 N N . MET B 1 149 ? -9.133 -28.234 0.392 1 95.12 149 MET B N 1
ATOM 2905 C CA . MET B 1 149 ? -9.828 -28.891 -0.715 1 95.12 149 MET B CA 1
ATOM 2906 C C . MET B 1 149 ? -8.844 -29.312 -1.798 1 95.12 149 MET B C 1
ATOM 2908 O O . MET B 1 149 ? -9.242 -29.875 -2.82 1 95.12 149 MET B O 1
ATOM 2912 N N . GLY B 1 150 ? -7.621 -28.984 -1.618 1 94.12 150 GLY B N 1
ATOM 2913 C CA . GLY B 1 150 ? -6.586 -29.344 -2.572 1 94.12 150 GLY B CA 1
ATOM 2914 C C . GLY B 1 150 ? -6.648 -28.547 -3.855 1 94.12 150 GLY B C 1
ATOM 2915 O O . GLY B 1 150 ? -6.113 -28.953 -4.887 1 94.12 150 GLY B O 1
ATOM 2916 N N . ARG B 1 151 ? -7.289 -27.375 -3.752 1 94.44 151 ARG B N 1
ATOM 2917 C CA . ARG B 1 151 ? -7.48 -26.547 -4.941 1 94.44 151 ARG B CA 1
ATOM 2918 C C . ARG B 1 151 ? -6.277 -25.641 -5.184 1 94.44 151 ARG B C 1
ATOM 2920 O O . ARG B 1 151 ? -6.082 -25.141 -6.289 1 94.44 151 ARG B O 1
ATOM 2927 N N . ILE B 1 152 ? -5.52 -25.469 -4.102 1 94.81 152 ILE B N 1
ATOM 2928 C CA . ILE B 1 152 ? -4.289 -24.703 -4.238 1 94.81 152 ILE B CA 1
ATOM 2929 C C . ILE B 1 152 ? -3.166 -25.391 -3.461 1 94.81 152 ILE B C 1
ATOM 2931 O O . ILE B 1 152 ? -3.424 -26.219 -2.59 1 94.81 152 ILE B O 1
ATOM 2935 N N . ARG B 1 153 ? -1.917 -25.094 -3.818 1 93.25 153 ARG B N 1
ATOM 2936 C CA . ARG B 1 153 ? -0.771 -25.578 -3.061 1 93.25 153 ARG B CA 1
ATOM 2937 C C . ARG B 1 153 ? -0.701 -24.922 -1.686 1 93.25 153 ARG B C 1
ATOM 2939 O O . ARG B 1 153 ? -1.379 -23.922 -1.433 1 93.25 153 ARG B O 1
ATOM 2946 N N . ALA B 1 154 ? 0.134 -25.453 -0.878 1 94.44 154 ALA B N 1
ATOM 2947 C CA . ALA B 1 154 ? 0.252 -24.969 0.492 1 94.44 154 ALA B CA 1
ATOM 2948 C C . ALA B 1 154 ? 0.886 -23.578 0.524 1 94.44 154 ALA B C 1
ATOM 2950 O O . ALA B 1 154 ? 1.91 -23.344 -0.12 1 94.44 154 ALA B O 1
ATOM 2951 N N . VAL B 1 155 ? 0.245 -22.703 1.236 1 95.62 155 VAL B N 1
ATOM 2952 C CA . VAL B 1 155 ? 0.761 -21.359 1.494 1 95.62 155 VAL B CA 1
ATOM 2953 C C . VAL B 1 155 ? 0.454 -20.953 2.934 1 95.62 155 VAL B C 1
ATOM 2955 O O . VAL B 1 155 ? -0.354 -21.594 3.607 1 95.62 155 VAL B O 1
ATOM 2958 N N . GLN B 1 156 ? 1.194 -20 3.391 1 95.81 156 GLN B N 1
ATOM 2959 C CA . GLN B 1 156 ? 0.843 -19.422 4.68 1 95.81 156 GLN B CA 1
ATOM 2960 C C . GLN B 1 156 ? -0.324 -18.453 4.539 1 95.81 156 GLN B C 1
ATOM 2962 O O . GLN B 1 156 ? -0.193 -17.406 3.904 1 95.81 156 GLN B O 1
ATOM 2967 N N . PRO B 1 157 ? -1.478 -18.75 5.129 1 96.44 157 PRO B N 1
ATOM 2968 C CA . PRO B 1 157 ? -2.717 -18.016 4.832 1 96.44 157 PRO B CA 1
ATOM 2969 C C . PRO B 1 157 ? -2.607 -16.531 5.121 1 96.44 157 PRO B C 1
ATOM 2971 O O . PRO B 1 157 ? -3.111 -15.703 4.348 1 96.44 157 PRO B O 1
ATOM 2974 N N . THR B 1 158 ? -1.979 -16.156 6.168 1 95.69 158 THR B N 1
ATOM 2975 C CA . THR B 1 158 ? -1.85 -14.742 6.531 1 95.69 158 THR B CA 1
ATOM 2976 C C . THR B 1 158 ? -1.017 -13.992 5.496 1 95.69 158 THR B C 1
ATOM 2978 O O . THR B 1 158 ? -1.401 -12.914 5.047 1 95.69 158 THR B O 1
ATOM 2981 N N . VAL B 1 159 ? 0.083 -14.578 5.105 1 96.62 159 VAL B N 1
ATOM 2982 C CA . VAL B 1 159 ? 0.949 -13.969 4.105 1 96.62 159 VAL B CA 1
ATOM 2983 C C . VAL B 1 159 ? 0.214 -13.883 2.768 1 96.62 159 VAL B C 1
ATOM 2985 O O . VAL B 1 159 ? 0.287 -12.867 2.076 1 96.62 159 VAL B O 1
ATOM 2988 N N . ALA B 1 160 ? -0.522 -14.922 2.477 1 97.38 160 ALA B N 1
ATOM 2989 C CA . ALA B 1 160 ? -1.289 -14.93 1.234 1 97.38 160 ALA B CA 1
ATOM 2990 C C . ALA B 1 160 ? -2.344 -13.828 1.229 1 97.38 160 ALA B C 1
ATOM 2992 O O . ALA B 1 160 ? -2.486 -13.102 0.244 1 97.38 160 ALA B O 1
ATOM 2993 N N . ALA B 1 161 ? -3.035 -13.711 2.336 1 97.44 161 ALA B N 1
ATOM 2994 C CA . ALA B 1 161 ? -4.102 -12.719 2.449 1 97.44 161 ALA B CA 1
ATOM 2995 C C . ALA B 1 161 ? -3.545 -11.305 2.324 1 97.44 161 ALA B C 1
ATOM 2997 O O . ALA B 1 161 ? -4.082 -10.484 1.574 1 97.44 161 ALA B O 1
ATOM 2998 N N . PHE B 1 162 ? -2.461 -11.023 2.953 1 96.38 162 PHE B N 1
ATOM 2999 C CA . PHE B 1 162 ? -1.912 -9.672 2.943 1 96.38 162 PHE B CA 1
ATOM 3000 C C . PHE B 1 162 ? -1.19 -9.398 1.63 1 96.38 162 PHE B C 1
ATOM 3002 O O . PHE B 1 162 ? -1.166 -8.258 1.16 1 96.38 162 PHE B O 1
ATOM 3009 N N . SER B 1 163 ? -0.591 -10.422 1.026 1 97.38 163 SER B N 1
ATOM 3010 C CA . SER B 1 163 ? -0.054 -10.258 -0.32 1 97.38 163 SER B CA 1
ATOM 3011 C C . SER B 1 163 ? -1.155 -9.922 -1.317 1 97.38 163 SER B C 1
ATOM 3013 O O . SER B 1 163 ? -0.997 -9.016 -2.141 1 97.38 163 SER B O 1
ATOM 3015 N N . PHE B 1 164 ? -2.295 -10.68 -1.175 1 97.56 164 PHE B N 1
ATOM 3016 C CA . PHE B 1 164 ? -3.502 -10.438 -1.956 1 97.56 164 PHE B CA 1
ATOM 3017 C C . PHE B 1 164 ? -3.961 -8.992 -1.817 1 97.56 164 PHE B C 1
ATOM 3019 O O . PHE B 1 164 ? -4.152 -8.297 -2.818 1 97.56 164 PHE B O 1
ATOM 3026 N N . LEU B 1 165 ? -4.039 -8.516 -0.689 1 95.94 165 LEU B N 1
ATOM 3027 C CA . LEU B 1 165 ? -4.473 -7.156 -0.395 1 95.94 165 LEU B CA 1
ATOM 3028 C C . LEU B 1 165 ? -3.449 -6.141 -0.892 1 95.94 165 LEU B C 1
ATOM 3030 O O . LEU B 1 165 ? -3.816 -5.109 -1.461 1 95.94 165 LEU B O 1
ATOM 3034 N N . GLY B 1 166 ? -2.195 -6.426 -0.648 1 95.25 166 GLY B N 1
ATOM 3035 C CA . GLY B 1 166 ? -1.145 -5.523 -1.089 1 95.25 166 GLY B CA 1
ATOM 3036 C C . GLY B 1 166 ? -1.152 -5.281 -2.588 1 95.25 166 GLY B C 1
ATOM 3037 O O . GLY B 1 166 ? -0.965 -4.152 -3.041 1 95.25 166 GLY B O 1
ATOM 3038 N N . MET B 1 167 ? -1.371 -6.297 -3.311 1 96.44 167 MET B N 1
ATOM 3039 C CA . MET B 1 167 ? -1.468 -6.188 -4.762 1 96.44 167 MET B CA 1
ATOM 3040 C C . MET B 1 167 ? -2.598 -5.242 -5.164 1 96.44 167 MET B C 1
ATOM 3042 O O . MET B 1 167 ? -2.41 -4.367 -6.008 1 96.44 167 MET B O 1
ATOM 3046 N N . ILE B 1 168 ? -3.711 -5.352 -4.523 1 95.06 168 ILE B N 1
ATOM 3047 C CA . ILE B 1 168 ? -4.922 -4.621 -4.883 1 95.06 168 ILE B CA 1
ATOM 3048 C C . ILE B 1 168 ? -4.816 -3.178 -4.395 1 95.06 168 ILE B C 1
ATOM 3050 O O . ILE B 1 168 ? -5.031 -2.238 -5.164 1 95.06 168 ILE B O 1
ATOM 3054 N N . LEU B 1 169 ? -4.465 -3.047 -3.201 1 90.31 169 LEU B N 1
ATOM 3055 C CA . LEU B 1 169 ? -4.566 -1.744 -2.551 1 90.31 169 LEU B CA 1
ATOM 3056 C C . LEU B 1 169 ? -3.459 -0.812 -3.031 1 90.31 169 LEU B C 1
ATOM 3058 O O . LEU B 1 169 ? -3.574 0.41 -2.908 1 90.31 169 LEU B O 1
ATOM 3062 N N . TRP B 1 170 ? -2.465 -1.351 -3.584 1 91.06 170 TRP B N 1
ATOM 3063 C CA . TRP B 1 170 ? -1.394 -0.529 -4.137 1 91.06 170 TRP B CA 1
ATOM 3064 C C . TRP B 1 170 ? -1.805 0.068 -5.48 1 91.06 170 TRP B C 1
ATOM 3066 O O . TRP B 1 170 ? -1.17 1.006 -5.969 1 91.06 170 TRP B O 1
ATOM 3076 N N . ILE B 1 171 ? -2.818 -0.357 -6.074 1 91.88 171 ILE B N 1
ATOM 3077 C CA . ILE B 1 171 ? -3.24 0.062 -7.406 1 91.88 171 ILE B CA 1
ATOM 3078 C C . ILE B 1 171 ? -3.508 1.565 -7.414 1 91.88 171 ILE B C 1
ATOM 3080 O O . ILE B 1 171 ? -3.199 2.252 -8.391 1 91.88 171 ILE B O 1
ATOM 3084 N N . TYR B 1 172 ? -4.051 2.082 -6.391 1 84.06 172 TYR B N 1
ATOM 3085 C CA . TYR B 1 172 ? -4.43 3.492 -6.363 1 84.06 172 TYR B CA 1
ATOM 3086 C C . TYR B 1 172 ? -3.205 4.387 -6.5 1 84.06 172 TYR B C 1
ATOM 3088 O O . TYR B 1 172 ? -3.324 5.566 -6.844 1 84.06 172 TYR B O 1
ATOM 3096 N N . LYS B 1 173 ? -2.1 3.855 -6.258 1 84.12 173 LYS B N 1
ATOM 3097 C CA . LYS B 1 173 ? -0.875 4.648 -6.293 1 84.12 173 LYS B CA 1
ATOM 3098 C C . LYS B 1 173 ? -0.351 4.797 -7.719 1 84.12 173 LYS B C 1
ATOM 3100 O O . LYS B 1 173 ? 0.422 5.711 -8.008 1 84.12 173 LYS B O 1
ATOM 3105 N N . TRP B 1 174 ? -0.783 3.939 -8.617 1 87.19 174 TRP B N 1
ATOM 3106 C CA . TRP B 1 174 ? -0.122 3.971 -9.914 1 87.19 174 TRP B CA 1
ATOM 3107 C C . TRP B 1 174 ? -1.144 3.912 -11.047 1 87.19 174 TRP B C 1
ATOM 3109 O O . TRP B 1 174 ? -0.827 4.23 -12.195 1 87.19 174 TRP B O 1
ATOM 3119 N N . PHE B 1 175 ? -2.283 3.449 -10.742 1 89.06 175 PHE B N 1
ATOM 3120 C CA . PHE B 1 175 ? -3.273 3.285 -11.797 1 89.06 175 PHE B CA 1
ATOM 3121 C C . PHE B 1 175 ? -3.816 4.637 -12.25 1 89.06 175 PHE B C 1
ATOM 3123 O O . PHE B 1 175 ? -4.156 5.484 -11.422 1 89.06 175 PHE B O 1
ATOM 3130 N N . GLN B 1 176 ? -3.873 4.816 -13.492 1 84.5 176 GLN B N 1
ATOM 3131 C CA . GLN B 1 176 ? -4.445 6.012 -14.094 1 84.5 176 GLN B CA 1
ATOM 3132 C C . GLN B 1 176 ? -5.621 5.66 -15.008 1 84.5 176 GLN B C 1
ATOM 3134 O O . GLN B 1 176 ? -5.438 5.008 -16.031 1 84.5 176 GLN B O 1
ATOM 3139 N N . PRO B 1 177 ? -6.727 6.23 -14.578 1 80.94 177 PRO B N 1
ATOM 3140 C CA . PRO B 1 177 ? -7.855 6.008 -15.484 1 80.94 177 PRO B CA 1
ATOM 3141 C C . PRO B 1 177 ? -7.605 6.559 -16.891 1 80.94 177 PRO B C 1
ATOM 3143 O O . PRO B 1 177 ? -7.082 7.668 -17.031 1 80.94 177 PRO B O 1
ATOM 3146 N N . GLY B 1 178 ? -7.852 5.793 -17.844 1 80.12 178 GLY B N 1
ATOM 3147 C CA . GLY B 1 178 ? -7.621 6.223 -19.219 1 80.12 178 GLY B CA 1
ATOM 3148 C C . GLY B 1 178 ? -6.215 5.93 -19.703 1 80.12 178 GLY B C 1
ATOM 3149 O O . GLY B 1 178 ? -5.852 6.301 -20.828 1 80.12 178 GLY B O 1
ATOM 3150 N N . GLY B 1 179 ? -5.477 5.34 -18.891 1 86 179 GLY B N 1
ATOM 3151 C CA . GLY B 1 179 ? -4.129 4.977 -19.297 1 86 179 GLY B CA 1
ATOM 3152 C C . GLY B 1 179 ? -4.09 3.777 -20.234 1 86 179 GLY B C 1
ATOM 3153 O O . GLY B 1 179 ? -5.105 3.416 -20.828 1 86 179 GLY B O 1
ATOM 3154 N N . ARG B 1 180 ? -2.896 3.217 -20.375 1 88.75 180 ARG B N 1
ATOM 3155 C CA . ARG B 1 180 ? -2.652 2.137 -21.328 1 88.75 180 ARG B CA 1
ATOM 3156 C C . ARG B 1 180 ? -3.416 0.878 -20.938 1 88.75 180 ARG B C 1
ATOM 3158 O O . ARG B 1 180 ? -3.871 0.127 -21.812 1 88.75 180 ARG B O 1
ATOM 3165 N N . LEU B 1 181 ? -3.6 0.667 -19.625 1 93.06 181 LEU B N 1
ATOM 3166 C CA . LEU B 1 181 ? -4.277 -0.522 -19.125 1 93.06 181 LEU B CA 1
ATOM 3167 C C . LEU B 1 181 ? -5.629 -0.16 -18.516 1 93.06 181 LEU B C 1
ATOM 3169 O O . LEU B 1 181 ? -5.727 0.783 -17.734 1 93.06 181 LEU B O 1
ATOM 3173 N N . THR B 1 182 ? -6.629 -0.949 -18.875 1 93.94 182 THR B N 1
ATOM 3174 C CA . THR B 1 182 ? -7.934 -0.783 -18.234 1 93.94 182 THR B CA 1
ATOM 3175 C C . THR B 1 182 ? -7.965 -1.488 -16.891 1 93.94 182 THR B C 1
ATOM 3177 O O . THR B 1 182 ? -7.129 -2.348 -16.609 1 93.94 182 THR B O 1
ATOM 3180 N N . ALA B 1 183 ? -8.945 -1.075 -16.109 1 93.56 183 ALA B N 1
ATOM 3181 C CA . ALA B 1 183 ? -9.125 -1.729 -14.82 1 93.56 183 ALA B CA 1
ATOM 3182 C C . ALA B 1 183 ? -9.352 -3.229 -14.992 1 93.56 183 ALA B C 1
ATOM 3184 O O . ALA B 1 183 ? -8.844 -4.031 -14.203 1 93.56 183 ALA B O 1
ATOM 3185 N N . THR B 1 184 ? -10.109 -3.57 -15.992 1 94.94 184 THR B N 1
ATOM 3186 C CA . THR B 1 184 ? -10.406 -4.977 -16.25 1 94.94 184 THR B CA 1
ATOM 3187 C C . THR B 1 184 ? -9.141 -5.73 -16.656 1 94.94 184 THR B C 1
ATOM 3189 O O . THR B 1 184 ? -8.914 -6.852 -16.188 1 94.94 184 THR B O 1
ATOM 3192 N N . GLN B 1 185 ? -8.336 -5.129 -17.469 1 95.69 185 GLN B N 1
ATOM 3193 C CA . GLN B 1 185 ? -7.07 -5.75 -17.844 1 95.69 185 GLN B CA 1
ATOM 3194 C C . GLN B 1 185 ? -6.164 -5.945 -16.641 1 95.69 185 GLN B C 1
ATOM 3196 O O . GLN B 1 185 ? -5.551 -7.004 -16.469 1 95.69 185 GLN B O 1
ATOM 3201 N N . VAL B 1 186 ? -6.074 -4.957 -15.773 1 96.44 186 VAL B N 1
ATOM 3202 C CA . VAL B 1 186 ? -5.266 -5.039 -14.555 1 96.44 186 VAL B CA 1
ATOM 3203 C C . VAL B 1 186 ? -5.781 -6.172 -13.672 1 96.44 186 VAL B C 1
ATOM 3205 O O . VAL B 1 186 ? -4.996 -6.973 -13.164 1 96.44 186 VAL B O 1
ATOM 3208 N N . ALA B 1 18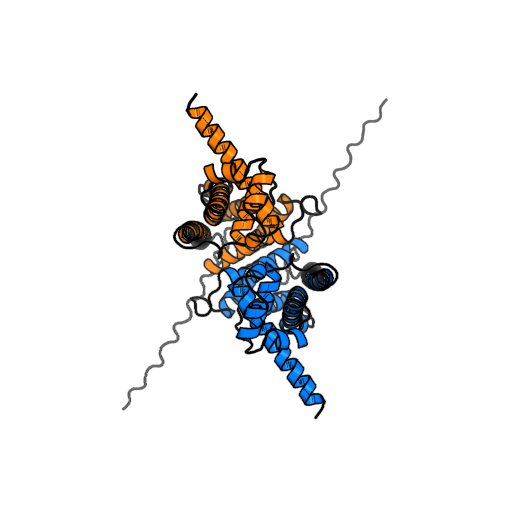7 ? -7.105 -6.215 -13.547 1 96.88 187 ALA B N 1
ATOM 3209 C CA . ALA B 1 187 ? -7.715 -7.254 -12.719 1 96.88 187 ALA B CA 1
ATOM 3210 C C . ALA B 1 187 ? -7.395 -8.648 -13.258 1 96.88 187 ALA B C 1
ATOM 3212 O O . ALA B 1 187 ? -6.973 -9.523 -12.5 1 96.88 187 ALA B O 1
ATOM 3213 N N . ASP B 1 188 ? -7.551 -8.852 -14.539 1 96.94 188 ASP B N 1
ATOM 3214 C CA . ASP B 1 188 ? -7.305 -10.156 -15.156 1 96.94 188 ASP B CA 1
ATOM 3215 C C . ASP B 1 188 ? -5.836 -10.555 -15.031 1 96.94 188 ASP B C 1
ATOM 3217 O O . ASP B 1 188 ? -5.523 -11.703 -14.711 1 96.94 188 ASP B O 1
ATOM 3221 N N . ASP B 1 189 ? -5.023 -9.594 -15.25 1 96.56 189 ASP B N 1
ATOM 3222 C CA . ASP B 1 189 ? -3.588 -9.859 -15.18 1 96.56 189 ASP B CA 1
ATOM 3223 C C . ASP B 1 189 ? -3.162 -10.203 -13.75 1 96.56 189 ASP B C 1
ATOM 3225 O O . ASP B 1 189 ? -2.318 -11.078 -13.539 1 96.56 189 ASP B O 1
ATOM 3229 N N . MET B 1 190 ? -3.701 -9.555 -12.766 1 97.5 190 MET B N 1
ATOM 3230 C CA . MET B 1 190 ? -3.336 -9.805 -11.375 1 97.5 190 MET B CA 1
ATOM 3231 C C . MET B 1 190 ? -3.877 -11.148 -10.898 1 97.5 190 MET B C 1
ATOM 3233 O O . MET B 1 190 ? -3.195 -11.883 -10.18 1 97.5 190 MET B O 1
ATOM 3237 N N . VAL B 1 191 ? -5.098 -11.383 -11.328 1 97.12 191 VAL B N 1
ATOM 3238 C CA . VAL B 1 191 ? -5.668 -12.688 -11 1 97.12 191 VAL B CA 1
ATOM 3239 C C . VAL B 1 191 ? -4.805 -13.797 -11.602 1 97.12 191 VAL B C 1
ATOM 3241 O O . VAL B 1 191 ? -4.461 -14.766 -10.914 1 97.12 191 VAL B O 1
ATOM 3244 N N . ASP B 1 192 ? -4.484 -13.648 -12.852 1 95.44 192 ASP B N 1
ATOM 3245 C CA . ASP B 1 192 ? -3.639 -14.633 -13.516 1 95.44 192 ASP B CA 1
ATOM 3246 C C . ASP B 1 192 ? -2.287 -14.758 -12.82 1 95.44 192 ASP B C 1
ATOM 3248 O O . ASP B 1 192 ? -1.813 -15.867 -12.578 1 95.44 192 ASP B O 1
ATOM 3252 N N . LEU B 1 193 ? -1.731 -13.664 -12.492 1 95.31 193 LEU B N 1
ATOM 3253 C CA . LEU B 1 193 ? -0.417 -13.633 -11.859 1 95.31 193 LEU B CA 1
ATOM 3254 C C . LEU B 1 193 ? -0.43 -14.398 -10.539 1 95.31 193 LEU B C 1
ATOM 3256 O O . LEU B 1 193 ? 0.447 -15.227 -10.297 1 95.31 193 LEU B O 1
ATOM 3260 N N . LEU B 1 194 ? -1.401 -14.188 -9.734 1 95.88 194 LEU B N 1
ATOM 3261 C CA . LEU B 1 194 ? -1.421 -14.766 -8.398 1 95.88 194 LEU B CA 1
ATOM 3262 C C . LEU B 1 194 ? -1.896 -16.219 -8.438 1 95.88 194 LEU B C 1
ATOM 3264 O O . LEU B 1 194 ? -1.331 -17.078 -7.758 1 95.88 194 LEU B O 1
ATOM 3268 N N . PHE B 1 195 ? -2.863 -16.562 -9.352 1 94.81 195 PHE B N 1
ATOM 3269 C CA . PHE B 1 195 ? -3.574 -17.812 -9.133 1 94.81 195 PHE B CA 1
ATOM 3270 C C . PHE B 1 195 ? -3.115 -18.875 -10.117 1 94.81 195 PHE B C 1
ATOM 3272 O O . PHE B 1 195 ? -3.297 -20.062 -9.883 1 94.81 195 PHE B O 1
ATOM 3279 N N . THR B 1 196 ? -2.596 -18.594 -11.305 1 88.12 196 THR B N 1
ATOM 3280 C CA . THR B 1 196 ? -2.203 -19.594 -12.281 1 88.12 196 THR B CA 1
ATOM 3281 C C . THR B 1 196 ? -1.209 -20.578 -11.68 1 88.12 196 THR B C 1
ATOM 3283 O O . THR B 1 196 ? -1.362 -21.797 -11.82 1 88.12 196 THR B O 1
ATOM 3286 N N . GLY B 1 197 ? -0.239 -20.156 -10.844 1 80.75 197 GLY B N 1
ATOM 3287 C CA . GLY B 1 197 ? 0.717 -21.062 -10.227 1 80.75 197 GLY B CA 1
ATOM 3288 C C . GLY B 1 197 ? 0.315 -21.484 -8.828 1 80.75 197 GLY B C 1
ATOM 3289 O O . GLY B 1 197 ? 0.949 -22.359 -8.234 1 80.75 197 GLY B O 1
ATOM 3290 N N . LEU B 1 198 ? -0.757 -21.016 -8.453 1 84 198 LEU B N 1
ATOM 3291 C CA . LEU B 1 198 ? -1.247 -21.328 -7.113 1 84 198 LEU B CA 1
ATOM 3292 C C . LEU B 1 198 ? -2.24 -22.484 -7.156 1 84 198 LEU B C 1
ATOM 3294 O O . LEU B 1 198 ? -2.275 -23.312 -6.246 1 84 198 LEU B O 1
ATOM 3298 N N . VAL B 1 199 ? -2.973 -22.516 -8.211 1 83.44 199 VAL B N 1
ATOM 3299 C CA . VAL B 1 199 ? -4.035 -23.5 -8.352 1 83.44 199 VAL B CA 1
ATOM 3300 C C . VAL B 1 199 ? -3.445 -24.828 -8.812 1 83.44 199 VAL B C 1
ATOM 3302 O O . VAL B 1 199 ? -2.598 -24.859 -9.703 1 83.44 199 VAL B O 1
ATOM 3305 N N . THR B 1 200 ? -3.623 -25.844 -8.172 1 74.5 200 THR B N 1
ATOM 3306 C CA . THR B 1 200 ? -3.199 -27.203 -8.5 1 74.5 200 THR B CA 1
ATOM 3307 C C . THR B 1 200 ? -4.145 -27.828 -9.516 1 74.5 200 THR B C 1
ATOM 3309 O O . THR B 1 200 ? -5.363 -27.703 -9.406 1 74.5 200 THR B O 1
ATOM 3312 N N . PRO B 1 201 ? -3.498 -28.203 -10.688 1 62.12 201 PRO B N 1
ATOM 3313 C CA . PRO B 1 201 ? -4.395 -28.891 -11.633 1 62.12 201 PRO B CA 1
ATOM 3314 C C . PRO B 1 201 ? -5.188 -30.016 -10.977 1 62.12 201 PRO B C 1
ATOM 3316 O O . PRO B 1 201 ? -4.73 -30.609 -9.992 1 62.12 201 PRO B O 1
ATOM 3319 N N . PRO B 1 202 ? -6.402 -30.109 -11.375 1 53.41 202 PRO B N 1
ATOM 3320 C CA . PRO B 1 202 ? -7.191 -31.25 -10.914 1 53.41 202 PRO B CA 1
ATOM 3321 C C . PRO B 1 202 ? -6.48 -32.594 -11.148 1 53.41 202 PRO B C 1
ATOM 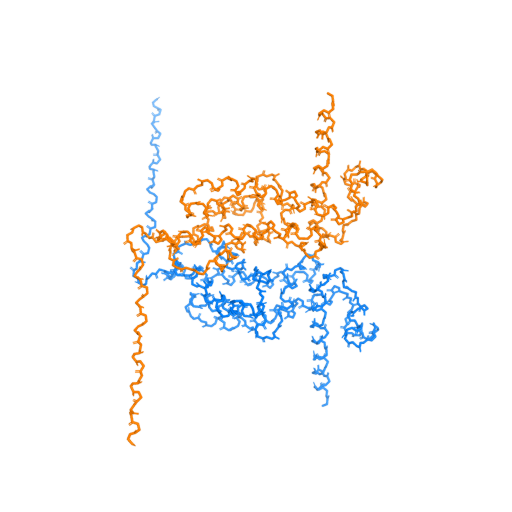3323 O O . PRO B 1 202 ? -5.828 -32.781 -12.18 1 53.41 202 PRO B O 1
ATOM 3326 N N . GLY B 1 203 ? -5.844 -33.281 -10.047 1 53.41 203 GLY B N 1
ATOM 3327 C CA . GLY B 1 203 ? -5.238 -34.594 -10.062 1 53.41 203 GLY B CA 1
ATOM 3328 C C . GLY B 1 203 ? -3.865 -34.656 -9.414 1 53.41 203 GLY B C 1
ATOM 3329 O O . GLY B 1 203 ? -3.287 -35.719 -9.227 1 53.41 203 GLY B O 1
ATOM 3330 N N . VAL B 1 204 ? -3.16 -33.594 -9.57 1 47.75 204 VAL B N 1
ATOM 3331 C CA . VAL B 1 204 ? -1.84 -33.656 -8.953 1 47.75 204 VAL B CA 1
ATOM 3332 C C . VAL B 1 204 ? -1.96 -33.438 -7.441 1 47.75 204 VAL B C 1
ATOM 3334 O O . VAL B 1 204 ? -2.389 -32.375 -6.996 1 47.75 204 VAL B O 1
ATOM 3337 N N . VAL B 1 205 ? -2.404 -34.375 -6.746 1 44.31 205 VAL B N 1
ATOM 3338 C CA . VAL B 1 205 ? -2.412 -34.312 -5.285 1 44.31 205 VAL B CA 1
ATOM 3339 C C . VAL B 1 205 ? -1.031 -33.906 -4.777 1 44.31 205 VAL B C 1
ATOM 3341 O O . VAL B 1 205 ? -0.023 -34.5 -5.145 1 44.31 205 VAL B O 1
ATOM 3344 N N . PRO B 1 206 ? -0.788 -32.688 -4.406 1 46.47 206 PRO B N 1
ATOM 3345 C CA . PRO B 1 206 ? 0.537 -32.375 -3.869 1 46.47 206 PRO B CA 1
ATOM 3346 C C . PRO B 1 206 ? 1.072 -33.438 -2.938 1 46.47 206 PRO B C 1
ATOM 3348 O O . PRO B 1 206 ? 0.304 -34.062 -2.195 1 46.47 206 PRO B O 1
ATOM 3351 N N . GLY B 1 207 ? 2.115 -34.125 -3.34 1 40.12 207 GLY B N 1
ATOM 3352 C CA . GLY B 1 207 ? 2.699 -35.125 -2.453 1 40.12 207 GLY B CA 1
ATOM 3353 C C . GLY B 1 207 ? 2.836 -34.656 -1.021 1 40.12 207 GLY B C 1
ATOM 3354 O O . GLY B 1 207 ? 3.061 -33.469 -0.781 1 40.12 207 GLY B O 1
ATOM 3355 N N . ALA B 1 208 ? 2.047 -35.219 -0.134 1 40.41 208 ALA B N 1
ATOM 3356 C CA . ALA B 1 208 ? 2.215 -35 1.302 1 40.41 208 ALA B CA 1
ATOM 3357 C C . ALA B 1 208 ? 3.678 -34.719 1.648 1 40.41 208 ALA B C 1
ATOM 3359 O O . ALA B 1 208 ? 4.578 -35.375 1.111 1 40.41 208 ALA B O 1
ATOM 3360 N N . PRO B 1 209 ? 4 -33.531 2.166 1 40.25 209 PRO B N 1
ATOM 3361 C CA . PRO B 1 209 ? 5.395 -33.5 2.619 1 40.25 209 PRO B CA 1
ATOM 3362 C C . PRO B 1 209 ? 5.828 -34.781 3.303 1 40.25 209 PRO B C 1
ATOM 3364 O O . PRO B 1 209 ? 5 -35.469 3.896 1 40.25 209 PRO B O 1
ATOM 3367 N N . SER B 1 210 ? 6.754 -35.5 2.723 1 35.19 210 SER B N 1
ATOM 3368 C CA . SER B 1 210 ? 7.273 -36.688 3.371 1 35.19 210 SER B CA 1
ATOM 3369 C C . SER B 1 210 ? 7.41 -36.469 4.879 1 35.19 210 SER B C 1
ATOM 3371 O O . SER B 1 210 ? 7.875 -35.438 5.328 1 35.19 210 SER B O 1
ATOM 3373 N N . PRO B 1 211 ? 6.605 -37.156 5.691 1 36.56 211 PRO B N 1
ATOM 3374 C CA . PRO B 1 211 ? 6.816 -37.062 7.137 1 36.56 211 PRO B CA 1
ATOM 3375 C C . PRO B 1 211 ? 8.297 -37 7.516 1 36.56 211 PRO B C 1
ATOM 3377 O O . PRO B 1 211 ? 9.125 -37.688 6.895 1 36.56 211 PRO B O 1
ATOM 3380 N N . LEU B 1 212 ? 8.805 -35.812 7.836 1 37.47 212 LEU B N 1
ATOM 3381 C CA . LEU B 1 212 ? 10.148 -35.75 8.391 1 37.47 212 LEU B CA 1
ATOM 3382 C C . LEU B 1 212 ? 10.477 -37.031 9.172 1 37.47 212 LEU B C 1
ATOM 3384 O O . LEU B 1 212 ? 9.656 -37.5 9.969 1 37.47 212 LEU B O 1
ATOM 3388 N N . SER B 1 213 ? 11.203 -37.938 8.57 1 35.59 213 SER B N 1
ATOM 3389 C CA . SER B 1 213 ? 11.758 -39.094 9.242 1 35.59 213 SER B CA 1
ATOM 3390 C C . SER B 1 213 ? 12.078 -38.781 10.703 1 35.59 213 SER B C 1
ATOM 3392 O O . SER B 1 213 ? 12.789 -37.844 11.008 1 35.59 213 SER B O 1
ATOM 3394 N N . ARG B 1 214 ? 11.148 -39.156 11.648 1 36.91 214 ARG B N 1
ATOM 3395 C CA . ARG B 1 214 ? 11.43 -39.188 13.078 1 36.91 214 ARG B CA 1
ATOM 3396 C C . ARG B 1 214 ? 12.836 -39.719 13.352 1 36.91 214 ARG B C 1
ATOM 3398 O O . ARG B 1 214 ? 13.133 -40.875 13.078 1 36.91 214 ARG B O 1
ATOM 3405 N N . GLU B 1 215 ? 13.859 -38.844 13.148 1 37.19 215 GLU B N 1
ATOM 3406 C CA . GLU B 1 215 ? 15.172 -39.25 13.641 1 37.19 215 GLU B CA 1
ATOM 3407 C C . GLU B 1 215 ? 15.07 -39.906 15.008 1 37.19 215 GLU B C 1
ATOM 3409 O O . GLU B 1 215 ? 14.43 -39.375 15.914 1 37.19 215 GLU B O 1
ATOM 3414 N N . ARG B 1 216 ? 15.125 -41.25 15.039 1 39.62 216 ARG B N 1
ATOM 3415 C CA . ARG B 1 216 ? 15.195 -42.125 16.203 1 39.62 216 ARG B CA 1
ATOM 3416 C C . ARG B 1 216 ? 16.078 -41.531 17.297 1 39.62 216 ARG B C 1
ATOM 3418 O O . ARG B 1 216 ? 17.203 -41.094 17.016 1 39.62 216 ARG B O 1
ATOM 3425 N N . PRO B 1 217 ? 15.406 -41.031 18.406 1 40.12 217 PRO B N 1
ATOM 3426 C CA . PRO B 1 217 ? 16.219 -40.5 19.5 1 40.12 217 PRO B CA 1
ATOM 3427 C C . PRO B 1 217 ? 17.391 -41.406 19.844 1 40.12 217 PRO B C 1
ATOM 3429 O O . PRO B 1 217 ? 17.312 -42.625 19.672 1 40.12 217 PRO B O 1
ATOM 3432 N N . PRO B 1 218 ? 18.672 -40.906 19.719 1 39.47 218 PRO B N 1
ATOM 3433 C CA . PRO B 1 218 ? 19.844 -41.75 20.031 1 39.47 218 PRO B CA 1
ATOM 3434 C C . PRO B 1 218 ? 19.672 -42.5 21.344 1 39.47 218 PRO B C 1
ATOM 3436 O O . PRO B 1 218 ? 18.984 -42.031 22.25 1 39.47 218 PRO B O 1
ATOM 3439 N N . VAL B 1 219 ? 19.547 -43.844 21.344 1 40.16 219 VAL B N 1
ATOM 3440 C CA . VAL B 1 219 ? 19.516 -44.781 22.469 1 40.16 219 VAL B CA 1
ATOM 3441 C C . VAL B 1 219 ? 20.609 -44.438 23.469 1 40.16 219 VAL B C 1
ATOM 3443 O O . VAL B 1 219 ? 21.781 -44.312 23.094 1 40.16 219 VAL B O 1
ATOM 3446 N N . SER B 1 220 ? 20.25 -43.531 24.516 1 36.22 220 SER B N 1
ATOM 3447 C CA . SER B 1 220 ? 21.109 -43.281 25.672 1 36.22 220 SER B CA 1
ATOM 3448 C C . SER B 1 220 ? 21.75 -44.594 26.172 1 36.22 220 SER B C 1
ATOM 3450 O O . SER B 1 220 ? 21.047 -45.562 26.438 1 36.22 220 SER B O 1
ATOM 3452 N N . GLY B 1 221 ? 22.938 -45 25.656 1 34.69 221 GLY B N 1
ATOM 3453 C CA . GLY B 1 221 ? 23.766 -46.031 26.234 1 34.69 221 GLY B CA 1
ATOM 3454 C C . GLY B 1 221 ? 23.797 -46 27.75 1 34.69 221 GLY B C 1
ATOM 3455 O O . GLY B 1 221 ? 23.828 -44.938 28.359 1 34.69 221 GLY B O 1
ATOM 3456 N N . GLY B 1 222 ? 23.109 -47 28.438 1 27.73 222 GLY B N 1
ATOM 3457 C CA . GLY B 1 222 ? 23.125 -47.312 29.844 1 27.73 222 GLY B CA 1
ATOM 3458 C C . GLY B 1 222 ? 24.5 -47.219 30.484 1 27.73 222 GLY B C 1
ATOM 3459 O O . GLY B 1 222 ? 25.469 -47.719 29.922 1 27.73 222 GLY B O 1
ATOM 3460 N N . ALA B 1 223 ? 24.766 -46.094 31.203 1 26.61 223 ALA B N 1
ATOM 3461 C CA . ALA B 1 223 ? 25.859 -46.031 32.156 1 26.61 223 ALA B CA 1
ATOM 3462 C C . ALA B 1 223 ? 25.938 -47.344 32.969 1 26.61 223 ALA B C 1
ATOM 3464 O O . ALA B 1 223 ? 24.984 -47.688 33.656 1 26.61 223 ALA B O 1
ATOM 3465 N N . SER B 1 224 ? 26.531 -48.406 32.375 1 24.47 224 SER B N 1
ATOM 3466 C CA . SER B 1 224 ? 27.109 -49.281 33.406 1 24.47 224 SER B CA 1
ATOM 3467 C C . SER B 1 224 ? 28.062 -48.5 34.312 1 24.47 224 SER B C 1
ATOM 3469 O O . SER B 1 224 ? 28.828 -47.656 33.812 1 24.47 224 SER B O 1
#

InterPro domains:
  IPR001647 DNA-binding HTH domain, TetR-type [PF00440] (16-60)
  IPR001647 DNA-binding HTH domain, TetR-type [PR00455] (16-29)
  IPR001647 DNA-binding HTH domain, TetR-type [PR00455] (37-60)
  IPR001647 DNA-binding HTH domain, TetR-type [PS50977] (10-70)
  IPR009057 Homedomain-like superfamily [SSF46689] (4-88)
  IPR036271 Tetracyclin repressor-like, C-terminal domain superfamily [SSF48498] (83-199)
  IPR041490 HTH-type transcriptional repressor KstR2, C-terminal [PF17932] (82-198)
  IPR050109 HTH-type, TetR-like transcriptional regulator [PTHR30055] (5-202)